Protein AF-A0A5D0SD54-F1 (afdb_monomer_lite)

Sequence (570 aa):
MKKSLKISLILIVTLVMVSTGFSITYADVASNHWAYDSIVRLSELGILSGIPREGELYFEGSEPLSRYQAAVLIDKLLTYVGDNYARKGEVEPEEVEPAEVKIPESLTNKIEKFDVALKDAQGNYVQMTTVLDRFNSLEKQIAELREEMEPVDVAPAGISTELRKLIISTSEDISIVSKKVDELETKTTELSKKDEDIMGSLSELSQDVVDLSMNVETANTNIKALSEDLSKILPKVNSNEDSITSITKTLESYKTSMQETNNELDALKNDFASFKETANTNYANIQDRVTNIENEFDNLIHSTEMSDKLAELTESMVTQEELAAKLEEMISVTDLNGILKLYAKVETVNELKNTVSELDVTLSNRIQSVEDSVNKDLGDISRRLAAVENSLAAISALEENVSSLESLYSEIKTEVSANKETIDSLNVRITSLETFEEKVNNELDSLKNVVTDVANLQEKTDKIEETVIANDSAIESLSGRIDTVENVLTDVASGTNANAQSIESLTATVSQNKSELENEIENVKKNTPTNDDVQSVRNAANTSAWIGGAGVVLGIIGIVIGVLLANEAL

Foldseek 3Di:
DPPVVVVVVVVVVVVPPPPPVPQQDAPPDDPPHPCNVVQSVCVVLVLDAFDDDPNGTHDPVVDDQDPVNVVSSVVSVVVSVVVVVVPPDDDDDDPPDPPPPPPPVVNVVVVVVVQVVQADPVSDGDDVVNVVVVVVVVVVVVVVVVVPDDDDPDDPPPPVVVVVVVVVVVVVVVVVVVVVVVVVVVVVVVVVVVVVVVVVVVVVVVVVVVVVVVVVVVVVVVVVVVVVVVVVVVVVVVVVVVVVVVVVVVVVVVVVVVVVVVVVVVVVVVVVVVVVVVVVVVVVVVVVVVVVVVVVVVCVVPPCVVVVVVVVVVVVVDDPPPPVVPPVPPPDPPPVVVVVVVVVVVVVVVVVVVVVVVVVVVVVVVVVVVVVVVVVVVVVVVVVVVVVVVVVVVVVVVVVVVVVVVVVVVVVVVVVVVVVVVVVVVVVVVVVVVVVVVVVVVVVVVVVVVVVVVVVVVVVVVVVVVVVVVVVVVVVVVVVVVVVVVVVVVVVVVVVVVVVVVVVVVVVVVVVVVVVVVVVVVVVVVVPQDVVNVVVVVVVVVPPDPPPVPVVVVVVVVVVVVVPPPDDDD

Structure (mmCIF, N/CA/C/O backbone):
data_AF-A0A5D0SD54-F1
#
_entry.id   AF-A0A5D0SD54-F1
#
loop_
_atom_site.group_PDB
_atom_site.id
_atom_site.type_symbol
_atom_site.label_atom_id
_atom_site.label_alt_id
_atom_site.label_comp_id
_atom_site.label_asym_id
_atom_site.label_entity_id
_atom_site.label_seq_id
_atom_site.pdbx_PDB_ins_code
_atom_site.Cartn_x
_atom_site.Cartn_y
_atom_site.Cartn_z
_atom_site.occupancy
_atom_site.B_iso_or_equiv
_atom_site.auth_seq_id
_atom_site.auth_comp_id
_atom_site.auth_asym_id
_atom_site.auth_atom_id
_atom_site.pdbx_PDB_model_num
ATOM 1 N N . MET A 1 1 ? -12.407 -44.760 -29.882 1.00 49.81 1 MET A N 1
ATOM 2 C CA . MET A 1 1 ? -12.838 -43.390 -29.505 1.00 49.81 1 MET A CA 1
ATOM 3 C C . MET A 1 1 ? -14.293 -43.306 -28.993 1.00 49.81 1 MET A C 1
ATOM 5 O O . MET A 1 1 ? -14.959 -42.314 -29.231 1.00 49.81 1 MET A O 1
ATOM 9 N N . LYS A 1 2 ? -14.815 -44.303 -28.251 1.00 46.59 2 LYS A N 1
ATOM 10 C CA . LYS A 1 2 ? -16.197 -44.273 -27.699 1.00 46.59 2 LYS A CA 1
ATOM 11 C C . LYS A 1 2 ? -16.271 -44.107 -26.169 1.00 46.59 2 LYS A C 1
ATOM 13 O O . LYS A 1 2 ? -17.363 -44.041 -25.620 1.00 46.59 2 LYS A O 1
ATOM 18 N N . LYS A 1 3 ? -15.122 -44.033 -25.481 1.00 41.53 3 LYS A N 1
ATOM 19 C CA . LYS A 1 3 ? -15.040 -43.814 -24.023 1.00 41.53 3 LYS A CA 1
ATOM 20 C C . LYS A 1 3 ? -14.791 -42.347 -23.636 1.00 41.53 3 LYS A C 1
ATOM 22 O O . LYS A 1 3 ? -15.213 -41.948 -22.563 1.00 41.53 3 LYS A O 1
ATOM 27 N N . SER A 1 4 ? -14.225 -41.528 -24.527 1.00 39.81 4 SER A N 1
ATOM 28 C CA . SER A 1 4 ? -14.020 -40.087 -24.299 1.00 39.81 4 SER A CA 1
ATOM 29 C C . SER A 1 4 ? -15.276 -39.236 -24.538 1.00 39.81 4 SER A C 1
ATOM 31 O O . SER A 1 4 ? -15.407 -38.169 -23.955 1.00 39.81 4 SER A O 1
ATOM 33 N N . LEU A 1 5 ? -16.248 -39.728 -25.319 1.00 41.97 5 LEU A N 1
ATOM 34 C CA . LEU A 1 5 ? -17.498 -39.003 -25.591 1.00 41.97 5 LEU A CA 1
ATOM 35 C C . LEU A 1 5 ? -18.498 -39.063 -24.418 1.00 41.97 5 LEU A C 1
ATOM 37 O O . LEU A 1 5 ? -19.310 -38.162 -24.255 1.00 41.97 5 LEU A O 1
ATOM 41 N N . LYS A 1 6 ? -18.422 -40.096 -23.564 1.00 42.66 6 LYS A N 1
ATOM 42 C CA . LYS A 1 6 ? -19.290 -40.221 -22.376 1.00 42.66 6 LYS A CA 1
ATOM 43 C C . LYS A 1 6 ? -18.840 -39.329 -21.215 1.00 42.66 6 LYS A C 1
ATOM 45 O O . LYS A 1 6 ? -19.679 -38.878 -20.449 1.00 42.66 6 LYS A O 1
ATOM 50 N N . ILE A 1 7 ? -17.543 -39.034 -21.125 1.00 47.44 7 ILE A N 1
ATOM 51 C CA . ILE A 1 7 ? -16.987 -38.148 -20.090 1.00 47.44 7 ILE A CA 1
ATOM 52 C C . ILE A 1 7 ? -17.294 -36.682 -20.430 1.00 47.44 7 ILE A C 1
ATOM 54 O O . ILE A 1 7 ? -17.649 -35.914 -19.545 1.00 47.44 7 ILE A O 1
ATOM 58 N N . SER A 1 8 ? -17.305 -36.325 -21.720 1.00 40.44 8 SER A N 1
ATOM 59 C CA . SER A 1 8 ? -17.730 -34.992 -22.169 1.00 40.44 8 SER A CA 1
ATOM 60 C C . SER A 1 8 ? -19.238 -34.744 -22.016 1.00 40.44 8 SER A C 1
ATOM 62 O O . SER A 1 8 ? -19.642 -33.598 -21.869 1.00 40.44 8 SER A O 1
ATOM 64 N N . LEU A 1 9 ? -20.076 -35.790 -22.024 1.00 37.69 9 LEU A N 1
ATOM 65 C CA . LEU A 1 9 ? -21.524 -35.655 -21.814 1.00 37.69 9 LEU A CA 1
ATOM 66 C C . LEU A 1 9 ? -21.888 -35.544 -20.323 1.00 37.69 9 LEU A C 1
ATOM 68 O O . LEU A 1 9 ? -22.814 -34.824 -19.974 1.00 37.69 9 LEU A O 1
ATOM 72 N N . ILE A 1 10 ? -21.132 -36.202 -19.437 1.00 48.19 10 ILE A N 1
ATOM 73 C CA . ILE A 1 10 ? -21.324 -36.098 -17.981 1.00 48.19 10 ILE A CA 1
ATOM 74 C C . ILE A 1 10 ? -20.863 -34.727 -17.464 1.00 48.19 10 ILE A C 1
ATOM 76 O O . ILE A 1 10 ? -21.530 -34.163 -16.605 1.00 48.19 10 ILE A O 1
ATOM 80 N N . LEU A 1 11 ? -19.813 -34.141 -18.054 1.00 36.41 11 LEU A N 1
ATOM 81 C CA . LEU A 1 11 ? -19.320 -32.807 -17.682 1.00 36.41 11 LEU A CA 1
ATOM 82 C C . LEU A 1 11 ? -20.257 -31.661 -18.123 1.00 36.41 11 LEU A C 1
ATOM 84 O O . LEU A 1 11 ? -20.276 -30.606 -17.499 1.00 36.41 11 LEU A O 1
ATOM 88 N N . ILE A 1 12 ? -21.057 -31.873 -19.176 1.00 44.47 12 ILE A N 1
ATOM 89 C CA . ILE A 1 12 ? -22.032 -30.889 -19.681 1.00 44.47 12 ILE A CA 1
ATOM 90 C C . ILE A 1 12 ? -23.378 -30.994 -18.938 1.00 44.47 12 ILE A C 1
ATOM 92 O O . ILE A 1 12 ? -24.067 -29.991 -18.787 1.00 44.47 12 ILE A O 1
ATOM 96 N N . VAL A 1 13 ? -23.730 -32.165 -18.392 1.00 40.25 13 VAL A N 1
ATOM 97 C CA . VAL A 1 13 ? -24.942 -32.334 -17.562 1.00 40.25 13 VAL A CA 1
ATOM 98 C C . VAL A 1 13 ? -24.742 -31.808 -16.132 1.00 40.25 13 VAL A C 1
ATOM 100 O O . VAL A 1 13 ? -25.704 -31.369 -15.511 1.00 40.25 13 VAL A O 1
ATOM 103 N N . THR A 1 14 ? -23.505 -31.735 -15.629 1.00 40.97 14 THR A N 1
ATOM 104 C CA . THR A 1 14 ? -23.191 -31.050 -14.358 1.00 40.97 14 THR A CA 1
ATOM 105 C C . THR A 1 14 ? -23.070 -29.525 -14.479 1.00 40.97 14 THR A C 1
ATOM 107 O O . THR A 1 14 ? -22.980 -28.853 -13.458 1.00 40.97 14 THR A O 1
ATOM 110 N N . LEU A 1 15 ? -23.102 -28.962 -15.696 1.00 36.19 15 LEU A N 1
ATOM 111 C CA . LEU A 1 15 ? -23.004 -27.513 -15.948 1.00 36.19 15 LEU A CA 1
ATOM 112 C C . LEU A 1 15 ? -24.372 -26.839 -16.193 1.00 36.19 15 LEU A C 1
ATOM 114 O O . LEU A 1 15 ? -24.436 -25.672 -16.566 1.00 36.19 15 LEU A O 1
ATOM 118 N N . VAL A 1 16 ? -25.480 -27.545 -15.944 1.00 39.03 16 VAL A N 1
ATOM 119 C CA . VAL A 1 16 ? -26.839 -26.972 -15.938 1.00 39.03 16 VAL A CA 1
ATOM 120 C C . VAL A 1 16 ? -27.504 -27.221 -14.581 1.00 39.03 16 VAL A C 1
ATOM 122 O O . VAL A 1 16 ? -28.567 -27.818 -14.473 1.00 39.03 16 VAL A O 1
ATOM 125 N N . MET A 1 17 ? -26.869 -26.743 -13.515 1.00 40.78 17 MET A N 1
ATOM 126 C CA . MET A 1 17 ? -27.616 -26.148 -12.409 1.00 40.78 17 MET A CA 1
ATOM 127 C C . MET A 1 17 ? -27.288 -24.663 -12.418 1.00 40.78 17 MET A C 1
ATOM 129 O O . MET A 1 17 ? -26.449 -24.171 -11.672 1.00 40.78 17 MET A O 1
ATOM 133 N N . VAL A 1 18 ? -27.962 -23.945 -13.317 1.00 37.31 18 VAL A N 1
ATOM 134 C CA . VAL A 1 18 ? -28.252 -22.539 -13.066 1.00 37.31 18 VAL A CA 1
ATOM 135 C C . VAL A 1 18 ? -29.134 -22.558 -11.824 1.00 37.31 18 VAL A C 1
ATOM 137 O O . VAL A 1 18 ? -30.328 -22.831 -11.911 1.00 37.31 18 VAL A O 1
ATOM 140 N N . SER A 1 19 ? -28.534 -22.357 -10.654 1.00 35.66 19 SER A N 1
ATOM 141 C CA . SER A 1 19 ? -29.263 -21.937 -9.469 1.00 35.66 19 SER A CA 1
ATOM 142 C C . SER A 1 19 ? -29.820 -20.553 -9.785 1.00 35.66 19 SER A C 1
ATOM 144 O O . SER A 1 19 ? -29.201 -19.529 -9.497 1.00 35.66 19 SER A O 1
ATOM 146 N N . THR A 1 20 ? -30.970 -20.510 -10.452 1.00 35.31 20 THR A N 1
ATOM 147 C CA . THR A 1 20 ? -31.863 -19.367 -10.331 1.00 35.31 20 THR A CA 1
ATOM 148 C C . THR A 1 20 ? -32.137 -19.250 -8.839 1.00 35.31 20 THR A C 1
ATOM 150 O O . THR A 1 20 ? -32.852 -20.085 -8.283 1.00 35.31 20 THR A O 1
ATOM 153 N N . GLY A 1 21 ? -31.485 -18.297 -8.175 1.00 40.22 21 GLY A N 1
ATOM 154 C CA . GLY A 1 21 ? -31.816 -17.920 -6.811 1.00 40.22 21 GLY A CA 1
ATOM 155 C C . GLY A 1 21 ? -33.237 -17.382 -6.828 1.00 40.22 21 GLY A C 1
ATOM 156 O O . GLY A 1 21 ? -33.453 -16.206 -7.104 1.00 40.22 21 GLY A O 1
ATOM 157 N N . PHE A 1 22 ? -34.215 -18.263 -6.631 1.00 49.12 22 PHE A N 1
ATOM 158 C CA . PHE A 1 22 ? -35.562 -17.849 -6.292 1.00 49.12 22 PHE A CA 1
ATOM 159 C C . PHE A 1 22 ? -35.479 -17.321 -4.865 1.00 49.12 22 PHE A C 1
ATOM 161 O O . PHE A 1 22 ? -35.424 -18.102 -3.920 1.00 49.12 22 PHE A O 1
ATOM 168 N N . SER A 1 23 ? -35.398 -15.998 -4.726 1.00 60.84 23 SER A N 1
ATOM 169 C CA . SER A 1 23 ? -35.618 -15.353 -3.435 1.00 60.84 23 SER A CA 1
ATOM 170 C C . SER A 1 23 ? -37.043 -15.688 -2.998 1.00 60.84 23 SER A C 1
ATOM 172 O O . SER A 1 23 ? -37.983 -15.544 -3.786 1.00 60.84 23 SER A O 1
ATOM 174 N N . ILE A 1 24 ? -37.192 -16.219 -1.785 1.00 73.44 24 ILE A N 1
ATOM 175 C CA . ILE A 1 24 ? -38.503 -16.555 -1.228 1.00 73.44 24 ILE A CA 1
ATOM 176 C C . ILE A 1 24 ? -39.261 -15.243 -1.022 1.00 73.44 24 ILE A C 1
ATOM 178 O O . ILE A 1 24 ? -38.856 -14.419 -0.207 1.00 73.44 24 ILE A O 1
ATOM 182 N N . THR A 1 25 ? -40.362 -15.048 -1.748 1.00 83.50 25 THR A N 1
ATOM 183 C CA . THR A 1 25 ? -41.237 -13.883 -1.592 1.00 83.50 25 THR A CA 1
ATOM 184 C C . THR A 1 25 ? -42.549 -14.277 -0.930 1.00 83.50 25 THR A C 1
ATOM 186 O O . THR A 1 25 ? -43.107 -15.343 -1.190 1.00 83.50 25 THR A O 1
ATOM 189 N N . TYR A 1 26 ? -43.039 -13.388 -0.072 1.00 88.50 26 TYR A N 1
ATOM 190 C CA . TYR A 1 26 ? -44.292 -13.551 0.649 1.00 88.50 26 TYR A CA 1
ATOM 191 C C . TYR A 1 26 ? -45.312 -12.526 0.153 1.00 88.50 26 TYR A C 1
ATOM 193 O O . TYR A 1 26 ? -45.004 -11.337 0.090 1.00 88.50 26 TYR A O 1
ATOM 201 N N . ALA A 1 27 ? -46.517 -12.969 -0.202 1.00 90.31 27 ALA A N 1
ATOM 202 C CA . ALA A 1 27 ? -47.559 -12.115 -0.776 1.00 90.31 27 ALA A CA 1
ATOM 203 C C . ALA A 1 27 ? -48.088 -11.056 0.210 1.00 90.31 27 ALA A C 1
ATOM 205 O O . ALA A 1 27 ? -48.552 -9.994 -0.202 1.00 90.31 27 ALA A O 1
ATOM 206 N N . ASP A 1 28 ? -47.998 -11.328 1.512 1.00 91.94 28 ASP A N 1
ATOM 207 C CA . ASP A 1 28 ? -48.473 -10.477 2.607 1.00 91.94 28 ASP A CA 1
ATOM 208 C C . ASP A 1 28 ? -47.367 -9.695 3.329 1.00 91.94 28 ASP A C 1
ATOM 210 O O . ASP A 1 28 ? -47.653 -8.980 4.291 1.00 91.94 28 ASP A O 1
ATOM 214 N N . VAL A 1 29 ? -46.114 -9.776 2.870 1.00 90.06 29 VAL A N 1
ATOM 215 C CA . VAL A 1 29 ? -44.996 -9.030 3.464 1.00 90.06 29 VAL A CA 1
ATOM 216 C C . VAL A 1 29 ? -44.420 -8.069 2.431 1.00 90.06 29 VAL A C 1
ATOM 218 O O . VAL A 1 29 ? -43.725 -8.464 1.499 1.00 90.06 29 VAL A O 1
ATOM 221 N N . ALA A 1 30 ? -44.696 -6.775 2.602 1.00 87.81 30 ALA A N 1
ATOM 222 C CA . ALA A 1 30 ? -44.136 -5.741 1.738 1.00 87.81 30 ALA A CA 1
ATOM 223 C C . ALA A 1 30 ? -42.602 -5.687 1.860 1.00 87.81 30 ALA A C 1
ATOM 225 O O . ALA A 1 30 ? -42.060 -5.812 2.957 1.00 87.81 30 ALA A O 1
ATOM 226 N N . SER A 1 31 ? -41.900 -5.421 0.754 1.00 86.00 31 SER A N 1
ATOM 227 C CA . SER A 1 31 ? -40.427 -5.377 0.712 1.00 86.00 31 SER A CA 1
ATOM 228 C C . SER A 1 31 ? -39.795 -4.282 1.580 1.00 86.00 31 SER A C 1
ATOM 230 O O . SER A 1 31 ? -38.593 -4.292 1.800 1.00 86.00 31 SER A O 1
ATOM 232 N N . ASN A 1 32 ? -40.586 -3.315 2.054 1.00 85.88 32 ASN A N 1
ATOM 233 C CA . ASN A 1 32 ? -40.171 -2.263 2.986 1.00 85.88 32 ASN A CA 1
ATOM 234 C C . ASN A 1 32 ? -40.610 -2.530 4.440 1.00 85.88 32 ASN A C 1
ATOM 236 O O . ASN A 1 32 ? -40.486 -1.644 5.286 1.00 85.88 32 ASN A O 1
ATOM 240 N N . HIS A 1 33 ? -41.167 -3.707 4.739 1.00 88.69 33 HIS A N 1
ATOM 241 C CA . HIS A 1 33 ? -41.561 -4.082 6.092 1.00 88.69 33 HIS A CA 1
ATOM 242 C C . HIS A 1 33 ? -40.316 -4.347 6.950 1.00 88.69 33 HIS A C 1
ATOM 244 O O . HIS A 1 33 ? -39.398 -5.032 6.511 1.00 88.69 33 HIS A O 1
ATOM 250 N N . TRP A 1 34 ? -40.293 -3.860 8.195 1.00 91.00 34 TRP A N 1
ATOM 251 C CA . TRP A 1 34 ? -39.117 -3.937 9.079 1.00 91.00 34 TRP A CA 1
ATOM 252 C C . TRP A 1 34 ? -38.583 -5.368 9.286 1.00 91.00 34 TRP A C 1
ATOM 254 O O . TRP A 1 34 ? -37.391 -5.564 9.491 1.00 91.00 34 TRP A O 1
ATOM 264 N N . ALA A 1 35 ? -39.464 -6.370 9.217 1.00 87.50 35 ALA A N 1
ATOM 265 C CA . ALA A 1 35 ? -39.113 -7.782 9.369 1.00 87.50 35 ALA A CA 1
ATOM 266 C C . ALA A 1 35 ? -38.830 -8.513 8.042 1.00 87.50 35 ALA A C 1
ATOM 268 O O . ALA A 1 35 ? -38.497 -9.695 8.085 1.00 87.50 35 ALA A O 1
ATOM 269 N N . TYR A 1 36 ? -38.973 -7.856 6.883 1.00 85.81 36 TYR A N 1
ATOM 270 C CA . TYR A 1 36 ? -38.910 -8.500 5.564 1.00 85.81 36 TYR A CA 1
ATOM 271 C C . TYR A 1 36 ? -37.613 -9.297 5.372 1.00 85.81 36 TYR A C 1
ATOM 273 O O . TYR A 1 36 ? -37.665 -10.508 5.169 1.00 85.81 36 TYR A O 1
ATOM 281 N N . ASP A 1 37 ? -36.453 -8.660 5.554 1.00 82.31 37 ASP A N 1
ATOM 282 C CA . ASP A 1 37 ? -35.151 -9.310 5.343 1.00 82.31 37 ASP A CA 1
ATOM 283 C C . ASP A 1 37 ? -34.916 -10.484 6.300 1.00 82.31 37 ASP A C 1
ATOM 285 O O . ASP A 1 37 ? -34.316 -11.494 5.934 1.00 82.31 37 ASP A O 1
ATOM 289 N N . SER A 1 38 ? -35.412 -10.383 7.535 1.00 82.69 38 SER A N 1
ATOM 290 C CA . SER A 1 38 ? -35.319 -11.461 8.524 1.00 82.69 38 SER A CA 1
ATOM 291 C C . SER A 1 38 ? -36.231 -12.635 8.180 1.00 82.69 38 SER A C 1
ATOM 293 O O . SER A 1 38 ? -35.812 -13.783 8.313 1.00 82.69 38 SER A O 1
ATOM 295 N N . ILE A 1 39 ? -37.442 -12.364 7.693 1.00 86.69 39 ILE A N 1
ATOM 296 C CA . ILE A 1 39 ? -38.390 -13.389 7.246 1.00 86.69 39 ILE A CA 1
ATOM 297 C C . ILE A 1 39 ? -37.823 -14.137 6.037 1.00 86.69 39 ILE A C 1
ATOM 299 O O . ILE A 1 39 ? -37.785 -15.369 6.051 1.00 86.69 39 ILE A O 1
ATOM 303 N N . VAL A 1 40 ? -37.336 -13.413 5.023 1.00 85.62 40 VAL A N 1
ATOM 304 C CA . VAL A 1 40 ? -36.740 -14.004 3.814 1.00 85.62 40 VAL A CA 1
ATOM 305 C C . VAL A 1 40 ? -35.519 -14.843 4.183 1.00 85.62 40 VAL A C 1
ATOM 307 O O . VAL A 1 40 ? -35.499 -16.039 3.895 1.00 85.62 40 VAL A O 1
ATOM 310 N N . ARG A 1 41 ? -34.564 -14.273 4.930 1.00 83.38 41 ARG A N 1
ATOM 311 C CA . ARG A 1 41 ? -33.339 -14.973 5.345 1.00 83.38 41 ARG A CA 1
ATOM 312 C C . ARG A 1 41 ? -33.643 -16.244 6.135 1.00 83.38 41 ARG A C 1
ATOM 314 O O . ARG A 1 41 ? -33.141 -17.309 5.802 1.00 83.38 41 ARG A O 1
ATOM 321 N N . LEU A 1 42 ? -34.482 -16.171 7.168 1.00 81.94 42 LEU A N 1
ATOM 322 C CA . LEU A 1 42 ? -34.801 -17.350 7.984 1.00 81.94 42 LEU A CA 1
ATOM 323 C C . LEU A 1 42 ? -35.590 -18.414 7.208 1.00 81.94 42 LEU A C 1
ATOM 325 O O . LEU A 1 42 ? -35.513 -19.596 7.549 1.00 81.94 42 LEU A O 1
ATOM 329 N N . SER A 1 43 ? -36.320 -18.019 6.165 1.00 85.12 43 SER A N 1
ATOM 330 C CA . SER A 1 43 ? -36.998 -18.955 5.264 1.00 85.12 43 SER A CA 1
ATOM 331 C C . SER A 1 43 ? -36.018 -19.641 4.315 1.00 85.12 43 SER A C 1
ATOM 333 O O . SER A 1 43 ? -36.116 -20.846 4.099 1.00 85.12 43 SER A O 1
ATOM 335 N N . GLU A 1 44 ? -35.035 -18.901 3.797 1.00 83.94 44 GLU A N 1
ATOM 336 C CA . GLU A 1 44 ? -33.956 -19.444 2.961 1.00 83.94 44 GLU A CA 1
ATOM 337 C C . GLU A 1 44 ? -33.072 -20.425 3.743 1.00 83.94 44 GLU A C 1
ATOM 339 O O . GLU A 1 44 ? -32.630 -21.434 3.195 1.00 83.94 44 GLU A O 1
ATOM 344 N N . LEU A 1 45 ? -32.888 -20.184 5.046 1.00 80.88 45 LEU A N 1
ATOM 345 C CA . LEU A 1 45 ? -32.215 -21.108 5.966 1.00 80.88 45 LEU A CA 1
ATOM 346 C C . LEU A 1 45 ? -33.084 -22.317 6.373 1.00 80.88 45 LEU A C 1
ATOM 348 O O . LEU A 1 45 ? -32.614 -23.193 7.096 1.00 80.88 45 LEU A O 1
ATOM 352 N N . GLY A 1 46 ? -34.352 -22.377 5.951 1.00 81.56 46 GLY A N 1
ATOM 353 C CA . GLY A 1 46 ? -35.290 -23.459 6.283 1.00 81.56 46 GLY A CA 1
ATOM 354 C C . GLY A 1 46 ? -35.815 -23.449 7.728 1.00 81.56 46 GLY A C 1
ATOM 355 O O . GLY A 1 46 ? -36.549 -24.364 8.129 1.00 81.56 46 GLY A O 1
ATOM 356 N N . ILE A 1 47 ? -35.466 -22.416 8.503 1.00 84.38 47 ILE A N 1
ATOM 357 C CA . ILE A 1 47 ? -35.877 -22.226 9.900 1.00 84.38 47 ILE A CA 1
ATOM 358 C C . ILE A 1 47 ? -37.356 -21.830 9.945 1.00 84.38 47 ILE A C 1
ATOM 360 O O . ILE A 1 47 ? -38.144 -22.440 10.671 1.00 84.38 47 ILE A O 1
ATOM 364 N N . LEU A 1 48 ? -37.746 -20.867 9.107 1.00 85.94 48 LEU A N 1
ATOM 365 C CA . LEU A 1 48 ? -39.137 -20.473 8.892 1.00 85.94 48 LEU A CA 1
ATOM 366 C C . LEU A 1 48 ? -39.694 -21.096 7.609 1.00 85.94 48 LEU A C 1
ATOM 368 O O . LEU A 1 48 ? -38.958 -21.488 6.707 1.00 85.94 48 LEU A O 1
ATOM 372 N N . SER A 1 49 ? -41.017 -21.199 7.534 1.00 81.12 49 SER A N 1
ATOM 373 C CA . SER A 1 49 ? -41.721 -21.648 6.335 1.00 81.12 49 SER A CA 1
ATOM 374 C C . SER A 1 49 ? -43.049 -20.925 6.209 1.00 81.12 49 SER A C 1
ATOM 376 O O . SER A 1 49 ? -43.796 -20.850 7.184 1.00 81.12 49 SER A O 1
ATOM 378 N N . GLY A 1 50 ? -43.354 -20.458 5.005 1.00 82.38 50 GLY A N 1
ATOM 379 C CA . GLY A 1 50 ? -44.645 -19.870 4.694 1.00 82.38 50 GLY A CA 1
ATOM 380 C C . GLY A 1 50 ? -45.758 -20.872 4.451 1.00 82.38 50 GLY A C 1
ATOM 381 O O . GLY A 1 50 ? -45.531 -22.068 4.258 1.00 82.38 50 GLY A O 1
ATOM 382 N N . ILE A 1 51 ? -46.975 -20.346 4.410 1.00 86.38 51 ILE A N 1
ATOM 383 C CA . ILE A 1 51 ? -48.194 -21.095 4.135 1.00 86.38 51 ILE A CA 1
ATOM 384 C C . ILE A 1 51 ? -48.543 -20.902 2.653 1.00 86.38 51 ILE A C 1
ATOM 386 O O . ILE A 1 51 ? -48.876 -19.785 2.252 1.00 86.38 51 ILE A O 1
ATOM 390 N N . PRO A 1 52 ? -48.477 -21.952 1.815 1.00 84.94 52 PRO A N 1
ATOM 391 C CA . PRO A 1 52 ? -48.846 -21.837 0.411 1.00 84.94 52 PRO A CA 1
ATOM 392 C C . PRO A 1 52 ? -50.370 -21.740 0.259 1.00 84.94 52 PRO A C 1
ATOM 394 O O . PRO A 1 52 ? -51.104 -22.626 0.709 1.00 84.94 52 PRO A O 1
ATOM 397 N N . ARG A 1 53 ? -50.856 -20.690 -0.409 1.00 86.75 53 ARG A N 1
ATOM 398 C CA . ARG A 1 53 ? -52.269 -20.503 -0.781 1.00 86.75 53 ARG A CA 1
ATOM 399 C C . ARG A 1 53 ? -52.353 -20.000 -2.216 1.00 86.75 53 ARG A C 1
ATOM 401 O O . ARG A 1 53 ? -51.684 -19.046 -2.578 1.00 86.75 53 ARG A O 1
ATOM 408 N N . GLU A 1 54 ? -53.143 -20.681 -3.044 1.00 85.38 54 GLU A N 1
ATOM 409 C CA . GLU A 1 54 ? -53.391 -20.307 -4.452 1.00 85.38 54 GLU A CA 1
ATOM 410 C C . GLU A 1 54 ? -52.129 -20.107 -5.323 1.00 85.38 54 GLU A C 1
ATOM 412 O O . GLU A 1 54 ? -52.170 -19.438 -6.349 1.00 85.38 54 GLU A O 1
ATOM 417 N N . GLY A 1 55 ? -51.011 -20.747 -4.963 1.00 81.69 55 GLY A N 1
ATOM 418 C CA . GLY A 1 55 ? -49.738 -20.626 -5.686 1.00 81.69 55 GLY A CA 1
ATOM 419 C C . GLY A 1 55 ? -48.820 -19.514 -5.172 1.00 81.69 55 GLY A C 1
ATOM 420 O O . GLY A 1 55 ? -47.701 -19.394 -5.665 1.00 81.69 55 GLY A O 1
ATOM 421 N N . GLU A 1 56 ? -49.250 -18.765 -4.158 1.00 83.31 56 GLU A N 1
ATOM 422 C CA . GLU A 1 56 ? -48.459 -17.752 -3.459 1.00 83.31 56 GLU A CA 1
ATOM 423 C C . GLU A 1 56 ? -48.134 -18.203 -2.027 1.00 83.31 56 GLU A C 1
ATOM 425 O O . GLU A 1 56 ? -48.794 -19.079 -1.462 1.00 83.31 56 GLU A O 1
ATOM 430 N N . LEU A 1 57 ? -47.081 -17.637 -1.438 1.00 86.50 57 LEU A N 1
ATOM 431 C CA . LEU A 1 57 ? -46.618 -17.966 -0.092 1.00 86.50 57 LEU A CA 1
ATOM 432 C C . LEU A 1 57 ? -47.001 -16.835 0.874 1.00 86.50 57 LEU A C 1
ATOM 434 O O . LEU A 1 57 ? -46.737 -15.675 0.577 1.00 86.50 57 LEU A O 1
ATOM 438 N N . TYR A 1 58 ? -47.596 -17.157 2.021 1.00 89.50 58 TYR A N 1
ATOM 439 C CA . TYR A 1 58 ? -48.014 -16.181 3.039 1.00 89.50 58 TYR A CA 1
ATOM 440 C C . TYR A 1 58 ? -47.265 -16.397 4.359 1.00 89.50 58 TYR A C 1
ATOM 442 O O . TYR A 1 58 ? -46.994 -17.543 4.729 1.00 89.50 58 TYR A O 1
ATOM 450 N N . PHE A 1 59 ? -46.903 -15.314 5.049 1.00 90.50 59 PHE A N 1
ATOM 451 C CA . PHE A 1 59 ? -46.176 -15.351 6.323 1.00 90.50 59 PHE A CA 1
ATOM 452 C C . PHE A 1 59 ? -47.109 -15.280 7.539 1.00 90.50 59 PHE A C 1
ATOM 454 O O . PHE A 1 59 ? -46.823 -15.901 8.558 1.00 90.50 59 PHE A O 1
ATOM 461 N N . GLU A 1 60 ? -48.220 -14.550 7.430 1.00 88.62 60 GLU A N 1
ATOM 462 C CA . GLU A 1 60 ? -49.217 -14.320 8.484 1.00 88.62 60 GLU A CA 1
ATOM 463 C C . GLU A 1 60 ? -48.630 -13.736 9.780 1.00 88.62 60 GLU A C 1
ATOM 465 O O . GLU A 1 60 ? -48.908 -14.197 10.884 1.00 88.62 60 GLU A O 1
ATOM 470 N N . GLY A 1 61 ? -47.833 -12.668 9.666 1.00 83.19 61 GLY A N 1
ATOM 471 C CA . GLY A 1 61 ? -47.083 -12.097 10.798 1.00 83.19 61 GLY A CA 1
ATOM 472 C C . GLY A 1 61 ? -47.921 -11.538 11.962 1.00 83.19 61 GLY A C 1
ATOM 473 O O . GLY A 1 61 ? -47.355 -11.183 12.993 1.00 83.19 61 GLY A O 1
ATOM 474 N N . SER A 1 62 ? -49.246 -11.440 11.817 1.00 83.56 62 SER A N 1
ATOM 475 C CA . SER A 1 62 ? -50.173 -11.038 12.885 1.00 83.56 62 SER A CA 1
ATOM 476 C C . SER A 1 62 ? -50.712 -12.203 13.722 1.00 83.56 62 SER A C 1
ATOM 478 O O . SER A 1 62 ? -51.343 -11.954 14.750 1.00 83.56 62 SER A O 1
ATOM 480 N N . GLU A 1 63 ? -50.498 -13.453 13.306 1.00 83.94 63 GLU A N 1
ATOM 481 C CA . GLU A 1 63 ? -50.999 -14.629 14.020 1.00 83.94 63 GLU A CA 1
ATOM 482 C C . GLU A 1 63 ? -50.120 -14.965 15.243 1.00 83.94 63 GLU A C 1
ATOM 484 O O . GLU A 1 63 ? -48.888 -14.939 15.157 1.00 83.94 63 GLU A O 1
ATOM 489 N N . PRO A 1 64 ? -50.713 -15.300 16.407 1.00 79.56 64 PRO A N 1
ATOM 490 C CA . PRO A 1 64 ? -49.945 -15.658 17.591 1.00 79.56 64 PRO A CA 1
ATOM 491 C C . PRO A 1 64 ? -49.235 -17.007 17.410 1.00 79.56 64 PRO A C 1
ATOM 493 O O . PRO A 1 64 ? -49.844 -18.019 17.062 1.00 79.56 64 PRO A O 1
ATOM 496 N N . LEU A 1 65 ? -47.940 -17.043 17.726 1.00 81.06 65 LEU A N 1
ATOM 497 C CA . LEU A 1 65 ? -47.128 -18.256 17.651 1.00 81.06 65 LEU A CA 1
ATOM 498 C C . LEU A 1 65 ? -47.561 -19.274 18.721 1.00 81.06 65 LEU A C 1
ATOM 500 O O . LEU A 1 65 ? -47.450 -19.018 19.923 1.00 81.06 65 LEU A O 1
ATOM 504 N N . SER A 1 66 ? -48.021 -20.459 18.312 1.00 83.19 66 SER A N 1
ATOM 505 C CA . SER A 1 66 ? -48.333 -21.531 19.267 1.00 83.19 66 SER A CA 1
ATOM 506 C C . SER A 1 66 ? -47.062 -22.116 19.895 1.00 83.19 66 SER A C 1
ATOM 508 O O . SER A 1 66 ? -45.999 -22.147 19.275 1.00 83.19 66 SER A O 1
ATOM 510 N N . ARG A 1 67 ? -47.171 -22.679 21.108 1.00 73.81 67 ARG A N 1
ATOM 511 C CA . ARG A 1 67 ? -46.039 -23.355 21.776 1.00 73.81 67 ARG A CA 1
ATOM 512 C C . ARG A 1 67 ? -45.439 -24.490 20.933 1.00 73.81 67 ARG A C 1
ATOM 514 O O . ARG A 1 67 ? -44.233 -24.693 20.974 1.00 73.81 67 ARG A O 1
ATOM 521 N N . TYR A 1 68 ? -46.257 -25.195 20.145 1.00 77.81 68 TYR A N 1
ATOM 522 C CA . TYR A 1 68 ? -45.783 -26.228 19.218 1.00 77.81 68 TYR A CA 1
ATOM 523 C C . TYR A 1 68 ? -44.953 -25.640 18.071 1.00 77.81 68 TYR A C 1
ATOM 525 O O . TYR A 1 68 ? -43.889 -26.166 17.758 1.00 77.81 68 TYR A O 1
ATOM 533 N N . GLN A 1 69 ? -45.400 -24.534 17.472 1.00 79.12 69 GLN A N 1
ATOM 534 C CA . GLN A 1 69 ? -44.645 -23.852 16.415 1.00 79.12 69 GLN A CA 1
ATOM 535 C C . GLN A 1 69 ? -43.352 -23.232 16.958 1.00 79.12 69 GLN A C 1
ATOM 537 O O . GLN A 1 69 ? -42.316 -23.339 16.309 1.00 79.12 69 GLN A O 1
ATOM 542 N N . ALA A 1 70 ? -43.390 -22.655 18.164 1.00 76.62 70 ALA A N 1
ATOM 543 C CA . ALA A 1 70 ? -42.201 -22.145 18.842 1.00 76.62 70 ALA A CA 1
ATOM 544 C C . ALA A 1 70 ? -41.169 -23.256 19.093 1.00 76.62 70 ALA A C 1
ATOM 546 O O . ALA A 1 70 ? -39.994 -23.068 18.797 1.00 76.62 70 ALA A O 1
ATOM 547 N N . ALA A 1 71 ? -41.604 -24.430 19.565 1.00 76.69 71 ALA A N 1
ATOM 548 C CA . ALA A 1 71 ? -40.715 -25.570 19.783 1.00 76.69 71 ALA A CA 1
ATOM 549 C C . ALA A 1 71 ? -40.036 -26.039 18.484 1.00 76.69 71 ALA A C 1
ATOM 551 O O . ALA A 1 71 ? -38.826 -26.235 18.471 1.00 76.69 71 ALA A O 1
ATOM 552 N N . VAL A 1 72 ? -40.786 -26.154 17.380 1.00 78.19 72 VAL A N 1
ATOM 553 C CA . VAL A 1 72 ? -40.232 -26.541 16.067 1.00 78.19 72 VAL A CA 1
ATOM 554 C C . VAL A 1 72 ? -39.263 -25.486 15.524 1.00 78.19 72 VAL A C 1
ATOM 556 O O . VAL A 1 72 ? -38.241 -25.831 14.937 1.00 78.19 72 VAL A O 1
ATOM 559 N N . LEU A 1 73 ? -39.565 -24.201 15.714 1.00 78.81 73 LEU A N 1
ATOM 560 C CA . LEU A 1 73 ? -38.694 -23.104 15.291 1.00 78.81 73 LEU A CA 1
ATOM 561 C C . LEU A 1 73 ? -37.366 -23.127 16.059 1.00 78.81 73 LEU A C 1
ATOM 563 O O . LEU A 1 73 ? -36.307 -23.025 15.441 1.00 78.81 73 LEU A O 1
ATOM 567 N N . ILE A 1 74 ? -37.419 -23.306 17.383 1.00 79.56 74 ILE A N 1
ATOM 568 C CA . ILE A 1 74 ? -36.230 -23.411 18.241 1.00 79.56 74 ILE A CA 1
ATOM 569 C C . ILE A 1 74 ? -35.403 -24.647 17.864 1.00 79.56 74 ILE A C 1
ATOM 571 O O . ILE A 1 74 ? -34.190 -24.536 17.724 1.00 79.56 74 ILE A O 1
ATOM 575 N N . ASP A 1 75 ? -36.042 -25.796 17.635 1.00 82.56 75 ASP A N 1
ATOM 576 C CA . ASP A 1 75 ? -35.368 -27.036 17.225 1.00 82.56 75 ASP A CA 1
ATOM 577 C C . ASP A 1 75 ? -34.625 -26.881 15.887 1.00 82.56 75 ASP A C 1
ATOM 579 O O . ASP A 1 75 ? -33.441 -27.209 15.775 1.00 82.56 75 ASP A O 1
ATOM 583 N N . LYS A 1 76 ? -35.272 -26.275 14.885 1.00 78.81 76 LYS A N 1
ATOM 584 C CA . LYS A 1 76 ? -34.641 -25.966 13.594 1.00 78.81 76 LYS A CA 1
ATOM 585 C C . LYS A 1 76 ? -33.490 -24.972 13.719 1.00 78.81 76 LYS A C 1
ATOM 587 O O . LYS A 1 76 ? -32.477 -25.133 13.042 1.00 78.81 76 LYS A O 1
ATOM 592 N N . LEU A 1 77 ? -33.634 -23.955 14.568 1.00 79.25 77 LEU A N 1
ATOM 593 C CA . LEU A 1 77 ? -32.575 -22.981 14.826 1.00 79.25 77 LEU A CA 1
ATOM 594 C C . LEU A 1 77 ? -31.363 -23.651 15.488 1.00 79.25 77 LEU A C 1
ATOM 596 O O . LEU A 1 77 ? -30.241 -23.459 15.026 1.00 79.25 77 LEU A O 1
ATOM 600 N N . LEU A 1 78 ? -31.583 -24.463 16.525 1.00 75.38 78 LEU A N 1
ATOM 601 C CA . LEU A 1 78 ? -30.520 -25.203 17.209 1.00 75.38 78 LEU A CA 1
ATOM 602 C C . LEU A 1 78 ? -29.848 -26.221 16.283 1.00 75.38 78 LEU A C 1
ATOM 604 O O . LEU A 1 78 ? -28.628 -26.341 16.315 1.00 75.38 78 LEU A O 1
ATOM 608 N N . THR A 1 79 ? -30.615 -26.890 15.420 1.00 80.31 79 THR A N 1
ATOM 609 C CA . THR A 1 79 ? -30.079 -27.799 14.394 1.00 80.31 79 THR A CA 1
ATOM 610 C C . THR A 1 79 ? -29.211 -27.042 13.391 1.00 80.31 79 THR A C 1
ATOM 612 O O . THR A 1 79 ? -28.076 -27.436 13.143 1.00 80.31 79 THR A O 1
ATOM 615 N N . TYR A 1 80 ? -29.691 -25.908 12.870 1.00 78.06 80 TYR A N 1
ATOM 616 C CA . TYR A 1 80 ? -28.918 -25.066 11.956 1.00 78.06 80 TYR A CA 1
ATOM 617 C C . TYR A 1 80 ? -27.616 -24.572 12.602 1.00 78.06 80 TYR A C 1
ATOM 619 O O . TYR A 1 80 ? -26.563 -24.589 11.966 1.00 78.06 80 TYR A O 1
ATOM 627 N N . VAL A 1 81 ? -27.662 -24.158 13.870 1.00 74.25 81 VAL A N 1
ATOM 628 C CA . VAL A 1 81 ? -26.465 -23.783 14.633 1.00 74.25 81 VAL A CA 1
ATOM 629 C C . VAL A 1 81 ? -25.545 -24.998 14.799 1.00 74.25 81 VAL A C 1
ATOM 631 O O . VAL A 1 81 ? -24.376 -24.920 14.443 1.00 74.25 81 VAL A O 1
ATOM 634 N N . GLY A 1 82 ? -26.047 -26.152 15.233 1.00 68.19 82 GLY A N 1
ATOM 635 C CA . GLY A 1 82 ? -25.243 -27.371 15.371 1.00 68.19 82 GLY A CA 1
ATOM 636 C C . GLY A 1 82 ? -24.519 -27.769 14.077 1.00 68.19 82 GLY A C 1
ATOM 637 O O . GLY A 1 82 ? -23.296 -27.924 14.071 1.00 68.19 82 GLY A O 1
ATOM 638 N N . ASP A 1 83 ? -25.245 -27.837 12.962 1.00 71.56 83 ASP A N 1
ATOM 639 C CA . ASP A 1 83 ? -24.718 -28.264 11.659 1.00 71.56 83 ASP A CA 1
ATOM 640 C C . ASP A 1 83 ? -23.683 -27.288 11.074 1.00 71.56 83 ASP A C 1
ATOM 642 O O . ASP A 1 83 ? -22.732 -27.702 10.402 1.00 71.56 83 ASP A O 1
ATOM 646 N N . ASN A 1 84 ? -23.843 -25.983 11.325 1.00 62.31 84 ASN A N 1
ATOM 647 C CA . ASN A 1 84 ? -22.931 -24.957 10.811 1.00 62.31 84 ASN A CA 1
ATOM 648 C C . ASN A 1 84 ? -21.732 -24.691 11.733 1.00 62.31 84 ASN A C 1
ATOM 650 O O . ASN A 1 84 ? -20.696 -24.225 11.252 1.00 62.31 84 ASN A O 1
ATOM 654 N N . TYR A 1 85 ? -21.820 -25.037 13.021 1.00 51.53 85 TYR A N 1
ATOM 655 C CA . TYR A 1 85 ? -20.688 -24.971 13.951 1.00 51.53 85 TYR A CA 1
ATOM 656 C C . TYR A 1 85 ? -19.824 -26.247 13.926 1.00 51.53 85 TYR A C 1
ATOM 658 O O . TYR A 1 85 ? -18.620 -26.158 14.153 1.00 51.53 85 TYR A O 1
ATOM 666 N N . ALA A 1 86 ? -20.361 -27.403 13.515 1.00 47.88 86 ALA A N 1
ATOM 667 C CA . ALA A 1 86 ? -19.587 -28.639 13.317 1.00 47.88 86 ALA A CA 1
ATOM 668 C C . ALA A 1 86 ? -18.642 -28.620 12.087 1.00 47.88 86 ALA A C 1
ATOM 670 O O . ALA A 1 86 ? -17.878 -29.560 11.871 1.00 47.88 86 ALA A O 1
ATOM 671 N N . ARG A 1 87 ? -18.670 -27.565 11.255 1.00 48.00 87 ARG A N 1
ATOM 672 C CA . ARG A 1 87 ? -17.893 -27.463 9.999 1.00 48.00 87 ARG A CA 1
ATOM 673 C C . ARG A 1 87 ? -16.681 -26.521 10.042 1.00 48.00 87 ARG A C 1
ATOM 675 O O . ARG A 1 87 ? -15.985 -26.396 9.034 1.00 48.00 87 ARG A O 1
ATOM 682 N N . LYS A 1 88 ? -16.387 -25.893 11.186 1.00 40.97 88 LYS A N 1
ATOM 683 C CA . LYS A 1 88 ? -15.158 -25.110 11.430 1.00 40.97 88 LYS A CA 1
ATOM 684 C C . LYS A 1 88 ? -14.467 -25.588 12.711 1.00 40.97 88 LYS A C 1
ATOM 686 O O . LYS A 1 88 ? -14.538 -24.942 13.748 1.00 40.97 88 LYS A O 1
ATOM 691 N N . GLY A 1 89 ? -13.774 -26.716 12.607 1.00 36.19 89 GLY A N 1
ATOM 692 C CA . GLY A 1 89 ? -12.887 -27.223 13.651 1.00 36.19 89 GLY A CA 1
ATOM 693 C C . GLY A 1 89 ? -12.689 -28.724 13.516 1.00 36.19 89 GLY A C 1
ATOM 694 O O . GLY A 1 89 ? -13.598 -29.490 13.809 1.00 36.19 89 GLY A O 1
ATOM 695 N N . GLU A 1 90 ? -11.510 -29.142 13.058 1.00 38.97 90 GLU A N 1
ATOM 696 C CA . GLU A 1 90 ? -11.025 -30.505 13.268 1.00 38.97 90 GLU A CA 1
ATOM 697 C C . GLU A 1 90 ? -10.910 -30.754 14.776 1.00 38.97 90 GLU A C 1
ATOM 699 O O . GLU A 1 90 ? -9.963 -30.297 15.411 1.00 38.97 90 GLU A O 1
ATOM 704 N N . VAL A 1 91 ? -11.865 -31.489 15.339 1.00 32.16 91 VAL A N 1
ATOM 705 C CA . VAL A 1 91 ? -11.634 -32.365 16.488 1.00 32.16 91 VAL A CA 1
ATOM 706 C C . VAL A 1 91 ? -12.423 -33.641 16.207 1.00 32.16 91 VAL A C 1
ATOM 708 O O . VAL A 1 91 ? -13.625 -33.591 15.947 1.00 32.16 91 VAL A O 1
ATOM 711 N N . GLU A 1 92 ? -11.725 -34.776 16.169 1.00 31.83 92 GLU A N 1
ATOM 712 C CA . GLU A 1 92 ? -12.338 -36.105 16.151 1.00 31.83 92 GLU A CA 1
ATOM 713 C C . GLU A 1 92 ? -13.366 -36.242 17.291 1.00 31.83 92 GLU A C 1
ATOM 715 O O . GLU A 1 92 ? -13.189 -35.639 18.351 1.00 31.83 92 GLU A O 1
ATOM 720 N N . PRO A 1 93 ? -14.441 -37.024 17.099 1.00 37.53 93 PRO A N 1
ATOM 721 C CA . PRO A 1 93 ? -15.483 -37.169 18.099 1.00 37.53 93 PRO A CA 1
ATOM 722 C C . PRO A 1 93 ? -14.941 -37.979 19.280 1.00 37.53 93 PRO A C 1
ATOM 724 O O . PRO A 1 93 ? -14.846 -39.203 19.211 1.00 37.53 93 PRO A O 1
ATOM 727 N N . GLU A 1 94 ? -14.615 -37.310 20.385 1.00 31.41 94 GLU A N 1
ATOM 728 C CA . GLU A 1 94 ? -14.737 -37.969 21.680 1.00 31.41 94 GLU A CA 1
ATOM 729 C C . GLU A 1 94 ? -16.229 -38.225 21.909 1.00 31.41 94 GLU A C 1
ATOM 731 O O . GLU A 1 94 ? -17.042 -37.299 21.953 1.00 31.41 94 GLU A O 1
ATOM 736 N N . GLU A 1 95 ? -16.589 -39.505 22.013 1.00 43.41 95 GLU A N 1
ATOM 737 C CA . GLU A 1 95 ? -17.817 -39.950 22.663 1.00 43.41 95 GLU A CA 1
ATOM 738 C C . GLU A 1 95 ? -17.866 -39.339 24.067 1.00 43.41 95 GLU A C 1
ATOM 740 O O . GLU A 1 95 ? -17.346 -39.899 25.031 1.00 43.41 95 GLU A O 1
ATOM 745 N N . VAL A 1 96 ? -18.500 -38.178 24.196 1.00 32.69 96 VAL A N 1
ATOM 746 C CA . VAL A 1 96 ? -18.986 -37.715 25.488 1.00 32.69 96 VAL A CA 1
ATOM 747 C C . VAL A 1 96 ? -20.417 -38.211 25.578 1.00 32.69 96 VAL A C 1
ATOM 749 O O . VAL A 1 96 ? -21.345 -37.618 25.025 1.00 32.69 96 VAL A O 1
ATOM 752 N N . GLU A 1 97 ? -20.573 -39.361 26.239 1.00 38.03 97 GLU A N 1
ATOM 753 C CA . GLU A 1 97 ? -21.854 -39.782 26.797 1.00 38.03 97 GLU A CA 1
ATOM 754 C C . GLU A 1 97 ? -22.556 -38.579 27.441 1.00 38.03 97 GLU A C 1
ATOM 756 O O . GLU A 1 97 ? -21.876 -37.726 28.022 1.00 38.03 97 GLU A O 1
ATOM 761 N N . PRO A 1 98 ? -23.896 -38.479 27.356 1.00 37.28 98 PRO A N 1
ATOM 762 C CA . PRO A 1 98 ? -24.616 -37.354 27.921 1.00 37.28 98 PRO A CA 1
ATOM 763 C C . PRO A 1 98 ? -24.254 -37.266 29.399 1.00 37.28 98 PRO A C 1
ATOM 765 O O . PRO A 1 98 ? -24.633 -38.125 30.195 1.00 37.28 98 PRO A O 1
ATOM 768 N N . ALA A 1 99 ? -23.483 -36.239 29.757 1.00 32.69 99 ALA A N 1
ATOM 769 C CA . ALA A 1 99 ? -23.227 -35.917 31.139 1.00 32.69 99 ALA A CA 1
ATOM 770 C C . ALA A 1 99 ? -24.594 -35.613 31.749 1.00 32.69 99 ALA A C 1
ATOM 772 O O . ALA A 1 99 ? -25.170 -34.548 31.526 1.00 32.69 99 ALA A O 1
ATOM 773 N N . GLU A 1 100 ? -25.133 -36.593 32.473 1.00 39.28 100 GLU A N 1
ATOM 774 C CA . GLU A 1 100 ? -26.182 -36.397 33.454 1.00 39.28 100 GLU A CA 1
ATOM 775 C C . GLU A 1 100 ? -25.777 -35.172 34.268 1.00 39.28 100 GLU A C 1
ATOM 777 O O . GLU A 1 100 ? -24.848 -35.218 35.082 1.00 39.28 100 GLU A O 1
ATOM 782 N N . VAL A 1 101 ? -26.451 -34.051 34.018 1.00 37.38 101 VAL A N 1
ATOM 783 C CA . VAL A 1 101 ? -26.383 -32.887 34.887 1.00 37.38 101 VAL A CA 1
ATOM 784 C C . VAL A 1 101 ? -26.976 -33.353 36.207 1.00 37.38 101 VAL A C 1
ATOM 786 O O . VAL A 1 101 ? -28.187 -33.317 36.419 1.00 37.38 101 VAL A O 1
ATOM 789 N N . LYS A 1 102 ? -26.119 -33.859 37.095 1.00 46.38 102 LYS A N 1
ATOM 790 C CA . LYS A 1 102 ? -26.474 -34.124 38.482 1.00 46.38 102 LYS A CA 1
ATOM 791 C C . LYS A 1 102 ? -26.688 -32.776 39.141 1.00 46.38 102 LYS A C 1
ATOM 793 O O . LYS A 1 102 ? -25.767 -32.179 39.697 1.00 46.38 102 LYS A O 1
ATOM 798 N N . ILE A 1 103 ? -27.927 -32.300 39.046 1.00 44.22 103 ILE A N 1
ATOM 799 C CA . ILE A 1 103 ? -28.450 -31.254 39.914 1.00 44.22 103 ILE A CA 1
ATOM 800 C C . ILE A 1 103 ? -28.106 -31.699 41.344 1.00 44.22 103 ILE A C 1
ATOM 802 O O . ILE A 1 103 ? -28.430 -32.836 41.706 1.00 44.22 103 ILE A O 1
ATOM 806 N N . PRO A 1 104 ? -27.394 -30.875 42.136 1.00 50.91 104 PRO A N 1
ATOM 807 C CA . PRO A 1 104 ? -27.001 -31.247 43.485 1.00 50.91 104 PRO A CA 1
ATOM 808 C C . PRO A 1 104 ? -28.224 -31.760 44.241 1.00 50.91 104 PRO A C 1
ATOM 810 O O . PRO A 1 104 ? -29.256 -31.096 44.245 1.00 50.91 104 PRO A O 1
ATOM 813 N N . GLU A 1 105 ? -28.124 -32.914 44.897 1.00 50.56 105 GLU A N 1
ATOM 814 C CA . GLU A 1 105 ? -29.251 -33.541 45.604 1.00 50.56 105 GLU A CA 1
ATOM 815 C C . GLU A 1 105 ? -29.882 -32.585 46.638 1.00 50.56 105 GLU A C 1
ATOM 817 O O . GLU A 1 105 ? -31.070 -32.665 46.935 1.00 50.56 105 GLU A O 1
ATOM 822 N N . SER A 1 106 ? -29.113 -31.607 47.135 1.00 47.03 106 SER A N 1
ATOM 823 C CA . SER A 1 106 ? -29.609 -30.535 48.003 1.00 47.03 106 SER A CA 1
ATOM 824 C C . SER A 1 106 ? -30.434 -29.467 47.273 1.00 47.03 106 SER A C 1
ATOM 826 O O . SER A 1 106 ? -31.340 -28.905 47.882 1.00 47.03 106 SER A O 1
ATOM 828 N N . LEU A 1 107 ? -30.161 -29.192 45.994 1.00 46.78 107 LEU A N 1
ATOM 829 C CA . LEU A 1 107 ? -30.955 -28.305 45.143 1.00 46.78 107 LEU A CA 1
ATOM 830 C C . LEU A 1 107 ? -32.217 -29.020 44.662 1.00 46.78 107 LEU A C 1
ATOM 832 O O . LEU A 1 107 ? -33.292 -28.443 44.758 1.00 46.78 107 LEU A O 1
ATOM 836 N N . THR A 1 108 ? -32.109 -30.287 44.252 1.00 50.47 108 THR A N 1
ATOM 837 C CA . THR A 1 108 ? -33.261 -31.118 43.870 1.00 50.47 108 THR A CA 1
ATOM 838 C C . THR A 1 108 ? -34.226 -31.274 45.043 1.00 50.47 108 THR A C 1
ATOM 840 O O . THR A 1 108 ? -35.394 -30.937 44.910 1.00 50.47 108 THR A O 1
ATOM 843 N N . ASN A 1 109 ? -33.732 -31.629 46.236 1.00 55.19 109 ASN A N 1
ATOM 844 C CA . ASN A 1 109 ? -34.572 -31.730 47.435 1.00 55.19 109 ASN A CA 1
ATOM 845 C C . ASN A 1 109 ? -35.155 -30.381 47.892 1.00 55.19 109 ASN A C 1
ATOM 847 O O . ASN A 1 109 ? -36.210 -30.357 48.524 1.00 55.19 109 ASN A O 1
ATOM 851 N N . LYS A 1 110 ? -34.479 -29.253 47.634 1.00 58.56 110 LYS A N 1
ATOM 852 C CA . LYS A 1 110 ? -35.013 -27.918 47.955 1.00 58.56 110 LYS A CA 1
ATOM 853 C C . LYS A 1 110 ? -36.078 -27.490 46.953 1.00 58.56 110 LYS A C 1
ATOM 855 O O . LYS A 1 110 ? -37.116 -27.010 47.386 1.00 58.56 110 LYS A O 1
ATOM 860 N N . ILE A 1 111 ? -35.851 -27.705 45.659 1.00 51.38 111 ILE A N 1
ATOM 861 C CA . ILE A 1 111 ? -36.804 -27.402 44.584 1.00 51.38 111 ILE A CA 1
ATOM 862 C C . ILE A 1 111 ? -38.038 -28.298 44.701 1.00 51.38 111 ILE A C 1
ATOM 864 O O . ILE A 1 111 ? -39.143 -27.796 44.583 1.00 51.38 111 ILE A O 1
ATOM 868 N N . GL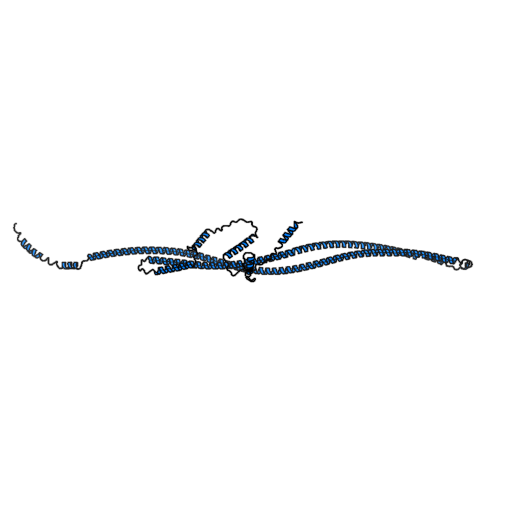U A 1 112 ? -37.881 -29.579 45.031 1.00 59.19 112 GLU A N 1
ATOM 869 C CA . GLU A 1 112 ? -38.997 -30.514 45.215 1.00 59.19 112 GLU A CA 1
ATOM 870 C C . GLU A 1 112 ? -39.825 -30.175 46.468 1.00 59.19 112 GLU A C 1
ATOM 872 O O . GLU A 1 112 ? -41.052 -30.155 46.419 1.00 59.19 112 GLU A O 1
ATOM 877 N N . LYS A 1 113 ? -39.181 -29.783 47.579 1.00 60.91 113 LYS A N 1
ATOM 878 C CA . LYS A 1 113 ? -39.893 -29.266 48.765 1.00 60.91 113 LYS A CA 1
ATOM 879 C C . LYS A 1 113 ? -40.590 -27.931 48.502 1.00 60.91 113 LYS A C 1
ATOM 881 O O . LYS A 1 113 ? -41.659 -27.697 49.060 1.00 60.91 113 LYS A O 1
ATOM 886 N N . PHE A 1 114 ? -40.003 -27.069 47.676 1.00 52.44 114 PHE A N 1
ATOM 887 C CA . PHE A 1 114 ? -40.589 -25.782 47.303 1.00 52.44 114 PHE A CA 1
ATOM 888 C C . PHE A 1 114 ? -41.758 -25.961 46.322 1.00 52.44 114 PHE A C 1
ATOM 890 O O . PHE A 1 114 ? -42.798 -25.334 46.483 1.00 52.44 114 PHE A O 1
ATOM 897 N N . ASP A 1 115 ? -41.639 -26.889 45.373 1.00 54.88 115 ASP A N 1
ATOM 898 C CA . ASP A 1 115 ? -42.686 -27.255 44.415 1.00 54.88 115 ASP A CA 1
ATOM 899 C C . ASP A 1 115 ? -43.895 -27.909 45.107 1.00 54.88 115 ASP A C 1
ATOM 901 O O . ASP A 1 115 ? -45.037 -27.584 44.791 1.00 54.88 115 ASP A O 1
ATOM 905 N N . VAL A 1 116 ? -43.659 -28.759 46.115 1.00 60.53 116 VAL A N 1
ATOM 906 C CA . VAL A 1 116 ? -44.718 -29.332 46.966 1.00 60.53 116 VAL A CA 1
ATOM 907 C C . VAL A 1 116 ? -45.360 -28.271 47.865 1.00 60.53 116 VAL A C 1
ATOM 909 O O . VAL A 1 116 ? -46.574 -28.288 48.046 1.00 60.53 116 VAL A O 1
ATOM 912 N N . ALA A 1 117 ? -44.584 -27.325 48.406 1.00 55.78 117 ALA A N 1
ATOM 913 C CA . ALA A 1 117 ? -45.111 -26.252 49.257 1.00 55.78 117 ALA A CA 1
ATOM 914 C C . ALA A 1 117 ? -45.994 -25.252 48.493 1.00 55.78 117 ALA A C 1
ATOM 916 O O . ALA A 1 117 ? -46.854 -24.607 49.092 1.00 55.78 117 ALA A O 1
ATOM 917 N N . LEU A 1 118 ? -45.793 -25.132 47.179 1.00 45.34 118 LEU A N 1
ATOM 918 C CA . LEU A 1 118 ? -46.574 -24.258 46.311 1.00 45.34 118 LEU A CA 1
ATOM 919 C C . LEU A 1 118 ? -47.802 -24.942 45.705 1.00 45.34 118 LEU A C 1
ATOM 921 O O . LEU A 1 118 ? -48.544 -24.264 45.003 1.00 45.34 118 LEU A O 1
ATOM 925 N N . LYS A 1 119 ? -48.044 -26.234 45.955 1.00 66.44 119 LYS A N 1
ATOM 926 C CA . LYS A 1 119 ? -49.179 -26.984 45.397 1.00 66.44 119 LYS A CA 1
ATOM 927 C C . LYS A 1 119 ? -50.222 -27.330 46.463 1.00 66.44 119 LYS A C 1
ATOM 929 O O . LYS A 1 119 ? -49.887 -27.616 47.609 1.00 66.44 119 LYS A O 1
ATOM 934 N N . ASP A 1 120 ? -51.501 -27.301 46.097 1.00 66.25 120 ASP A N 1
ATOM 935 C CA . ASP A 1 120 ? -52.585 -27.801 46.951 1.00 66.25 120 ASP A CA 1
ATOM 936 C C . ASP A 1 120 ? -52.612 -29.345 47.003 1.00 66.25 120 ASP A C 1
ATOM 938 O O . ASP A 1 120 ? -51.840 -30.035 46.334 1.00 66.25 120 ASP A O 1
ATOM 942 N N . ALA A 1 121 ? -53.530 -29.917 47.791 1.00 55.97 121 ALA A N 1
ATOM 943 C CA . ALA A 1 121 ? -53.704 -31.371 47.910 1.00 55.97 121 ALA A CA 1
ATOM 944 C C . ALA A 1 121 ? -54.127 -32.057 46.589 1.00 55.97 121 ALA A C 1
ATOM 946 O O . ALA A 1 121 ? -54.193 -33.285 46.527 1.00 55.97 121 ALA A O 1
ATOM 947 N N . GLN A 1 122 ? -54.425 -31.278 45.546 1.00 58.75 122 GLN A N 1
ATOM 948 C CA . GLN A 1 122 ? -54.808 -31.717 44.209 1.00 58.75 122 GLN A CA 1
ATOM 949 C C . GLN A 1 122 ? -53.683 -31.493 43.178 1.00 58.75 122 GLN A C 1
ATOM 951 O O . GLN A 1 122 ? -53.858 -31.848 42.012 1.00 58.75 122 GLN A O 1
ATOM 956 N N . GLY A 1 123 ? -52.522 -30.971 43.596 1.00 54.91 123 GLY A N 1
ATOM 957 C CA . GLY A 1 123 ? -51.332 -30.804 42.759 1.00 54.91 123 GLY A CA 1
ATOM 958 C C . GLY A 1 123 ? -51.289 -29.511 41.937 1.00 54.91 123 GLY A C 1
ATOM 959 O O . GLY A 1 123 ? -50.427 -29.394 41.062 1.00 54.91 123 GLY A O 1
ATOM 960 N N . ASN A 1 124 ? -52.175 -28.543 42.195 1.00 61.88 124 ASN A N 1
ATOM 961 C CA . ASN A 1 124 ? -52.210 -27.267 41.473 1.00 61.88 124 ASN A CA 1
ATOM 962 C C . ASN A 1 124 ? -51.447 -26.178 42.228 1.00 61.88 124 ASN A C 1
ATOM 964 O O . ASN A 1 124 ? -51.572 -26.079 43.446 1.00 61.88 124 ASN A O 1
ATOM 968 N N . TYR A 1 125 ? -50.706 -25.328 41.508 1.00 55.09 125 TYR A N 1
ATOM 969 C CA . TYR A 1 125 ? -50.001 -24.195 42.109 1.00 55.09 125 TYR A CA 1
ATOM 970 C C . TYR A 1 125 ? -50.989 -23.224 42.780 1.00 55.09 125 TYR A C 1
ATOM 972 O O . TYR A 1 125 ? -51.881 -22.681 42.122 1.00 55.09 125 TYR A O 1
ATOM 980 N N . VAL A 1 126 ? -50.834 -23.017 44.088 1.00 56.94 126 VAL A N 1
ATOM 981 C CA . VAL A 1 126 ? -51.688 -22.165 44.920 1.00 56.94 126 VAL A CA 1
ATOM 982 C C . VAL A 1 126 ? -51.468 -20.712 44.515 1.00 56.94 126 VAL A C 1
ATOM 984 O O . VAL A 1 126 ? -50.392 -20.150 44.704 1.00 56.94 126 VAL A O 1
ATOM 987 N N . GLN A 1 127 ? -52.496 -20.092 43.943 1.00 54.84 127 GLN A N 1
ATOM 988 C CA . GLN A 1 127 ? -52.450 -18.681 43.571 1.00 54.84 127 GLN A CA 1
ATOM 989 C C . GLN A 1 127 ? -52.468 -17.807 44.835 1.00 54.84 127 GLN A C 1
ATOM 991 O O . GLN A 1 127 ? -53.179 -18.107 45.794 1.00 54.84 127 GLN A O 1
ATOM 996 N N . MET A 1 128 ? -51.718 -16.697 44.835 1.00 48.91 128 MET A N 1
ATOM 997 C CA . MET A 1 128 ? -51.650 -15.737 45.955 1.00 48.91 128 MET A CA 1
ATOM 998 C C . MET A 1 128 ? -53.044 -15.230 46.382 1.00 48.91 128 MET A C 1
ATOM 1000 O O . MET A 1 128 ? -53.293 -14.978 47.557 1.00 48.91 128 MET A O 1
ATOM 1004 N N . THR A 1 129 ? -53.991 -15.177 45.444 1.00 48.47 129 THR A N 1
ATOM 1005 C CA . THR A 1 129 ? -55.408 -14.867 45.686 1.00 48.47 129 THR A CA 1
ATOM 1006 C C . THR A 1 129 ? -56.087 -15.880 46.614 1.00 48.47 129 THR A C 1
ATOM 1008 O O . THR A 1 129 ? -56.828 -15.483 47.502 1.00 48.47 129 THR A O 1
ATOM 1011 N N . THR A 1 130 ? -55.760 -17.171 46.513 1.00 54.97 130 THR A N 1
ATOM 1012 C CA . THR A 1 130 ? -56.275 -18.222 47.408 1.00 54.97 130 THR A CA 1
ATOM 1013 C C . THR A 1 130 ? -55.692 -18.120 48.821 1.00 54.97 130 THR A C 1
ATOM 1015 O O . THR A 1 130 ? -56.364 -18.460 49.794 1.00 54.97 130 THR A O 1
ATOM 1018 N N . VAL A 1 131 ? -54.454 -17.636 48.964 1.00 53.56 131 VAL A N 1
ATOM 1019 C CA . VAL A 1 131 ? -53.848 -17.359 50.280 1.00 53.56 131 VAL A CA 1
ATOM 1020 C C . VAL A 1 131 ? -54.529 -16.155 50.939 1.00 53.56 131 VAL A C 1
ATOM 1022 O O . VAL A 1 131 ? -54.886 -16.235 52.115 1.00 53.56 131 VAL A O 1
ATOM 1025 N N . LEU A 1 132 ? -54.805 -15.095 50.172 1.00 45.41 132 LEU A N 1
ATOM 1026 C CA . LEU A 1 132 ? -55.600 -13.946 50.619 1.00 45.41 132 LEU A CA 1
ATOM 1027 C C . LEU A 1 132 ? -57.038 -14.334 51.000 1.00 45.41 132 LEU A C 1
ATOM 1029 O O . LEU A 1 132 ? -57.531 -13.903 52.039 1.00 45.41 132 LEU A O 1
ATOM 1033 N N . ASP A 1 133 ? -57.694 -15.201 50.227 1.00 56.75 133 ASP A N 1
ATOM 1034 C CA . ASP A 1 133 ? -59.049 -15.675 50.534 1.00 56.75 133 ASP A CA 1
ATOM 1035 C C . ASP A 1 133 ? -59.089 -16.519 51.818 1.00 56.75 133 ASP A C 1
ATOM 1037 O O . ASP A 1 133 ? -60.029 -16.420 52.611 1.00 56.75 133 ASP A O 1
ATOM 1041 N N . ARG A 1 134 ? -58.042 -17.317 52.073 1.00 58.12 134 ARG A N 1
ATOM 1042 C CA . ARG A 1 134 ? -57.895 -18.070 53.330 1.00 58.12 134 ARG A CA 1
ATOM 1043 C C . ARG A 1 134 ? -57.607 -17.157 54.518 1.00 58.12 134 ARG A C 1
ATOM 1045 O O . ARG A 1 134 ? -58.120 -17.431 55.600 1.00 58.12 134 ARG A O 1
ATOM 1052 N N . PHE A 1 135 ? -56.844 -16.081 54.324 1.00 55.09 135 PHE A N 1
ATOM 1053 C CA . PHE A 1 135 ? -56.595 -15.072 55.355 1.00 55.09 135 PHE A CA 1
ATOM 1054 C C . PHE A 1 135 ? -57.883 -14.321 55.720 1.00 55.09 135 PHE A C 1
ATOM 1056 O O . PHE A 1 135 ? -58.261 -14.292 56.887 1.00 55.09 135 PHE A O 1
ATOM 1063 N N . ASN A 1 136 ? -58.637 -13.856 54.721 1.00 55.84 136 ASN A N 1
ATOM 1064 C CA . ASN A 1 136 ? -59.935 -13.201 54.920 1.00 55.84 136 ASN A CA 1
ATOM 1065 C C . ASN A 1 136 ? -60.973 -14.149 55.553 1.00 55.84 136 ASN A C 1
ATOM 1067 O O . ASN A 1 136 ? -61.786 -13.739 56.382 1.00 55.84 136 ASN A O 1
ATOM 1071 N N . SER A 1 137 ? -60.942 -15.441 55.204 1.00 55.38 137 SER A N 1
ATOM 1072 C CA . SER A 1 137 ? -61.783 -16.463 55.840 1.00 55.38 137 SER A CA 1
ATOM 1073 C C . SER A 1 137 ? -61.390 -16.730 57.296 1.00 55.38 137 SER A C 1
ATOM 1075 O O . SER A 1 137 ? -62.273 -17.006 58.106 1.00 55.38 137 SER A O 1
ATOM 1077 N N . LEU A 1 138 ? -60.100 -16.687 57.640 1.00 56.16 138 LEU A N 1
ATOM 1078 C CA . LEU A 1 138 ? -59.627 -16.820 59.022 1.00 56.16 138 LEU A CA 1
ATOM 1079 C C . LEU A 1 138 ? -59.986 -15.582 59.847 1.00 56.16 138 LEU A C 1
ATOM 1081 O O . LEU A 1 138 ? -60.440 -15.722 60.977 1.00 56.16 138 LEU A O 1
ATOM 1085 N N . GLU A 1 139 ? -59.869 -14.389 59.269 1.00 52.69 139 GLU A N 1
ATOM 1086 C CA . GLU A 1 139 ? -60.265 -13.129 59.902 1.00 52.69 139 GLU A CA 1
ATOM 1087 C C . GLU A 1 139 ? -61.777 -13.101 60.192 1.00 52.69 139 GLU A C 1
ATOM 1089 O O . GLU A 1 139 ? -62.205 -12.714 61.281 1.00 52.69 139 GLU A O 1
ATOM 1094 N N . LYS A 1 140 ? -62.586 -13.640 59.270 1.00 61.53 140 LYS A N 1
ATOM 1095 C CA . LYS A 1 140 ? -64.028 -13.836 59.462 1.00 61.53 140 LYS A CA 1
ATOM 1096 C C . LYS A 1 140 ? -64.355 -14.877 60.541 1.00 61.53 140 LYS A C 1
ATOM 1098 O O . LYS A 1 140 ? -65.222 -14.624 61.368 1.00 61.53 140 LYS A O 1
ATOM 1103 N N . GLN A 1 141 ? -63.644 -16.006 60.584 1.00 61.56 141 GLN A N 1
ATOM 1104 C CA . GLN A 1 141 ? -63.823 -17.019 61.638 1.00 61.56 141 GLN A CA 1
ATOM 1105 C C . GLN A 1 141 ? -63.400 -16.499 63.022 1.00 61.56 141 GLN A C 1
ATOM 1107 O O . GLN A 1 141 ? -64.041 -16.815 64.021 1.00 61.56 141 GLN A O 1
ATOM 1112 N N . ILE A 1 142 ? -62.361 -15.659 63.093 1.00 58.31 142 ILE A N 1
ATOM 1113 C CA . ILE A 1 142 ? -61.948 -14.970 64.325 1.00 58.31 142 ILE A CA 1
ATOM 1114 C C . ILE A 1 142 ? -63.011 -13.951 64.762 1.00 58.31 142 ILE A C 1
ATOM 1116 O O . ILE A 1 142 ? -63.272 -13.827 65.958 1.00 58.31 142 ILE A O 1
ATOM 1120 N N . ALA A 1 143 ? -63.649 -13.247 63.822 1.00 53.94 143 ALA A N 1
ATOM 1121 C CA . ALA A 1 143 ? -64.747 -12.326 64.116 1.00 53.94 143 ALA A CA 1
ATOM 1122 C C . ALA A 1 143 ? -66.010 -13.058 64.612 1.00 53.94 143 ALA A C 1
ATOM 1124 O O . ALA A 1 143 ? -66.600 -12.631 65.602 1.00 53.94 143 ALA A O 1
ATOM 1125 N N . GLU A 1 144 ? -66.368 -14.187 63.994 1.00 62.22 144 GLU A N 1
ATOM 1126 C CA . GLU A 1 144 ? -67.506 -15.033 64.393 1.00 62.22 144 GLU A CA 1
ATOM 1127 C C . GLU A 1 144 ? -67.284 -15.667 65.786 1.00 62.22 144 GLU A C 1
ATOM 1129 O O . GLU A 1 144 ? -68.175 -15.618 66.633 1.00 62.22 144 GLU A O 1
ATOM 1134 N N . LEU A 1 145 ? -66.065 -16.137 66.099 1.00 55.00 145 LEU A N 1
ATOM 1135 C CA . LEU A 1 145 ? -65.689 -16.617 67.445 1.00 55.00 145 LEU A CA 1
ATOM 1136 C C . LEU A 1 145 ? -65.737 -15.519 68.523 1.00 55.00 145 LEU A C 1
ATOM 1138 O O . LEU A 1 145 ? -65.898 -15.813 69.707 1.00 55.00 145 LEU A O 1
ATOM 1142 N N . ARG A 1 146 ? -65.586 -14.250 68.128 1.00 54.50 146 ARG A N 1
ATOM 1143 C CA . ARG A 1 146 ? -65.646 -13.086 69.027 1.00 54.50 146 ARG A CA 1
ATOM 1144 C C . ARG A 1 146 ? -67.082 -12.646 69.318 1.00 54.50 146 ARG A C 1
ATOM 1146 O O . ARG A 1 146 ? -67.312 -12.001 70.338 1.00 54.50 146 ARG A O 1
ATOM 1153 N N . GLU A 1 147 ? -68.020 -12.977 68.433 1.00 50.56 147 GLU A N 1
ATOM 1154 C CA . GLU A 1 147 ? -69.444 -12.639 68.536 1.00 50.56 147 GLU A CA 1
ATOM 1155 C C . GLU A 1 147 ? -70.242 -13.711 69.310 1.00 50.56 147 GLU A C 1
ATOM 1157 O O . GLU A 1 147 ? -71.249 -13.393 69.936 1.00 50.56 147 GLU A O 1
ATOM 1162 N N . GLU A 1 148 ? -69.747 -14.955 69.373 1.00 48.00 148 GLU A N 1
ATOM 1163 C CA . GLU A 1 148 ? -70.355 -16.061 70.138 1.00 48.00 148 GLU A CA 1
ATOM 1164 C C . GLU A 1 148 ? -69.989 -16.065 71.646 1.00 48.00 148 GLU A C 1
ATOM 1166 O O . GLU A 1 148 ? -70.464 -16.900 72.416 1.00 48.00 148 GLU A O 1
ATOM 1171 N N . MET A 1 149 ? -69.177 -15.104 72.107 1.00 40.84 149 MET A N 1
ATOM 1172 C CA . MET A 1 149 ? -68.867 -14.906 73.529 1.00 40.84 149 MET A CA 1
ATOM 1173 C C . MET A 1 149 ? -69.810 -13.869 74.171 1.00 40.84 149 MET A C 1
ATOM 1175 O O . MET A 1 149 ? -69.467 -12.694 74.301 1.00 40.84 149 MET A O 1
ATOM 1179 N N . GLU A 1 150 ? -70.992 -14.303 74.624 1.00 44.75 150 GLU A N 1
ATOM 1180 C CA . GLU A 1 150 ? -71.784 -13.558 75.624 1.00 44.75 150 GLU A CA 1
ATOM 1181 C C . GLU A 1 150 ? -71.008 -13.440 76.963 1.00 44.75 150 GLU A C 1
ATOM 1183 O O . GLU A 1 150 ? -70.152 -14.282 77.264 1.00 44.75 150 GLU A O 1
ATOM 1188 N N . PRO A 1 151 ? -71.262 -12.408 77.797 1.00 45.59 151 PRO A N 1
ATOM 1189 C CA . PRO A 1 151 ? -70.399 -12.068 78.921 1.00 45.59 151 PRO A CA 1
ATOM 1190 C C . PRO A 1 151 ? -70.588 -13.057 80.078 1.00 45.59 151 PRO A C 1
ATOM 1192 O O . PRO A 1 151 ? -71.550 -12.980 80.840 1.00 45.59 151 PRO A O 1
ATOM 1195 N N . VAL A 1 152 ? -69.640 -13.979 80.244 1.00 42.84 152 VAL A N 1
ATOM 1196 C CA . VAL A 1 152 ? -69.568 -14.842 81.429 1.00 42.84 152 VAL A CA 1
ATOM 1197 C C . VAL A 1 152 ? -68.974 -14.044 82.591 1.00 42.84 152 VAL A C 1
ATOM 1199 O O . VAL A 1 152 ? -67.765 -13.841 82.698 1.00 42.84 152 VAL A O 1
ATOM 1202 N N . ASP A 1 153 ? -69.864 -13.590 83.467 1.00 44.72 153 ASP A N 1
ATOM 1203 C CA . ASP A 1 153 ? -69.590 -12.912 84.732 1.00 44.72 153 ASP A CA 1
ATOM 1204 C C . ASP A 1 153 ? -69.156 -13.918 85.816 1.00 44.72 153 ASP A C 1
ATOM 1206 O O . ASP A 1 153 ? -69.895 -14.188 86.755 1.00 44.72 153 ASP A O 1
ATOM 1210 N N . VAL A 1 154 ? -67.975 -14.535 85.671 1.00 39.12 154 VAL A N 1
ATOM 1211 C CA . VAL A 1 154 ? -67.210 -15.094 86.803 1.00 39.12 154 VAL A CA 1
ATOM 1212 C C . VAL A 1 154 ? -65.726 -15.167 86.428 1.00 39.12 154 VAL A C 1
ATOM 1214 O O . VAL A 1 154 ? -65.312 -15.984 85.607 1.00 39.12 154 VAL A O 1
ATOM 1217 N N . ALA A 1 155 ? -64.893 -14.333 87.048 1.00 36.62 155 ALA A N 1
ATOM 1218 C CA . ALA A 1 155 ? -63.449 -14.539 87.027 1.00 36.62 155 ALA A CA 1
ATOM 1219 C C . ALA A 1 155 ? -63.073 -15.749 87.902 1.00 36.62 155 ALA A C 1
ATOM 1221 O O . ALA A 1 155 ? -63.525 -15.853 89.043 1.00 36.62 155 ALA A O 1
ATOM 1222 N N . PRO A 1 156 ? -62.099 -16.550 87.453 1.00 41.06 156 PRO A N 1
ATOM 1223 C CA . PRO A 1 156 ? -60.906 -16.794 88.239 1.00 41.06 156 PRO A CA 1
ATOM 1224 C C . PRO A 1 156 ? -59.766 -16.010 87.586 1.00 41.06 156 PRO A C 1
ATOM 1226 O O . PRO A 1 156 ? -59.482 -16.171 86.399 1.00 41.06 156 PRO A O 1
ATOM 1229 N N . ALA A 1 157 ? -59.107 -15.155 88.365 1.00 46.75 157 ALA A N 1
ATOM 1230 C CA . ALA A 1 157 ? -58.092 -14.185 87.940 1.00 46.75 157 ALA A CA 1
ATOM 1231 C C . ALA A 1 157 ? -56.852 -14.759 87.199 1.00 46.75 157 ALA A C 1
ATOM 1233 O O . ALA A 1 157 ? -55.983 -13.992 86.792 1.00 46.75 157 ALA A O 1
ATOM 1234 N N . GLY A 1 158 ? -56.763 -16.078 86.990 1.00 48.88 158 GLY A N 1
ATOM 1235 C CA . GLY A 1 158 ? -55.695 -16.731 86.224 1.00 48.88 158 GLY A CA 1
ATOM 1236 C C . GLY A 1 158 ? -55.977 -16.866 84.722 1.00 48.88 158 GLY A C 1
ATOM 1237 O O . GLY A 1 158 ? -55.092 -16.636 83.912 1.00 48.88 158 GLY A O 1
ATOM 1238 N N . ILE A 1 159 ? -57.212 -17.166 84.300 1.00 42.66 159 ILE A N 1
ATOM 1239 C CA . ILE A 1 159 ? -57.473 -17.490 82.879 1.00 42.66 159 ILE A CA 1
ATOM 1240 C C . ILE A 1 159 ? -57.464 -16.227 81.998 1.00 42.66 159 ILE A C 1
ATOM 1242 O O . ILE A 1 159 ? -56.961 -16.258 80.879 1.00 42.66 159 ILE A O 1
ATOM 1246 N N . SER A 1 160 ? -57.943 -15.083 82.503 1.00 52.09 160 SER A N 1
ATOM 1247 C CA . SER A 1 160 ? -57.919 -13.813 81.755 1.00 52.09 160 SER A CA 1
ATOM 1248 C C . SER A 1 160 ? -56.537 -13.146 81.717 1.00 52.09 160 SER A C 1
ATOM 1250 O O . SER A 1 160 ? -56.272 -12.347 80.816 1.00 52.09 160 SER A O 1
ATOM 1252 N N . THR A 1 161 ? -55.650 -13.484 82.658 1.00 55.03 161 THR A N 1
ATOM 1253 C CA . THR A 1 161 ? -54.278 -12.959 82.739 1.00 55.03 161 THR A CA 1
ATOM 1254 C C . THR A 1 161 ? -53.350 -13.709 81.786 1.00 55.03 161 THR A C 1
ATOM 1256 O O . THR A 1 161 ? -52.644 -13.076 81.001 1.00 55.03 161 THR A O 1
ATOM 1259 N N . GLU A 1 162 ? -53.409 -15.041 81.768 1.00 60.25 162 GLU A N 1
ATOM 1260 C CA . GLU A 1 162 ? -52.646 -15.871 80.829 1.00 60.25 162 GLU A CA 1
ATOM 1261 C C . GLU A 1 162 ? -53.109 -15.666 79.380 1.00 60.25 162 GLU A C 1
ATOM 1263 O O . GLU A 1 162 ? -52.271 -15.539 78.489 1.00 60.25 162 GLU A O 1
ATOM 1268 N N . LEU A 1 163 ? -54.418 -15.511 79.141 1.00 58.56 163 LEU A N 1
ATOM 1269 C CA . LEU A 1 163 ? -54.929 -15.167 77.812 1.00 58.56 163 LEU A CA 1
ATOM 1270 C C . LEU A 1 163 ? -54.459 -13.768 77.367 1.00 58.56 163 LEU A C 1
ATOM 1272 O O . LEU A 1 163 ? -54.096 -13.587 76.209 1.00 58.56 163 LEU A O 1
ATOM 1276 N N . ARG A 1 164 ? -54.383 -12.783 78.279 1.00 58.41 164 ARG A N 1
ATOM 1277 C CA . ARG A 1 164 ? -53.806 -11.455 77.983 1.00 58.41 164 ARG A CA 1
ATOM 1278 C C . ARG A 1 164 ? -52.311 -11.512 77.679 1.00 58.41 164 ARG A C 1
ATOM 1280 O O . ARG A 1 164 ? -51.886 -10.837 76.749 1.00 58.41 164 ARG A O 1
ATOM 1287 N N . LYS A 1 165 ? -51.521 -12.295 78.423 1.00 66.94 165 LYS A N 1
ATOM 1288 C CA . LYS A 1 165 ? -50.090 -12.490 78.126 1.00 66.94 165 LYS A CA 1
ATOM 1289 C C . LYS A 1 165 ? -49.892 -13.124 76.755 1.00 66.94 165 LYS A C 1
ATOM 1291 O O . LYS A 1 165 ? -49.065 -12.638 75.995 1.00 66.94 165 LYS A O 1
ATOM 1296 N N . LEU A 1 166 ? -50.678 -14.151 76.428 1.00 67.69 166 LEU A N 1
ATOM 1297 C CA . LEU A 1 166 ? -50.609 -14.810 75.127 1.00 67.69 166 LEU A CA 1
ATOM 1298 C C . LEU A 1 166 ? -50.983 -13.845 73.994 1.00 67.69 166 LEU A C 1
ATOM 1300 O O . LEU A 1 166 ? -50.299 -13.815 72.981 1.00 67.69 166 LEU A O 1
ATOM 1304 N N . ILE A 1 167 ? -52.008 -13.006 74.184 1.00 65.81 167 ILE A N 1
ATOM 1305 C CA . ILE A 1 167 ? -52.389 -11.959 73.220 1.00 65.81 167 ILE A CA 1
ATOM 1306 C C . ILE A 1 167 ? -51.268 -10.923 73.041 1.00 65.81 167 ILE A C 1
ATOM 1308 O O . ILE A 1 167 ? -51.004 -10.519 71.912 1.00 65.81 167 ILE A O 1
ATOM 1312 N N . ILE A 1 168 ? -50.598 -10.504 74.120 1.00 63.94 168 ILE A N 1
ATOM 1313 C CA . ILE A 1 168 ? -49.485 -9.542 74.053 1.00 63.94 168 ILE A CA 1
ATOM 1314 C C . ILE A 1 168 ? -48.273 -10.161 73.346 1.00 63.94 168 ILE A C 1
ATOM 1316 O O . ILE A 1 168 ? -47.780 -9.564 72.397 1.00 63.94 168 ILE A O 1
ATOM 1320 N N . SER A 1 169 ? -47.859 -11.372 73.728 1.00 63.69 169 SER A N 1
ATOM 1321 C CA . SER A 1 169 ? -46.747 -12.087 73.079 1.00 63.69 169 SER A CA 1
ATOM 1322 C C . SER A 1 169 ? -47.041 -12.361 71.603 1.00 63.69 169 SER A C 1
ATOM 1324 O O . SER A 1 169 ? -46.218 -12.056 70.750 1.00 63.69 169 SER A O 1
ATOM 1326 N N . THR A 1 170 ? -48.248 -12.826 71.274 1.00 63.03 170 THR A N 1
ATOM 1327 C CA . THR A 1 170 ? -48.641 -13.056 69.875 1.00 63.03 170 THR A CA 1
ATOM 1328 C C . THR A 1 170 ? -48.662 -11.740 69.088 1.00 63.03 170 THR A C 1
ATOM 1330 O O . THR A 1 170 ? -48.298 -11.713 67.917 1.00 63.03 170 THR A O 1
ATOM 1333 N N . SER A 1 171 ? -49.055 -10.625 69.715 1.00 55.53 171 SER A N 1
ATOM 1334 C CA . SER A 1 171 ? -49.008 -9.295 69.093 1.00 55.53 171 SER A CA 1
ATOM 1335 C C . SER A 1 171 ? -47.575 -8.802 68.865 1.00 55.53 171 SER A C 1
ATOM 1337 O O . SER A 1 171 ? -47.324 -8.135 67.861 1.00 55.53 171 SER A O 1
ATOM 1339 N N . GLU A 1 172 ? -46.647 -9.094 69.776 1.00 65.62 172 GLU A N 1
ATOM 1340 C CA . GLU A 1 172 ? -45.223 -8.778 69.616 1.00 65.62 172 GLU A CA 1
ATOM 1341 C C . GLU A 1 172 ? -44.592 -9.632 68.510 1.00 65.62 172 GLU A C 1
ATOM 1343 O O . GLU A 1 172 ? -43.930 -9.083 67.627 1.00 65.62 172 GLU A O 1
ATOM 1348 N N . ASP A 1 173 ? -44.893 -10.931 68.468 1.00 66.44 173 ASP A N 1
ATOM 1349 C CA . ASP A 1 173 ? -44.453 -11.836 67.402 1.00 66.44 173 ASP A CA 1
ATOM 1350 C C . ASP A 1 173 ? -44.975 -11.384 66.032 1.00 66.44 173 ASP A C 1
ATOM 1352 O O . ASP A 1 173 ? -44.207 -11.297 65.071 1.00 66.44 173 ASP A O 1
ATOM 1356 N N . ILE A 1 174 ? -46.258 -11.011 65.937 1.00 70.25 174 ILE A N 1
ATOM 1357 C CA . ILE A 1 174 ? -46.850 -10.443 64.714 1.00 70.25 174 ILE A CA 1
ATOM 1358 C C . ILE A 1 174 ? -46.133 -9.151 64.311 1.00 70.25 174 ILE A C 1
ATOM 1360 O O . ILE A 1 174 ? -45.866 -8.948 63.126 1.00 70.25 174 ILE A O 1
ATOM 1364 N N . SER A 1 175 ? -45.772 -8.291 65.267 1.00 64.94 175 SER A N 1
ATOM 1365 C CA . SER A 1 175 ? -45.040 -7.054 64.975 1.00 64.94 175 SER A CA 1
ATOM 1366 C C . SER A 1 175 ? -43.625 -7.323 64.452 1.00 64.94 175 SER A C 1
ATOM 1368 O O . SER A 1 175 ? -43.175 -6.622 63.544 1.00 64.94 175 SER A O 1
ATOM 1370 N N . ILE A 1 176 ? -42.920 -8.319 64.994 1.00 72.19 176 ILE A N 1
ATOM 1371 C CA . ILE A 1 176 ? -41.585 -8.722 64.521 1.00 72.19 176 ILE A CA 1
ATOM 1372 C C . ILE A 1 176 ? -41.682 -9.340 63.124 1.00 72.19 176 ILE A C 1
ATOM 1374 O O . ILE A 1 176 ? -40.869 -9.027 62.250 1.00 72.19 176 ILE A O 1
ATOM 1378 N N . VAL A 1 177 ? -42.686 -10.191 62.896 1.00 70.19 177 VAL A N 1
ATOM 1379 C CA . VAL A 1 177 ? -42.954 -10.796 61.586 1.00 70.19 177 VAL A CA 1
ATOM 1380 C C . VAL A 1 177 ? -43.283 -9.721 60.555 1.00 70.19 177 VAL A C 1
ATOM 1382 O O . VAL A 1 177 ? -42.685 -9.737 59.486 1.00 70.19 177 VAL A O 1
ATOM 1385 N N . SER A 1 178 ? -44.142 -8.751 60.881 1.00 65.25 178 SER A N 1
ATOM 1386 C CA . SER A 1 178 ? -44.460 -7.627 59.990 1.00 65.25 178 SER A CA 1
ATOM 1387 C C . SER A 1 178 ? -43.204 -6.849 59.607 1.00 65.25 178 SER A C 1
ATOM 1389 O O . SER A 1 178 ? -42.982 -6.580 58.435 1.00 65.25 178 SER A O 1
ATOM 1391 N N . LYS A 1 179 ? -42.321 -6.573 60.572 1.00 73.19 179 LYS A N 1
ATOM 1392 C CA . LYS A 1 179 ? -41.076 -5.847 60.306 1.00 73.19 179 LYS A CA 1
ATOM 1393 C C . LYS A 1 179 ? -40.119 -6.631 59.396 1.00 73.19 179 LYS A C 1
ATOM 1395 O O . LYS A 1 179 ? -39.501 -6.053 58.510 1.00 73.19 179 LYS A O 1
ATOM 1400 N N . LYS A 1 180 ? -40.033 -7.956 59.572 1.00 75.00 180 LYS A N 1
ATOM 1401 C CA . LYS A 1 180 ? -39.283 -8.841 58.662 1.00 75.00 180 LYS A CA 1
ATOM 1402 C C . LYS A 1 180 ? -39.908 -8.909 57.269 1.00 75.00 180 LYS A C 1
ATOM 1404 O O . LYS A 1 180 ? -39.177 -9.050 56.294 1.00 75.00 180 LYS A O 1
ATOM 1409 N N . VAL A 1 181 ? -41.236 -8.837 57.170 1.00 76.38 181 VAL A N 1
ATOM 1410 C CA . VAL A 1 181 ? -41.946 -8.759 55.886 1.00 76.38 181 VAL A CA 1
ATOM 1411 C C . VAL A 1 181 ? -41.608 -7.447 55.179 1.00 76.38 181 VAL A C 1
ATOM 1413 O O . VAL A 1 181 ? -41.234 -7.500 54.012 1.00 76.38 181 VAL A O 1
ATOM 1416 N N . ASP A 1 182 ? -41.601 -6.315 55.886 1.00 77.56 182 ASP A N 1
ATOM 1417 C CA . ASP A 1 182 ? -41.207 -5.014 55.323 1.00 77.56 182 ASP A CA 1
ATOM 1418 C C . ASP A 1 182 ? -39.734 -5.015 54.853 1.00 77.56 182 ASP A C 1
ATOM 1420 O O . ASP A 1 182 ? -39.395 -4.511 53.777 1.00 77.56 182 ASP A O 1
ATOM 1424 N N . GLU A 1 183 ? -38.833 -5.627 55.630 1.00 78.00 183 GLU A N 1
ATOM 1425 C CA . GLU A 1 183 ? -37.422 -5.803 55.250 1.00 78.00 183 GLU A CA 1
ATOM 1426 C C . GLU A 1 183 ? -37.264 -6.701 54.012 1.00 78.00 183 GLU A C 1
ATOM 1428 O O . GLU A 1 183 ? -36.458 -6.407 53.123 1.00 78.00 183 GLU A O 1
ATOM 1433 N N . LEU A 1 184 ? -38.041 -7.786 53.924 1.00 80.31 184 LEU A N 1
ATOM 1434 C CA . LEU A 1 184 ? -38.064 -8.668 52.756 1.00 80.31 184 LEU A CA 1
ATOM 1435 C C . LEU A 1 184 ? -38.634 -7.967 51.521 1.00 80.31 184 LEU A C 1
ATOM 1437 O O . LEU A 1 184 ? -38.101 -8.154 50.427 1.00 80.31 184 LEU A O 1
ATOM 1441 N N . GLU A 1 185 ? -39.674 -7.152 51.676 1.00 81.75 185 GLU A N 1
ATOM 1442 C CA . GLU A 1 185 ? -40.252 -6.353 50.593 1.00 81.75 185 GLU A CA 1
ATOM 1443 C C . GLU A 1 185 ? -39.234 -5.329 50.074 1.00 81.75 185 GLU A C 1
ATOM 1445 O O . GLU A 1 185 ? -39.016 -5.215 48.864 1.00 81.75 185 GLU A O 1
ATOM 1450 N N . THR A 1 186 ? -38.499 -4.680 50.980 1.00 85.69 186 THR A N 1
ATOM 1451 C CA . THR A 1 186 ? -37.413 -3.756 50.625 1.00 85.69 186 THR A CA 1
ATOM 1452 C C . THR A 1 186 ? -36.308 -4.471 49.838 1.00 85.69 186 THR A C 1
ATOM 1454 O O . THR A 1 186 ? -35.978 -4.049 48.728 1.00 85.69 186 THR A O 1
ATOM 1457 N N . LYS A 1 187 ? -35.801 -5.611 50.336 1.00 87.81 187 LYS A N 1
ATOM 1458 C CA . LYS A 1 187 ? -34.800 -6.430 49.620 1.00 87.81 187 LYS A CA 1
ATOM 1459 C C . LYS A 1 187 ? -35.298 -6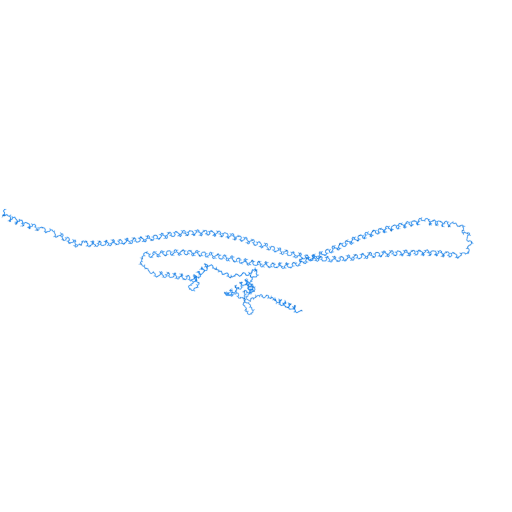.934 48.267 1.00 87.81 187 LYS A C 1
ATOM 1461 O O . LYS A 1 187 ? -34.529 -6.986 47.312 1.00 87.81 187 LYS A O 1
ATOM 1466 N N . THR A 1 188 ? -36.571 -7.309 48.174 1.00 85.94 188 THR A N 1
ATOM 1467 C CA . THR A 1 188 ? -37.189 -7.748 46.913 1.00 85.94 188 THR A CA 1
ATOM 1468 C C . THR A 1 188 ? -37.212 -6.606 45.900 1.00 85.94 188 THR A C 1
ATOM 1470 O O . THR A 1 188 ? -36.911 -6.813 44.726 1.00 85.94 188 THR A O 1
ATOM 1473 N N . THR A 1 189 ? -37.484 -5.383 46.356 1.00 86.19 189 THR A N 1
ATOM 1474 C CA . THR A 1 189 ? -37.481 -4.183 45.510 1.00 86.19 189 THR A CA 1
ATOM 1475 C C . THR A 1 189 ? -36.067 -3.824 45.036 1.00 86.19 189 THR A C 1
ATOM 1477 O O . THR A 1 189 ? -35.868 -3.483 43.870 1.00 86.19 189 THR A O 1
ATOM 1480 N N . GLU A 1 190 ? -35.065 -3.940 45.911 1.00 87.69 190 GLU A N 1
ATOM 1481 C CA . GLU A 1 190 ? -33.651 -3.744 45.557 1.00 87.69 190 GLU A CA 1
ATOM 1482 C C . GLU A 1 190 ? -33.161 -4.782 44.541 1.00 87.69 190 GLU A C 1
ATOM 1484 O O . GLU A 1 190 ? -32.510 -4.424 43.558 1.00 87.69 190 GLU A O 1
ATOM 1489 N N . LEU A 1 191 ? -33.512 -6.058 44.739 1.00 87.31 191 LEU A N 1
ATOM 1490 C CA . LEU A 1 191 ? -33.213 -7.123 43.781 1.00 87.31 191 LEU A CA 1
ATOM 1491 C C . LEU A 1 191 ? -33.883 -6.867 42.431 1.00 87.31 191 LEU A C 1
ATOM 1493 O O . LEU A 1 191 ? -33.224 -7.013 41.408 1.00 87.31 191 LEU A O 1
ATOM 1497 N N . SER A 1 192 ? -35.144 -6.427 42.425 1.00 84.00 192 SER A N 1
ATOM 1498 C CA . SER A 1 192 ? -35.861 -6.099 41.189 1.00 84.00 192 SER A CA 1
ATOM 1499 C C . SER A 1 192 ? -35.180 -4.979 40.403 1.00 84.00 192 SER A C 1
ATOM 1501 O O . SER A 1 192 ? -35.082 -5.081 39.185 1.00 84.00 192 SER A O 1
ATOM 1503 N N . LYS A 1 193 ? -34.677 -3.934 41.076 1.00 87.50 193 LYS A N 1
ATOM 1504 C CA . LYS A 1 193 ? -33.887 -2.879 40.416 1.00 87.50 193 LYS A CA 1
ATOM 1505 C C . LYS A 1 193 ? -32.587 -3.414 39.832 1.00 87.50 193 LYS A C 1
ATOM 1507 O O . LYS A 1 193 ? -32.226 -3.066 38.716 1.00 87.50 193 LYS A O 1
ATOM 1512 N N . LYS A 1 194 ? -31.894 -4.277 40.576 1.00 89.50 194 LYS A N 1
ATOM 1513 C CA . LYS A 1 194 ? -30.646 -4.885 40.110 1.00 89.50 194 LYS A CA 1
ATOM 1514 C C . LYS A 1 194 ? -30.869 -5.776 38.885 1.00 89.50 194 LYS A C 1
ATOM 1516 O O . LYS A 1 194 ? -30.025 -5.795 37.997 1.00 89.50 194 LYS A O 1
ATOM 1521 N N . ASP A 1 195 ? -31.995 -6.483 38.828 1.00 85.88 195 ASP A N 1
ATOM 1522 C CA . ASP A 1 195 ? -32.409 -7.262 37.655 1.00 85.88 195 ASP A CA 1
ATOM 1523 C C . ASP A 1 195 ? -32.669 -6.355 36.440 1.00 85.88 195 ASP A C 1
ATOM 1525 O O . ASP A 1 195 ? -32.262 -6.679 35.325 1.00 85.88 195 ASP A O 1
ATOM 1529 N N . GLU A 1 196 ? -33.286 -5.191 36.662 1.00 87.44 196 GLU A N 1
ATOM 1530 C CA . GLU A 1 196 ? -33.491 -4.158 35.639 1.00 87.44 196 GLU A CA 1
ATOM 1531 C C . GLU A 1 196 ? -32.159 -3.626 35.087 1.00 87.44 196 GLU A C 1
ATOM 1533 O O . GLU A 1 196 ? -31.968 -3.594 33.869 1.00 87.44 196 GLU A O 1
ATOM 1538 N N . ASP A 1 197 ? -31.209 -3.295 35.966 1.00 90.12 197 ASP A N 1
ATOM 1539 C CA . ASP A 1 197 ? -29.871 -2.830 35.580 1.00 90.12 197 ASP A CA 1
ATOM 1540 C C . ASP A 1 197 ? -29.102 -3.909 34.796 1.00 90.12 197 ASP A C 1
ATOM 1542 O O . ASP A 1 197 ? -28.509 -3.623 33.753 1.00 90.12 197 ASP A O 1
ATOM 1546 N N . ILE A 1 198 ? -29.149 -5.170 35.251 1.00 89.00 198 ILE A N 1
ATOM 1547 C CA . ILE A 1 198 ? -28.517 -6.305 34.557 1.00 89.00 198 ILE A CA 1
ATOM 1548 C C . ILE A 1 198 ? -29.128 -6.496 33.168 1.00 89.00 198 ILE A C 1
ATOM 1550 O O . ILE A 1 198 ? -28.390 -6.711 32.205 1.00 89.00 198 ILE A O 1
ATOM 1554 N N . MET A 1 199 ? -30.455 -6.414 33.041 1.00 89.88 199 MET A N 1
ATOM 1555 C CA . MET A 1 199 ? -31.115 -6.502 31.737 1.00 89.88 199 MET A CA 1
ATOM 1556 C C . MET A 1 199 ? -30.727 -5.337 30.821 1.00 89.88 199 MET A C 1
ATOM 1558 O O . MET A 1 199 ? -30.524 -5.559 29.625 1.00 89.88 199 MET A O 1
ATOM 1562 N N . GLY A 1 200 ? -30.552 -4.132 31.370 1.00 91.62 200 GLY A N 1
ATOM 1563 C CA . GLY A 1 200 ? -30.017 -2.979 30.644 1.00 91.62 200 GLY A CA 1
ATOM 1564 C C . GLY A 1 200 ? -28.617 -3.244 30.087 1.00 91.62 200 GLY A C 1
ATOM 1565 O O . GLY A 1 200 ? -28.412 -3.172 28.875 1.00 91.62 200 GLY A O 1
ATOM 1566 N N . SER A 1 201 ? -27.676 -3.654 30.942 1.00 92.94 201 SER A N 1
ATOM 1567 C CA . SER A 1 201 ? -26.309 -3.987 30.514 1.00 92.94 201 SER A CA 1
ATOM 1568 C C . SER A 1 201 ? -26.258 -5.163 29.535 1.00 92.94 201 SER A C 1
ATOM 1570 O O . SER A 1 201 ? -25.444 -5.165 28.614 1.00 92.94 201 SER A O 1
ATOM 1572 N N . LEU A 1 202 ? -27.127 -6.166 29.695 1.00 90.81 202 LEU A N 1
ATOM 1573 C CA . LEU A 1 202 ? -27.215 -7.288 28.759 1.00 90.81 202 LEU A CA 1
ATOM 1574 C C . LEU A 1 202 ? -27.720 -6.833 27.384 1.00 90.81 202 LEU A C 1
ATOM 1576 O O . LEU A 1 202 ? -27.243 -7.329 26.364 1.00 90.81 202 LEU A O 1
ATOM 1580 N N . SER A 1 203 ? -28.656 -5.882 27.349 1.00 89.25 203 SER A N 1
ATOM 1581 C CA . SER A 1 203 ? -29.141 -5.283 26.105 1.00 89.25 203 SER A CA 1
ATOM 1582 C C . SER A 1 203 ? -28.047 -4.481 25.400 1.00 89.25 203 SER A C 1
ATOM 1584 O O . SER A 1 203 ? -27.901 -4.615 24.186 1.00 89.25 203 SER A O 1
ATOM 1586 N N . GLU A 1 204 ? -27.271 -3.682 26.136 1.00 92.62 204 GLU A N 1
ATOM 1587 C CA . GLU A 1 204 ? -26.127 -2.940 25.585 1.00 92.62 204 GLU A CA 1
ATOM 1588 C C . GLU A 1 204 ? -25.068 -3.893 25.029 1.00 92.62 204 GLU A C 1
ATOM 1590 O O . GLU A 1 204 ? -24.691 -3.784 23.865 1.00 92.62 204 GLU A O 1
ATOM 1595 N N . LEU A 1 205 ? -24.683 -4.914 25.800 1.00 91.50 205 LEU A N 1
ATOM 1596 C CA . LEU A 1 205 ? -23.729 -5.922 25.342 1.00 91.50 205 LEU A CA 1
ATOM 1597 C C . LEU A 1 205 ? -24.238 -6.669 24.100 1.00 91.50 205 LEU A C 1
ATOM 1599 O O . LEU A 1 205 ? -23.471 -6.976 23.188 1.00 91.50 205 LEU A O 1
ATOM 1603 N N . SER A 1 206 ? -25.538 -6.969 24.047 1.00 88.75 206 SER A N 1
ATOM 1604 C CA . SER A 1 206 ? -26.144 -7.602 22.877 1.00 88.75 206 SER A CA 1
ATOM 1605 C C . SER A 1 206 ? -26.086 -6.693 21.647 1.00 88.75 206 SER A C 1
ATOM 1607 O O . SER A 1 206 ? -25.918 -7.206 20.541 1.00 88.75 206 SER A O 1
ATOM 1609 N N . GLN A 1 207 ? -26.204 -5.374 21.819 1.00 90.56 207 GLN A N 1
ATOM 1610 C CA . GLN A 1 207 ? -26.047 -4.412 20.729 1.00 90.56 207 GLN A CA 1
ATOM 1611 C C . GLN A 1 207 ? -24.585 -4.325 20.272 1.00 90.56 207 GLN A C 1
ATOM 1613 O O . GLN A 1 207 ? -24.323 -4.418 19.074 1.00 90.56 207 GLN A O 1
ATOM 1618 N N . ASP A 1 208 ? -23.633 -4.269 21.203 1.00 92.56 208 ASP A N 1
ATOM 1619 C CA . ASP A 1 208 ? -22.200 -4.251 20.887 1.00 92.56 208 ASP A CA 1
ATOM 1620 C C . ASP A 1 208 ? -21.773 -5.492 20.088 1.00 92.56 208 ASP A C 1
ATOM 1622 O O . ASP A 1 208 ? -20.987 -5.403 19.143 1.00 92.56 208 ASP A O 1
ATOM 1626 N N . VAL A 1 209 ? -22.320 -6.666 20.423 1.00 90.69 209 VAL A N 1
ATOM 1627 C CA . VAL A 1 209 ? -22.072 -7.911 19.676 1.00 90.69 209 VAL A CA 1
ATOM 1628 C C . VAL A 1 209 ? -22.613 -7.825 18.246 1.00 90.69 209 VAL A C 1
ATOM 1630 O O . VAL A 1 209 ? -21.955 -8.300 17.313 1.00 90.69 209 VAL A O 1
ATOM 1633 N N . VAL A 1 210 ? -23.785 -7.216 18.049 1.00 92.75 210 VAL A N 1
ATOM 1634 C CA . VAL A 1 210 ? -24.361 -6.996 16.712 1.00 92.75 210 VAL A CA 1
ATOM 1635 C C . VAL A 1 210 ? -23.481 -6.050 15.898 1.00 92.75 210 VAL A C 1
ATOM 1637 O O . VAL A 1 210 ? -23.127 -6.373 14.760 1.00 92.75 210 VAL A O 1
ATOM 1640 N N . ASP A 1 211 ? -23.062 -4.936 16.489 1.00 93.00 211 ASP A N 1
ATOM 1641 C CA . ASP A 1 211 ? -22.212 -3.942 15.831 1.00 93.00 211 ASP A CA 1
ATOM 1642 C C . ASP A 1 211 ? -20.839 -4.535 15.476 1.00 93.00 211 ASP A C 1
ATOM 1644 O O . ASP A 1 211 ? -20.326 -4.349 14.366 1.00 93.00 211 ASP A O 1
ATOM 1648 N N . LEU A 1 212 ? -20.258 -5.335 16.377 1.00 93.31 212 LEU A N 1
ATOM 1649 C CA . LEU A 1 212 ? -19.013 -6.053 16.117 1.00 93.31 212 LEU A CA 1
ATOM 1650 C C . LEU A 1 212 ? -19.173 -7.054 14.964 1.00 93.31 212 LEU A C 1
ATOM 1652 O O . LEU A 1 212 ? -18.293 -7.145 14.105 1.00 93.31 212 LEU A O 1
ATOM 1656 N N . SER A 1 213 ? -20.300 -7.768 14.903 1.00 91.19 213 SER A N 1
ATOM 1657 C CA . SER A 1 213 ? -20.605 -8.692 13.805 1.00 91.19 213 SER A CA 1
ATOM 1658 C C . SER A 1 213 ? -20.680 -7.962 12.460 1.00 91.19 213 SER A C 1
ATOM 1660 O O . SER A 1 213 ? -20.092 -8.428 11.480 1.00 91.19 213 SER A O 1
ATOM 1662 N N . MET A 1 214 ? -21.325 -6.792 12.407 1.00 92.38 214 MET A N 1
ATOM 1663 C CA . MET A 1 214 ? -21.379 -5.964 11.193 1.00 92.38 214 MET A CA 1
ATOM 1664 C C . MET A 1 214 ? -19.989 -5.476 10.763 1.00 92.38 214 MET A C 1
ATOM 1666 O O . MET A 1 214 ? -19.647 -5.492 9.573 1.00 92.38 214 MET A O 1
ATOM 1670 N N . ASN A 1 215 ? -19.154 -5.084 11.726 1.00 93.88 215 ASN A N 1
ATOM 1671 C CA . ASN A 1 215 ? -17.779 -4.667 11.458 1.00 93.88 215 ASN A CA 1
ATOM 1672 C C . ASN A 1 215 ? -16.934 -5.821 10.900 1.00 93.88 215 ASN A C 1
ATOM 1674 O O . ASN A 1 215 ? -16.183 -5.627 9.940 1.00 93.88 215 ASN A O 1
ATOM 1678 N N . VAL A 1 216 ? -17.086 -7.032 11.447 1.00 92.25 216 VAL A N 1
ATOM 1679 C CA . VAL A 1 216 ? -16.416 -8.242 10.943 1.00 92.25 216 VAL A CA 1
ATOM 1680 C C . VAL A 1 216 ? -16.857 -8.560 9.515 1.00 92.25 216 VAL A C 1
ATOM 1682 O O . VAL A 1 216 ? -16.018 -8.865 8.666 1.00 92.25 216 VAL A O 1
ATOM 1685 N N . GLU A 1 217 ? -18.148 -8.451 9.215 1.00 91.81 217 GLU A N 1
ATOM 1686 C CA . GLU A 1 217 ? -18.678 -8.701 7.873 1.00 91.81 217 GLU A CA 1
ATOM 1687 C C . GLU A 1 217 ? -18.161 -7.678 6.846 1.00 91.81 217 GLU A C 1
ATOM 1689 O O . GLU A 1 217 ? -17.719 -8.039 5.746 1.00 91.81 217 GLU A O 1
ATOM 1694 N N . THR A 1 218 ? -18.100 -6.406 7.244 1.00 94.44 218 THR A N 1
ATOM 1695 C CA . THR A 1 218 ? -17.502 -5.327 6.446 1.00 94.44 218 THR A CA 1
ATOM 1696 C C . THR A 1 218 ? -16.015 -5.580 6.196 1.00 94.44 218 THR A C 1
ATOM 1698 O O . THR A 1 218 ? -15.542 -5.491 5.058 1.00 94.44 218 THR A O 1
ATOM 1701 N N . ALA A 1 219 ? -15.261 -5.955 7.233 1.00 90.31 219 ALA A N 1
ATOM 1702 C CA . ALA A 1 219 ? -13.846 -6.290 7.109 1.00 90.31 219 ALA A CA 1
ATOM 1703 C C . ALA A 1 219 ? -13.627 -7.478 6.161 1.00 90.31 219 ALA A C 1
ATOM 1705 O O . ALA A 1 219 ? -12.744 -7.429 5.304 1.00 90.31 219 ALA A O 1
ATOM 1706 N N . ASN A 1 220 ? -14.463 -8.512 6.253 1.00 90.88 220 ASN A N 1
ATOM 1707 C CA . ASN A 1 220 ? -14.374 -9.688 5.395 1.00 90.88 220 ASN A CA 1
ATOM 1708 C C . ASN A 1 220 ? -14.654 -9.346 3.919 1.00 90.88 220 ASN A C 1
ATOM 1710 O O . ASN A 1 220 ? -13.954 -9.814 3.019 1.00 90.88 220 ASN A O 1
ATOM 1714 N N . THR A 1 221 ? -15.620 -8.459 3.670 1.00 93.50 221 THR A N 1
ATOM 1715 C CA . THR A 1 221 ? -15.908 -7.930 2.327 1.00 93.50 221 THR A CA 1
ATOM 1716 C C . THR A 1 221 ? -14.710 -7.162 1.764 1.00 93.50 221 THR A C 1
ATOM 1718 O O . THR A 1 221 ? -14.295 -7.400 0.628 1.00 93.50 221 THR A O 1
ATOM 1721 N N . ASN A 1 222 ? -14.089 -6.305 2.578 1.00 93.75 222 ASN A N 1
ATOM 1722 C CA . ASN A 1 222 ? -12.893 -5.557 2.188 1.00 93.75 222 ASN A CA 1
ATOM 1723 C C . ASN A 1 222 ? -11.694 -6.475 1.901 1.00 93.75 222 ASN A C 1
ATOM 1725 O O . ASN A 1 222 ? -10.981 -6.260 0.921 1.00 93.75 222 ASN A O 1
ATOM 1729 N N . ILE A 1 223 ? -11.477 -7.509 2.721 1.00 94.88 223 ILE A N 1
ATOM 1730 C CA . ILE A 1 223 ? -10.421 -8.512 2.510 1.00 94.88 223 ILE A CA 1
ATOM 1731 C C . ILE A 1 223 ? -10.629 -9.234 1.177 1.00 94.88 223 ILE A C 1
ATOM 1733 O O . ILE A 1 223 ? -9.673 -9.434 0.427 1.00 94.88 223 ILE A O 1
ATOM 1737 N N . LYS A 1 224 ? -11.875 -9.586 0.848 1.00 94.00 224 LYS A N 1
ATOM 1738 C CA . LYS A 1 224 ? -12.198 -10.235 -0.423 1.00 94.00 224 LYS A CA 1
ATOM 1739 C C . LYS A 1 224 ? -11.900 -9.327 -1.620 1.00 94.00 224 LYS A C 1
ATOM 1741 O O . LYS A 1 224 ? -11.243 -9.777 -2.555 1.00 94.00 224 LYS A O 1
ATOM 1746 N N . ALA A 1 225 ? -12.303 -8.058 -1.563 1.00 91.44 225 ALA A N 1
ATOM 1747 C CA . ALA A 1 225 ? -11.998 -7.082 -2.612 1.00 91.44 225 ALA A CA 1
ATOM 1748 C C . ALA A 1 225 ? -10.479 -6.899 -2.802 1.00 91.44 225 ALA A C 1
ATOM 1750 O O . ALA A 1 225 ? -9.979 -6.963 -3.923 1.00 91.44 225 ALA A O 1
ATOM 1751 N N . LEU A 1 226 ? -9.726 -6.785 -1.701 1.00 94.56 226 LEU A N 1
ATOM 1752 C CA . LEU A 1 226 ? -8.259 -6.731 -1.725 1.00 94.56 226 LEU A CA 1
ATOM 1753 C C . LEU A 1 226 ? -7.640 -7.990 -2.346 1.00 94.56 226 LEU A C 1
ATOM 1755 O O . LEU A 1 226 ? -6.691 -7.888 -3.119 1.00 94.56 226 LEU A O 1
ATOM 1759 N N . SER A 1 227 ? -8.175 -9.171 -2.033 1.00 91.19 227 SER A N 1
ATOM 1760 C CA . SER A 1 227 ? -7.715 -10.432 -2.619 1.00 91.19 227 SER A CA 1
ATOM 1761 C C . SER A 1 227 ? -7.964 -10.488 -4.130 1.00 91.19 227 SER A C 1
ATOM 1763 O O . SER A 1 227 ? -7.123 -11.002 -4.870 1.00 91.19 227 SER A O 1
ATOM 1765 N N . GLU A 1 228 ? -9.100 -9.972 -4.600 1.00 93.12 228 GLU A N 1
ATOM 1766 C CA . GLU A 1 228 ? -9.406 -9.884 -6.031 1.00 93.12 228 GLU A CA 1
ATOM 1767 C C . GLU A 1 228 ? -8.476 -8.903 -6.749 1.00 93.12 228 GLU A C 1
ATOM 1769 O O . GLU A 1 228 ? -7.966 -9.216 -7.827 1.00 93.12 228 GLU A O 1
ATOM 1774 N N . ASP A 1 229 ? -8.203 -7.744 -6.152 1.00 94.62 229 ASP A N 1
ATOM 1775 C CA . ASP A 1 229 ? -7.285 -6.763 -6.731 1.00 94.62 229 ASP A CA 1
ATOM 1776 C C . ASP A 1 229 ? -5.841 -7.274 -6.754 1.00 94.62 229 ASP A C 1
ATOM 1778 O O . ASP A 1 229 ? -5.163 -7.154 -7.779 1.00 94.62 229 ASP A O 1
ATOM 1782 N N . LEU A 1 230 ? -5.393 -7.957 -5.696 1.00 92.50 230 LEU A N 1
ATOM 1783 C CA . LEU A 1 230 ? -4.084 -8.613 -5.669 1.00 92.50 230 LEU A CA 1
ATOM 1784 C C . LEU A 1 230 ? -3.957 -9.657 -6.789 1.00 92.50 230 LEU A C 1
ATOM 1786 O O . LEU A 1 230 ? -2.928 -9.725 -7.467 1.00 92.50 230 LEU A O 1
ATOM 1790 N N . SER A 1 231 ? -5.025 -10.419 -7.046 1.00 91.00 231 SER A N 1
ATOM 1791 C CA . SER A 1 231 ? -5.061 -11.397 -8.137 1.00 91.00 231 SER A CA 1
ATOM 1792 C C . SER A 1 231 ? -4.980 -10.758 -9.529 1.00 91.00 231 SER A C 1
ATOM 1794 O O . SER A 1 231 ? -4.557 -11.435 -10.467 1.00 91.00 231 SER A O 1
ATOM 1796 N N . LYS A 1 232 ? -5.372 -9.487 -9.692 1.00 92.56 232 LYS A N 1
ATOM 1797 C CA . LYS A 1 232 ? -5.238 -8.739 -10.957 1.00 92.56 232 LYS A CA 1
ATOM 1798 C C . LYS A 1 232 ? -3.855 -8.104 -11.115 1.00 92.56 232 LYS A C 1
ATOM 1800 O O . LYS A 1 232 ? -3.392 -7.941 -12.241 1.00 92.56 232 LYS A O 1
ATOM 1805 N N . ILE A 1 233 ? -3.200 -7.739 -10.012 1.00 89.94 233 ILE A N 1
ATOM 1806 C CA . ILE A 1 233 ? -1.865 -7.118 -10.017 1.00 89.94 233 ILE A CA 1
ATOM 1807 C C . ILE A 1 233 ? -0.775 -8.152 -10.314 1.00 89.94 233 ILE A C 1
ATOM 1809 O O . ILE A 1 233 ? 0.112 -7.880 -11.121 1.00 89.94 233 ILE A O 1
ATOM 1813 N N . LEU A 1 234 ? -0.858 -9.347 -9.720 1.00 90.56 234 LEU A N 1
ATOM 1814 C CA . LEU A 1 234 ? 0.144 -10.405 -9.890 1.00 90.56 234 LEU A CA 1
ATOM 1815 C C . LEU A 1 234 ? 0.495 -10.716 -11.367 1.00 90.56 234 LEU A C 1
ATOM 1817 O O . LEU A 1 234 ? 1.678 -10.710 -11.704 1.00 90.56 234 LEU A O 1
ATOM 1821 N N . PRO A 1 235 ? -0.470 -10.929 -12.287 1.00 90.75 235 PRO A N 1
ATOM 1822 C CA . PRO A 1 235 ? -0.145 -11.180 -13.691 1.00 90.75 235 PRO A CA 1
ATOM 1823 C C . PRO A 1 235 ? 0.473 -9.969 -14.406 1.00 90.75 235 PRO A C 1
ATOM 1825 O O . PRO A 1 235 ? 1.286 -10.166 -15.305 1.00 90.75 235 PRO A O 1
ATOM 1828 N N . LYS A 1 236 ? 0.141 -8.731 -14.011 1.00 92.94 236 LYS A N 1
ATOM 1829 C CA . LYS A 1 236 ? 0.776 -7.528 -14.579 1.00 92.94 236 LYS A CA 1
ATOM 1830 C C . LYS A 1 236 ? 2.242 -7.423 -14.173 1.00 92.94 236 LYS A C 1
ATOM 1832 O O . LYS A 1 236 ? 3.082 -7.137 -15.015 1.00 92.94 236 LYS A O 1
ATOM 1837 N N . VAL A 1 237 ? 2.554 -7.715 -12.908 1.00 91.75 237 VAL A N 1
ATOM 1838 C CA . VAL A 1 237 ? 3.941 -7.754 -12.419 1.00 91.75 237 VAL A CA 1
ATOM 1839 C C . VAL A 1 237 ? 4.759 -8.774 -13.211 1.00 91.75 237 VAL A C 1
ATOM 1841 O O . VAL A 1 237 ? 5.836 -8.434 -13.692 1.00 91.75 237 VAL A O 1
ATOM 1844 N N . ASN A 1 238 ? 4.213 -9.972 -13.431 1.00 90.00 238 ASN A N 1
ATOM 1845 C CA . ASN A 1 238 ? 4.881 -10.998 -14.235 1.00 90.00 238 ASN A CA 1
ATOM 1846 C C . ASN A 1 238 ? 5.074 -10.549 -15.696 1.00 90.00 238 ASN A C 1
ATOM 1848 O O . ASN A 1 238 ? 6.152 -10.713 -16.256 1.00 90.00 238 ASN A O 1
ATOM 1852 N N . SER A 1 239 ? 4.061 -9.921 -16.304 1.00 90.88 239 SER A N 1
ATOM 1853 C CA . SER A 1 239 ? 4.179 -9.367 -17.661 1.00 90.88 239 SER A CA 1
ATOM 1854 C C . SER A 1 239 ? 5.262 -8.286 -17.751 1.00 90.88 239 SER A C 1
ATOM 1856 O O . SER A 1 239 ? 6.002 -8.225 -18.732 1.00 90.88 239 SER A O 1
ATOM 1858 N N . ASN A 1 240 ? 5.379 -7.437 -16.730 1.00 85.62 240 ASN A N 1
ATOM 1859 C CA . ASN A 1 240 ? 6.418 -6.415 -16.670 1.00 85.62 240 ASN A CA 1
ATOM 1860 C C . ASN A 1 240 ? 7.813 -7.041 -16.504 1.00 85.62 240 ASN A C 1
ATOM 1862 O O . ASN A 1 240 ? 8.763 -6.568 -17.126 1.00 85.62 240 ASN A O 1
ATOM 1866 N N . GLU A 1 241 ? 7.946 -8.123 -15.733 1.00 89.69 241 GLU A N 1
ATOM 1867 C CA . GLU A 1 241 ? 9.195 -8.890 -15.606 1.00 89.69 241 GLU A CA 1
ATOM 1868 C C . GLU A 1 241 ? 9.643 -9.496 -16.953 1.00 89.69 241 GLU A C 1
ATOM 1870 O O . GLU A 1 241 ? 10.818 -9.388 -17.331 1.00 89.69 241 GLU A O 1
ATOM 1875 N N . ASP A 1 242 ? 8.702 -10.034 -17.733 1.00 92.00 242 ASP A N 1
ATOM 1876 C CA . ASP A 1 242 ? 8.958 -10.550 -19.085 1.00 92.00 242 ASP A CA 1
ATOM 1877 C C . ASP A 1 242 ? 9.394 -9.436 -20.058 1.00 92.00 242 ASP A C 1
ATOM 1879 O O . ASP A 1 242 ? 10.351 -9.595 -20.833 1.00 92.00 242 ASP A O 1
ATOM 1883 N N . SER A 1 243 ? 8.735 -8.275 -19.993 1.00 90.44 243 SER A N 1
ATOM 1884 C CA . SER A 1 243 ? 9.100 -7.089 -20.778 1.00 90.44 243 SER A CA 1
ATOM 1885 C C . SER A 1 243 ? 10.501 -6.583 -20.427 1.00 90.44 243 SER A C 1
ATOM 1887 O O . SER A 1 243 ? 11.311 -6.343 -21.325 1.00 90.44 243 SER A O 1
ATOM 1889 N N . ILE A 1 244 ? 10.837 -6.486 -19.135 1.00 87.06 244 ILE A N 1
ATOM 1890 C CA . ILE A 1 244 ? 12.177 -6.095 -18.664 1.00 87.06 244 ILE A CA 1
ATOM 1891 C C . ILE A 1 244 ? 13.239 -7.071 -19.180 1.00 87.06 244 ILE A C 1
ATOM 1893 O O . ILE A 1 244 ? 14.301 -6.650 -19.653 1.00 87.06 244 ILE A O 1
ATOM 1897 N N . THR A 1 245 ? 12.950 -8.371 -19.140 1.00 91.75 245 THR A N 1
ATOM 1898 C CA . THR A 1 245 ? 13.849 -9.409 -19.660 1.00 91.75 245 THR A CA 1
ATOM 1899 C C . THR A 1 245 ? 14.087 -9.236 -21.163 1.00 91.75 245 THR A C 1
ATOM 1901 O O . THR A 1 245 ? 15.229 -9.296 -21.631 1.00 91.75 245 THR A O 1
ATOM 1904 N N . SER A 1 246 ? 13.030 -8.952 -21.925 1.00 89.31 246 SER A N 1
ATOM 1905 C CA . SER A 1 246 ? 13.117 -8.720 -23.372 1.00 89.31 246 SER A CA 1
ATOM 1906 C C . SER A 1 246 ? 13.929 -7.467 -23.708 1.00 89.31 246 SER A C 1
ATOM 1908 O O . SER A 1 246 ? 14.840 -7.529 -24.535 1.00 89.31 246 SER A O 1
ATOM 1910 N N . ILE A 1 247 ? 13.675 -6.356 -23.011 1.00 86.81 247 ILE A N 1
ATOM 1911 C CA . ILE A 1 247 ? 14.438 -5.106 -23.159 1.00 86.81 247 ILE A CA 1
ATOM 1912 C C . ILE A 1 247 ? 15.919 -5.339 -22.856 1.00 86.81 247 ILE A C 1
ATOM 1914 O O . ILE A 1 247 ? 16.780 -4.904 -23.621 1.00 86.81 247 ILE A O 1
ATOM 1918 N N . THR A 1 248 ? 16.226 -6.070 -21.781 1.00 88.19 248 THR A N 1
ATOM 1919 C CA . THR A 1 248 ? 17.606 -6.404 -21.398 1.00 88.19 248 THR A CA 1
ATOM 1920 C C . THR A 1 248 ? 18.330 -7.142 -22.526 1.00 88.19 248 THR A C 1
ATOM 1922 O O . THR A 1 248 ? 19.471 -6.814 -22.858 1.00 88.19 248 THR A O 1
ATOM 1925 N N . LYS A 1 249 ? 17.655 -8.093 -23.181 1.00 89.06 249 LYS A N 1
ATOM 1926 C CA . LYS A 1 249 ? 18.213 -8.842 -24.315 1.00 89.06 249 LYS A CA 1
ATOM 1927 C C . LYS A 1 249 ? 18.446 -7.962 -25.549 1.00 89.06 249 LYS A C 1
ATOM 1929 O O . LYS A 1 249 ? 19.479 -8.096 -26.213 1.00 89.06 249 LYS A O 1
ATOM 1934 N N . THR A 1 250 ? 17.516 -7.059 -25.854 1.00 88.56 250 THR A N 1
ATOM 1935 C CA . THR A 1 250 ? 17.673 -6.087 -26.948 1.00 88.56 250 THR A CA 1
ATOM 1936 C C . THR A 1 250 ? 18.856 -5.157 -26.688 1.00 88.56 250 THR A C 1
ATOM 1938 O O . THR A 1 250 ? 19.665 -4.918 -27.583 1.00 88.56 250 THR A O 1
ATOM 1941 N N . LEU A 1 251 ? 19.010 -4.688 -25.449 1.00 85.94 251 LEU A N 1
ATOM 1942 C CA . LEU A 1 251 ? 20.087 -3.780 -25.062 1.00 85.94 251 LEU A CA 1
ATOM 1943 C C . LEU A 1 251 ? 21.466 -4.444 -25.181 1.00 85.94 251 LEU A C 1
ATOM 1945 O O . LEU A 1 251 ? 22.403 -3.822 -25.683 1.00 85.94 251 LEU A O 1
ATOM 1949 N N . GLU A 1 252 ? 21.581 -5.724 -24.816 1.00 82.94 252 GLU A N 1
ATOM 1950 C CA . GLU A 1 252 ? 22.824 -6.477 -25.025 1.00 82.94 252 GLU A CA 1
ATOM 1951 C C . GLU A 1 252 ? 23.126 -6.672 -26.522 1.00 82.94 252 GLU A C 1
ATOM 1953 O O . GLU A 1 252 ? 24.266 -6.493 -26.947 1.00 82.94 252 GLU A O 1
ATOM 1958 N N . SER A 1 253 ? 22.106 -6.929 -27.348 1.00 87.12 253 SER A N 1
ATOM 1959 C CA . SER A 1 253 ? 22.27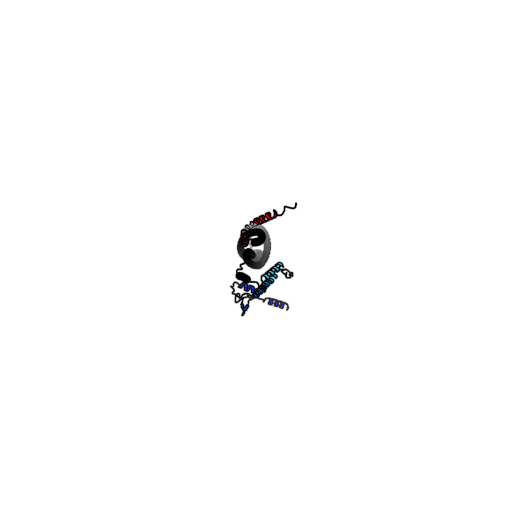1 -7.057 -28.809 1.00 87.12 253 SER A CA 1
ATOM 1960 C C . SER A 1 253 ? 22.759 -5.749 -29.449 1.00 87.12 253 SER A C 1
ATOM 1962 O O . SER A 1 253 ? 23.640 -5.749 -30.314 1.00 87.12 253 SER A O 1
ATOM 1964 N N . TYR A 1 254 ? 22.236 -4.611 -28.987 1.00 79.31 254 TYR A N 1
ATOM 1965 C CA . TYR A 1 254 ? 22.695 -3.294 -29.420 1.00 79.31 254 TYR A CA 1
ATOM 1966 C C . TYR A 1 254 ? 24.114 -2.971 -28.990 1.00 79.31 254 TYR A C 1
ATOM 1968 O O . TYR A 1 254 ? 24.883 -2.414 -29.773 1.00 79.31 254 TYR A O 1
ATOM 1976 N N . LYS A 1 255 ? 24.490 -3.352 -27.773 1.00 84.94 255 LYS A N 1
ATOM 1977 C CA . LYS A 1 255 ? 25.864 -3.215 -27.299 1.00 84.94 255 LYS A CA 1
ATOM 1978 C C . LYS A 1 255 ? 26.841 -4.004 -28.174 1.00 84.94 255 LYS A C 1
ATOM 1980 O O . LYS A 1 255 ? 27.880 -3.456 -28.540 1.00 84.94 255 LYS A O 1
ATOM 1985 N N . THR A 1 256 ? 26.493 -5.231 -28.571 1.00 88.25 256 THR A N 1
ATOM 1986 C CA . THR A 1 256 ? 27.293 -6.018 -29.525 1.00 88.25 256 THR A CA 1
ATOM 1987 C C . THR A 1 256 ? 27.404 -5.321 -30.881 1.00 88.25 256 THR A C 1
ATOM 1989 O O . THR A 1 256 ? 28.513 -5.123 -31.370 1.00 88.25 256 THR A O 1
ATOM 1992 N N . SER A 1 257 ? 26.284 -4.859 -31.441 1.00 84.62 257 SER A N 1
ATOM 1993 C CA . SER A 1 257 ? 26.266 -4.180 -32.749 1.00 84.62 257 SER A CA 1
ATOM 1994 C C . SER A 1 257 ? 27.092 -2.883 -32.751 1.00 84.62 257 SER A C 1
ATOM 1996 O O . SER A 1 257 ? 27.818 -2.590 -33.702 1.00 84.62 257 SER A O 1
ATOM 1998 N N . MET A 1 258 ? 27.038 -2.104 -31.662 1.00 80.75 258 MET A N 1
ATOM 1999 C CA . MET A 1 258 ? 27.880 -0.913 -31.493 1.00 80.75 258 MET A CA 1
ATOM 2000 C C . MET A 1 258 ? 29.367 -1.263 -31.424 1.00 80.75 258 MET A C 1
ATOM 2002 O O . MET A 1 258 ? 30.190 -0.546 -31.992 1.00 80.75 258 MET A O 1
ATOM 2006 N N . GLN A 1 259 ? 29.724 -2.355 -30.745 1.00 85.19 259 GLN A N 1
ATOM 2007 C CA . GLN A 1 259 ? 31.110 -2.810 -30.672 1.00 85.19 259 GLN A CA 1
ATOM 2008 C C . GLN A 1 259 ? 31.634 -3.229 -32.053 1.00 85.19 259 GLN A C 1
ATOM 2010 O O . GLN A 1 259 ? 32.751 -2.863 -32.413 1.00 85.19 259 GLN A O 1
ATOM 2015 N N . GLU A 1 260 ? 30.825 -3.937 -32.843 1.00 86.56 260 GLU A N 1
ATOM 2016 C CA . GLU A 1 260 ? 31.154 -4.305 -34.226 1.00 86.56 260 GLU A CA 1
ATOM 2017 C C . GLU A 1 260 ? 31.347 -3.069 -35.107 1.00 86.56 260 GLU A C 1
ATOM 2019 O O . GLU A 1 260 ? 32.396 -2.923 -35.732 1.00 86.56 260 GLU A O 1
ATOM 2024 N N . THR A 1 261 ? 30.409 -2.120 -35.056 1.00 82.88 261 THR A N 1
ATOM 2025 C CA . THR A 1 261 ? 30.510 -0.848 -35.794 1.00 82.88 261 THR A CA 1
ATOM 2026 C C . THR A 1 261 ? 31.775 -0.074 -35.412 1.00 82.88 261 THR A C 1
ATOM 2028 O O . THR A 1 261 ? 32.445 0.505 -36.265 1.00 82.88 261 THR A O 1
ATOM 2031 N N . ASN A 1 262 ? 32.140 -0.063 -34.126 1.00 74.44 262 ASN A N 1
ATOM 2032 C CA . ASN A 1 262 ? 33.352 0.615 -33.677 1.00 74.44 262 ASN A CA 1
ATOM 2033 C C . ASN A 1 262 ? 34.623 -0.078 -34.197 1.00 74.44 262 ASN A C 1
ATOM 2035 O O . ASN A 1 262 ? 35.569 0.601 -34.595 1.00 74.44 262 ASN A O 1
ATOM 2039 N N . ASN A 1 263 ? 34.629 -1.413 -34.258 1.00 86.12 263 ASN A N 1
ATOM 2040 C CA . ASN A 1 263 ? 35.730 -2.168 -34.858 1.00 86.12 263 ASN A CA 1
ATOM 2041 C C . ASN A 1 263 ? 35.861 -1.875 -36.362 1.00 86.12 263 ASN A C 1
ATOM 2043 O O . ASN A 1 263 ? 36.973 -1.680 -36.854 1.00 86.12 263 ASN A O 1
ATOM 2047 N N . GLU A 1 264 ? 34.743 -1.807 -37.090 1.00 90.31 264 GLU A N 1
ATOM 2048 C CA . GLU A 1 264 ? 34.726 -1.436 -38.511 1.00 90.31 264 GLU A CA 1
ATOM 2049 C C . GLU A 1 264 ? 35.218 -0.000 -38.733 1.00 90.31 264 GLU A C 1
ATOM 2051 O O . GLU A 1 264 ? 36.000 0.256 -39.650 1.00 90.31 264 GLU A O 1
ATOM 2056 N N . LEU A 1 265 ? 34.826 0.938 -37.865 1.00 84.00 265 LEU A N 1
ATOM 2057 C CA . LEU A 1 265 ? 35.304 2.319 -37.908 1.00 84.00 265 LEU A CA 1
ATOM 2058 C C . LEU A 1 265 ? 36.823 2.397 -37.714 1.00 84.00 265 LEU A C 1
ATOM 2060 O O . LEU A 1 265 ? 37.497 3.171 -38.398 1.00 84.00 265 LEU A O 1
ATOM 2064 N N . ASP A 1 266 ? 37.373 1.617 -36.788 1.00 87.81 266 ASP A N 1
ATOM 2065 C CA . ASP A 1 266 ? 38.815 1.577 -36.557 1.00 87.81 266 ASP A CA 1
ATOM 2066 C C . ASP A 1 266 ? 39.565 0.924 -37.727 1.00 87.81 266 ASP A C 1
ATOM 2068 O O . ASP A 1 266 ? 40.618 1.427 -38.130 1.00 87.81 266 ASP A O 1
ATOM 2072 N N . ALA A 1 267 ? 38.998 -0.114 -38.347 1.00 85.25 267 ALA A N 1
ATOM 2073 C CA . ALA A 1 267 ? 39.525 -0.673 -39.592 1.00 85.25 267 ALA A CA 1
ATOM 2074 C C . ALA A 1 267 ? 39.544 0.378 -40.716 1.00 85.25 267 ALA A C 1
ATOM 2076 O O . ALA A 1 267 ? 40.581 0.591 -41.345 1.00 85.25 267 ALA A O 1
ATOM 2077 N N . LEU A 1 268 ? 38.451 1.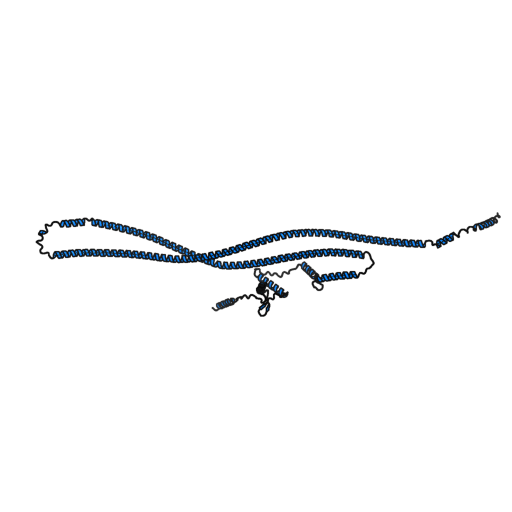125 -40.895 1.00 82.94 268 LEU A N 1
ATOM 2078 C CA . LEU A 1 268 ? 38.357 2.176 -41.908 1.00 82.94 268 LEU A CA 1
ATOM 2079 C C . LEU A 1 268 ? 39.369 3.310 -41.679 1.00 82.94 268 LEU A C 1
ATOM 2081 O O . LEU A 1 268 ? 39.949 3.826 -42.636 1.00 82.94 268 LEU A O 1
ATOM 2085 N N . LYS A 1 269 ? 39.617 3.703 -40.422 1.00 83.06 269 LYS A N 1
ATOM 2086 C CA . LYS A 1 269 ? 40.667 4.686 -40.093 1.00 83.06 269 LYS A CA 1
ATOM 2087 C C . LYS A 1 269 ? 42.050 4.189 -40.513 1.00 83.06 269 LYS A C 1
ATOM 2089 O O . LYS A 1 269 ? 42.836 4.975 -41.045 1.00 83.06 269 LYS A O 1
ATOM 2094 N N . ASN A 1 270 ? 42.339 2.908 -40.290 1.00 83.56 270 ASN A N 1
ATOM 2095 C CA . ASN A 1 270 ? 43.612 2.299 -40.676 1.00 83.56 270 ASN A CA 1
ATOM 2096 C C . ASN A 1 270 ? 43.761 2.218 -42.201 1.00 83.56 270 ASN A C 1
ATOM 2098 O O . ASN A 1 270 ? 44.820 2.561 -42.735 1.00 83.56 270 ASN A O 1
ATOM 2102 N N . ASP A 1 271 ? 42.695 1.850 -42.910 1.00 88.38 271 ASP A N 1
ATOM 2103 C CA . ASP A 1 271 ? 42.674 1.840 -44.374 1.00 88.38 271 ASP A CA 1
ATOM 2104 C C . ASP A 1 271 ? 42.883 3.249 -44.940 1.00 88.38 271 ASP A C 1
ATOM 2106 O O . ASP A 1 271 ? 43.686 3.447 -45.853 1.00 88.38 271 ASP A O 1
ATOM 2110 N N . PHE A 1 272 ? 42.231 4.262 -44.358 1.00 80.81 272 PHE A N 1
ATOM 2111 C CA . PHE A 1 272 ? 42.406 5.656 -44.765 1.00 80.81 272 PHE A CA 1
ATOM 2112 C C . PHE A 1 272 ? 43.833 6.163 -44.518 1.00 80.81 272 PHE A C 1
ATOM 2114 O O . PHE A 1 272 ? 44.395 6.870 -45.359 1.00 80.81 272 PHE A O 1
ATOM 2121 N N . ALA A 1 273 ? 44.445 5.789 -43.391 1.00 83.75 273 ALA A N 1
ATOM 2122 C CA . ALA A 1 273 ? 45.844 6.103 -43.115 1.00 83.75 273 ALA A CA 1
ATOM 2123 C C . ALA A 1 273 ? 46.777 5.464 -44.158 1.00 83.75 273 ALA A C 1
ATOM 2125 O O . ALA A 1 273 ? 47.628 6.156 -44.721 1.00 83.75 273 ALA A O 1
ATOM 2126 N N . SER A 1 274 ? 46.552 4.189 -44.483 1.00 87.94 274 SER A N 1
ATOM 2127 C CA . SER A 1 274 ? 47.323 3.446 -45.490 1.00 87.94 274 SER A CA 1
ATOM 2128 C C . SER A 1 274 ? 47.156 4.036 -46.895 1.00 87.94 274 SER A C 1
ATOM 2130 O O . SER A 1 274 ? 48.122 4.183 -47.651 1.00 87.94 274 SER A O 1
ATOM 2132 N N . PHE A 1 275 ? 45.934 4.445 -47.247 1.00 84.06 275 PHE A N 1
ATOM 2133 C CA . PHE A 1 275 ? 45.651 5.148 -48.496 1.00 84.06 275 PHE A CA 1
ATOM 2134 C C . PHE A 1 275 ? 46.390 6.487 -48.566 1.00 84.06 275 PHE A C 1
ATOM 2136 O O . PHE A 1 275 ? 47.013 6.791 -49.584 1.00 84.06 275 PHE A O 1
ATOM 2143 N N . LYS A 1 276 ? 46.360 7.276 -47.484 1.00 83.50 276 LYS A N 1
ATOM 2144 C CA . LYS A 1 276 ? 47.066 8.561 -47.397 1.00 83.50 276 LYS A CA 1
ATOM 2145 C C . LYS A 1 276 ? 48.574 8.387 -47.577 1.00 83.50 276 LYS A C 1
ATOM 2147 O O . LYS A 1 276 ? 49.188 9.170 -48.298 1.00 83.50 276 LYS A O 1
ATOM 2152 N N . GLU A 1 277 ? 49.162 7.374 -46.948 1.00 86.31 277 GLU A N 1
ATOM 2153 C CA . GLU A 1 277 ? 50.580 7.047 -47.112 1.00 86.31 277 GLU A CA 1
ATOM 2154 C C . GLU A 1 277 ? 50.898 6.693 -48.568 1.00 86.31 277 GLU A C 1
ATOM 2156 O O . GLU A 1 277 ? 51.760 7.322 -49.180 1.00 86.31 277 GLU A O 1
ATOM 2161 N N . THR A 1 278 ? 50.111 5.795 -49.165 1.00 89.88 278 THR A N 1
ATOM 2162 C CA . THR A 1 278 ? 50.258 5.398 -50.575 1.00 89.88 278 THR A CA 1
ATOM 2163 C C . THR A 1 278 ? 50.140 6.595 -51.526 1.00 89.88 278 THR A C 1
ATOM 2165 O O . THR A 1 278 ? 50.933 6.740 -52.458 1.00 89.88 278 THR A O 1
ATOM 2168 N N . ALA A 1 279 ? 49.166 7.480 -51.299 1.00 81.19 279 ALA A N 1
ATOM 2169 C CA . ALA A 1 279 ? 48.969 8.683 -52.104 1.00 81.19 279 ALA A CA 1
ATOM 2170 C C . ALA A 1 279 ? 50.168 9.639 -52.004 1.00 81.19 279 ALA A C 1
ATOM 2172 O O . ALA A 1 279 ? 50.620 10.154 -53.028 1.00 81.19 279 ALA A O 1
ATOM 2173 N N . ASN A 1 280 ? 50.722 9.828 -50.803 1.00 85.00 280 ASN A N 1
ATOM 2174 C CA . ASN A 1 280 ? 51.919 10.644 -50.595 1.00 85.00 280 ASN A CA 1
ATOM 2175 C C . ASN A 1 280 ? 53.147 10.048 -51.295 1.00 85.00 280 ASN A C 1
ATOM 2177 O O . ASN A 1 280 ? 53.886 10.784 -51.948 1.00 85.00 280 ASN A O 1
ATOM 2181 N N . THR A 1 281 ? 53.347 8.729 -51.213 1.00 90.69 281 THR A N 1
ATOM 2182 C CA . THR A 1 281 ? 54.430 8.038 -51.930 1.00 90.69 281 THR A CA 1
ATOM 2183 C C . THR A 1 281 ? 54.300 8.222 -53.440 1.00 90.69 281 THR A C 1
ATOM 2185 O O . THR A 1 281 ? 55.272 8.560 -54.112 1.00 90.69 281 THR A O 1
ATOM 2188 N N . ASN A 1 282 ? 53.093 8.066 -53.987 1.00 83.62 282 ASN A N 1
ATOM 2189 C CA . ASN A 1 282 ? 52.852 8.279 -55.413 1.00 83.62 282 ASN A CA 1
ATOM 2190 C C . ASN A 1 282 ? 53.097 9.734 -55.830 1.00 83.62 282 ASN A C 1
ATOM 2192 O O . ASN A 1 282 ? 53.699 9.968 -56.876 1.00 83.62 282 ASN A O 1
ATOM 2196 N N . TYR A 1 283 ? 52.668 10.703 -55.017 1.00 83.69 283 TYR A N 1
ATOM 2197 C CA . TYR A 1 283 ? 52.932 12.121 -55.260 1.00 83.69 283 TYR A CA 1
ATOM 2198 C C . TYR A 1 283 ? 54.438 12.420 -55.304 1.00 83.69 283 TYR A C 1
ATOM 2200 O O . TYR A 1 283 ? 54.894 13.088 -56.232 1.00 83.69 283 TYR A O 1
ATOM 2208 N N . ALA A 1 284 ? 55.212 11.876 -54.359 1.00 89.12 284 ALA A N 1
ATOM 2209 C CA . ALA A 1 284 ? 56.669 12.004 -54.344 1.00 89.12 284 ALA A CA 1
ATOM 2210 C C . ALA A 1 284 ? 57.308 11.400 -55.608 1.00 89.12 284 ALA A C 1
ATOM 2212 O O . ALA A 1 284 ? 58.070 12.073 -56.294 1.00 89.12 284 ALA A O 1
ATOM 2213 N N . ASN A 1 285 ? 56.903 10.189 -56.001 1.00 88.31 285 ASN A N 1
ATOM 2214 C CA . ASN A 1 285 ? 57.404 9.552 -57.224 1.00 88.31 285 ASN A CA 1
ATOM 2215 C C . ASN A 1 285 ? 57.087 10.369 -58.492 1.00 88.31 285 ASN A C 1
ATOM 2217 O O . ASN A 1 285 ? 57.883 10.409 -59.429 1.00 88.31 285 ASN A O 1
ATOM 2221 N N . ILE A 1 286 ? 55.909 11.002 -58.559 1.00 84.56 286 ILE A N 1
ATOM 2222 C CA . ILE A 1 286 ? 55.540 11.872 -59.686 1.00 84.56 286 ILE A CA 1
ATOM 2223 C C . ILE A 1 286 ? 56.416 13.129 -59.699 1.00 84.56 286 ILE A C 1
ATOM 2225 O O . ILE A 1 286 ? 56.898 13.497 -60.767 1.00 84.56 286 ILE A O 1
ATOM 2229 N N . GLN A 1 287 ? 56.653 13.757 -58.544 1.00 88.75 287 GLN A N 1
ATOM 2230 C CA . GLN A 1 287 ? 57.567 14.900 -58.415 1.00 88.75 287 GLN A CA 1
ATOM 2231 C C . GLN A 1 287 ? 58.982 14.558 -58.897 1.00 88.75 287 GLN A C 1
ATOM 2233 O O . GLN A 1 287 ? 59.555 15.311 -59.686 1.00 88.75 287 GLN A O 1
ATOM 2238 N N . ASP A 1 288 ? 59.509 13.397 -58.502 1.00 92.38 288 ASP A N 1
ATOM 2239 C CA . ASP A 1 288 ? 60.831 12.933 -58.937 1.00 92.38 288 ASP A CA 1
ATOM 2240 C C . ASP A 1 288 ? 60.890 12.759 -60.461 1.00 92.38 288 ASP A C 1
ATOM 2242 O O . ASP A 1 288 ? 61.836 13.199 -61.118 1.00 92.38 288 ASP A O 1
ATOM 2246 N N . ARG A 1 289 ? 59.844 12.170 -61.055 1.00 88.81 289 ARG A N 1
ATOM 2247 C CA . ARG A 1 289 ? 59.743 12.010 -62.514 1.00 88.81 289 ARG A CA 1
ATOM 2248 C C . ARG A 1 289 ? 59.639 13.344 -63.245 1.00 88.81 289 ARG A C 1
ATOM 2250 O O . ARG A 1 289 ? 60.277 13.492 -64.282 1.00 88.81 289 ARG A O 1
ATOM 2257 N N . VAL A 1 290 ? 58.843 14.286 -62.736 1.00 86.75 290 VAL A N 1
ATOM 2258 C CA . VAL A 1 290 ? 58.724 15.639 -63.307 1.00 86.75 290 VAL A CA 1
ATOM 2259 C C . VAL A 1 290 ? 60.081 16.331 -63.281 1.00 86.75 290 VAL A C 1
ATOM 2261 O O . VAL A 1 290 ? 60.529 16.788 -64.324 1.00 86.75 290 VAL A O 1
ATOM 2264 N N . THR A 1 291 ? 60.777 16.290 -62.145 1.00 91.12 291 THR A N 1
ATOM 2265 C CA . THR A 1 291 ? 62.127 16.855 -62.006 1.00 91.12 291 THR A CA 1
ATOM 2266 C C . THR A 1 291 ? 63.102 16.230 -63.009 1.00 91.12 291 THR A C 1
ATOM 2268 O O . THR A 1 291 ? 63.901 16.927 -63.629 1.00 91.12 291 THR A O 1
ATOM 2271 N N . ASN A 1 292 ? 63.041 14.909 -63.212 1.00 88.88 292 ASN A N 1
ATOM 2272 C CA . ASN A 1 292 ? 63.895 14.244 -64.196 1.00 88.88 292 ASN A CA 1
ATOM 2273 C C . ASN A 1 292 ? 63.584 14.689 -65.635 1.00 88.88 292 ASN A C 1
ATOM 2275 O O . ASN A 1 292 ? 64.509 14.940 -66.401 1.00 88.88 292 ASN A O 1
ATOM 2279 N N . ILE A 1 293 ? 62.303 14.831 -65.989 1.00 83.50 293 ILE A N 1
ATOM 2280 C CA . ILE A 1 293 ? 61.882 15.341 -67.304 1.00 83.50 293 ILE A CA 1
ATOM 2281 C C . ILE A 1 293 ? 62.327 16.794 -67.496 1.00 83.50 293 ILE A C 1
ATOM 2283 O O . ILE A 1 293 ? 62.811 17.136 -68.569 1.00 83.50 293 ILE A O 1
ATOM 2287 N N . GLU A 1 294 ? 62.189 17.643 -66.476 1.00 84.88 294 GLU A N 1
ATOM 2288 C CA . GLU A 1 294 ? 62.670 19.030 -66.511 1.00 84.88 294 GLU A CA 1
ATOM 2289 C C . GLU A 1 294 ? 64.182 19.075 -66.774 1.00 84.88 294 GLU A C 1
ATOM 2291 O O . GLU A 1 294 ? 64.620 19.787 -67.674 1.00 84.88 294 GLU A O 1
ATOM 2296 N N . ASN A 1 295 ? 64.969 18.233 -66.094 1.00 79.56 295 ASN A N 1
ATOM 2297 C CA . ASN A 1 295 ? 66.410 18.119 -66.341 1.00 79.56 295 ASN A CA 1
ATOM 2298 C C . ASN A 1 295 ? 66.735 17.622 -67.763 1.00 79.56 295 ASN A C 1
ATOM 2300 O O . ASN A 1 295 ? 67.658 18.126 -68.404 1.00 79.56 295 ASN A O 1
ATOM 2304 N N . GLU A 1 296 ? 66.007 16.623 -68.271 1.00 81.25 296 GLU A N 1
ATOM 2305 C CA . GLU A 1 296 ? 66.164 16.136 -69.650 1.00 81.25 296 GLU A CA 1
ATOM 2306 C C . GLU A 1 296 ? 65.835 17.231 -70.677 1.00 81.25 296 GLU A C 1
ATOM 2308 O O . GLU A 1 296 ? 66.556 17.395 -71.664 1.00 81.25 296 GLU A O 1
ATOM 2313 N N . PHE A 1 297 ? 64.787 18.016 -70.426 1.00 78.44 297 PHE A N 1
ATOM 2314 C CA . PHE A 1 297 ? 64.372 19.128 -71.275 1.00 78.44 297 PHE A CA 1
ATOM 2315 C C . PHE A 1 297 ? 65.383 20.283 -71.258 1.00 78.44 297 PHE A C 1
ATOM 2317 O O . PHE A 1 297 ? 65.743 20.800 -72.318 1.00 78.44 297 PHE A O 1
ATOM 2324 N N . ASP A 1 298 ? 65.911 20.640 -70.087 1.00 77.56 298 ASP A N 1
ATOM 2325 C CA . ASP A 1 298 ? 66.955 21.659 -69.953 1.00 77.56 298 ASP A CA 1
ATOM 2326 C C . ASP A 1 298 ? 68.246 21.252 -70.672 1.00 77.56 298 ASP A C 1
ATOM 2328 O O . ASP A 1 298 ? 68.858 22.083 -71.351 1.00 77.56 298 ASP A O 1
ATOM 2332 N N . ASN A 1 299 ? 68.631 19.973 -70.593 1.00 75.19 299 ASN A N 1
ATOM 2333 C CA . ASN A 1 299 ? 69.759 19.428 -71.353 1.00 75.19 299 ASN A CA 1
ATOM 2334 C C . ASN A 1 299 ? 69.524 19.509 -72.868 1.00 75.19 299 ASN A C 1
ATOM 2336 O O . ASN A 1 299 ? 70.456 19.800 -73.618 1.00 75.19 299 ASN A O 1
ATOM 2340 N N . LEU A 1 300 ? 68.291 19.281 -73.330 1.00 71.69 300 LEU A N 1
ATOM 2341 C CA . LEU A 1 300 ? 67.942 19.399 -74.745 1.00 71.69 300 LEU A CA 1
ATOM 2342 C C . LEU A 1 300 ? 68.045 20.853 -75.235 1.00 71.69 300 LEU A C 1
ATOM 2344 O O . LEU A 1 300 ? 68.566 21.092 -76.322 1.00 71.69 300 LEU A O 1
ATOM 2348 N N . ILE A 1 301 ? 67.602 21.823 -74.427 1.00 67.62 301 ILE A N 1
ATOM 2349 C CA . ILE A 1 301 ? 67.687 23.259 -74.747 1.00 67.62 301 ILE A CA 1
ATOM 2350 C C . ILE A 1 301 ? 69.136 23.763 -74.738 1.00 67.62 301 ILE A C 1
ATOM 2352 O O . ILE A 1 301 ? 69.504 24.583 -75.579 1.00 67.62 301 ILE A O 1
ATOM 2356 N N . HIS A 1 302 ? 69.963 23.282 -73.808 1.00 65.69 302 HIS A N 1
ATOM 2357 C CA . HIS A 1 302 ? 71.367 23.691 -73.679 1.00 65.69 302 HIS A CA 1
ATOM 2358 C C . HIS A 1 302 ? 72.335 22.860 -74.527 1.00 65.69 302 HIS A C 1
ATOM 2360 O O . HIS A 1 302 ? 73.541 23.113 -74.496 1.00 65.69 302 HIS A O 1
ATOM 2366 N N . SER A 1 303 ? 71.835 21.893 -75.301 1.00 62.16 303 SER A N 1
ATOM 2367 C CA . SER A 1 303 ? 72.636 21.192 -76.298 1.00 62.16 303 SER A CA 1
ATOM 2368 C C . SER A 1 303 ? 73.077 22.181 -77.379 1.00 62.16 303 SER A C 1
ATOM 2370 O O . SER A 1 303 ? 72.346 22.499 -78.321 1.00 62.16 303 SER A O 1
ATOM 2372 N N . THR A 1 304 ? 74.312 22.672 -77.253 1.00 56.81 304 THR A N 1
ATOM 2373 C CA . THR A 1 304 ? 74.975 23.500 -78.270 1.00 56.81 304 THR A CA 1
ATOM 2374 C C . THR A 1 304 ? 75.114 22.765 -79.596 1.00 56.81 304 THR A C 1
ATOM 2376 O O . THR A 1 304 ? 75.255 23.408 -80.623 1.00 56.81 304 THR A O 1
ATOM 2379 N N . GLU A 1 305 ? 74.949 21.443 -79.617 1.00 62.12 305 GLU A N 1
ATOM 2380 C CA . GLU A 1 305 ? 75.088 20.587 -80.793 1.00 62.12 305 GLU A CA 1
ATOM 2381 C C . GLU A 1 305 ? 74.138 20.972 -81.943 1.00 62.12 305 GLU A C 1
ATOM 2383 O O . GLU A 1 305 ? 74.498 20.853 -83.116 1.00 62.12 305 GLU A O 1
ATOM 2388 N N . MET A 1 306 ? 72.936 21.478 -81.636 1.00 59.56 306 MET A N 1
ATOM 2389 C CA . MET A 1 306 ? 71.992 21.940 -82.662 1.00 59.56 306 MET A CA 1
ATOM 2390 C C . MET A 1 306 ? 72.336 23.347 -83.173 1.00 59.56 306 MET A C 1
ATOM 2392 O O . MET A 1 306 ? 72.197 23.614 -84.365 1.00 59.56 306 MET A O 1
ATOM 2396 N N . SER A 1 307 ? 72.836 24.225 -82.298 1.00 59.56 307 SER A N 1
ATOM 2397 C CA . SER A 1 307 ? 73.326 25.564 -82.660 1.00 59.56 307 SER A CA 1
ATOM 2398 C C . SER A 1 307 ? 74.638 25.494 -83.447 1.00 59.56 307 SER A C 1
ATOM 2400 O O . SER A 1 307 ? 74.809 26.236 -84.410 1.00 59.56 307 SER A O 1
ATOM 2402 N N . ASP A 1 308 ? 75.530 24.575 -83.084 1.00 64.06 308 ASP A N 1
ATOM 2403 C CA . ASP A 1 308 ? 76.813 24.320 -83.738 1.00 64.06 308 ASP A CA 1
ATOM 2404 C C . ASP A 1 308 ? 76.589 23.721 -85.133 1.00 64.06 308 ASP A C 1
ATOM 2406 O O . ASP A 1 308 ? 77.184 24.188 -86.101 1.00 64.06 308 ASP A O 1
ATOM 2410 N N . LYS A 1 309 ? 75.631 22.792 -85.286 1.00 65.19 309 LYS A N 1
ATOM 2411 C CA . LYS A 1 309 ? 75.197 22.299 -86.609 1.00 65.19 309 LYS A CA 1
ATOM 2412 C C . LYS A 1 309 ? 74.540 23.381 -87.467 1.00 65.19 309 LYS A C 1
ATOM 2414 O O . LYS A 1 309 ? 74.698 23.375 -88.687 1.00 65.19 309 LYS A O 1
ATOM 2419 N N . LEU A 1 310 ? 73.800 24.314 -86.863 1.00 62.69 310 LEU A N 1
ATOM 2420 C CA . LEU A 1 310 ? 73.205 25.443 -87.585 1.00 62.69 310 LEU A CA 1
ATOM 2421 C C . LEU A 1 310 ? 74.268 26.477 -87.998 1.00 62.69 310 LEU A C 1
ATOM 2423 O O . LEU A 1 310 ? 74.157 27.079 -89.069 1.00 62.69 310 LEU A O 1
ATOM 2427 N N . ALA A 1 311 ? 75.306 26.661 -87.179 1.00 62.34 311 ALA A N 1
ATOM 2428 C CA . ALA A 1 311 ? 76.463 27.498 -87.480 1.00 62.34 311 ALA A CA 1
ATOM 2429 C C . ALA A 1 311 ? 77.333 26.882 -88.589 1.00 62.34 311 ALA A C 1
ATOM 2431 O O . ALA A 1 311 ? 77.635 27.590 -89.547 1.00 62.34 311 ALA A O 1
ATOM 2432 N N . GLU A 1 312 ? 77.614 25.571 -88.550 1.00 61.75 312 GLU A N 1
ATOM 2433 C CA . GLU A 1 312 ? 78.263 24.832 -89.652 1.00 61.75 312 GLU A CA 1
ATOM 2434 C C . GLU A 1 312 ? 77.468 24.958 -90.960 1.00 61.75 312 GLU A C 1
ATOM 2436 O O . GLU A 1 312 ? 78.035 25.204 -92.027 1.00 61.75 312 GLU A O 1
ATOM 2441 N N . LEU A 1 313 ? 76.136 24.852 -90.891 1.00 59.22 313 LEU A N 1
ATOM 2442 C CA . LEU A 1 313 ? 75.275 25.016 -92.060 1.00 59.22 313 LEU A CA 1
ATOM 2443 C C . LEU A 1 313 ? 75.307 26.457 -92.598 1.00 59.22 313 LEU A C 1
ATOM 2445 O O . LEU A 1 313 ? 75.349 26.656 -93.811 1.00 59.22 313 LEU A O 1
ATOM 2449 N N . THR A 1 314 ? 75.342 27.460 -91.720 1.00 61.09 314 THR A N 1
ATOM 2450 C CA . THR A 1 314 ? 75.397 28.885 -92.094 1.00 61.09 314 THR A CA 1
ATOM 2451 C C . THR A 1 314 ? 76.764 29.277 -92.666 1.00 61.09 314 THR A C 1
ATOM 2453 O O . THR A 1 314 ? 76.829 30.048 -93.625 1.00 61.09 314 THR A O 1
ATOM 2456 N N . GLU A 1 315 ? 77.851 28.700 -92.151 1.00 53.78 315 GLU A N 1
ATOM 2457 C CA . GLU A 1 315 ? 79.212 28.868 -92.673 1.00 53.78 315 GLU A CA 1
ATOM 2458 C C . GLU A 1 315 ? 79.380 28.174 -94.039 1.00 53.78 315 GLU A C 1
ATOM 2460 O O . GLU A 1 315 ? 80.032 28.715 -94.931 1.00 53.78 315 GLU A O 1
ATOM 2465 N N . SER A 1 316 ? 78.669 27.063 -94.280 1.00 57.16 316 SER A N 1
ATOM 2466 C CA . SER A 1 316 ? 78.596 26.415 -95.603 1.00 57.16 316 SER A CA 1
ATOM 2467 C C . SER A 1 316 ? 77.785 27.192 -96.661 1.00 57.16 316 SER A C 1
ATOM 2469 O O . SER A 1 316 ? 77.846 26.862 -97.846 1.00 57.16 316 SER A O 1
ATOM 2471 N N . MET A 1 317 ? 77.033 28.232 -96.267 1.00 52.09 317 MET A N 1
ATOM 2472 C CA . MET A 1 317 ? 76.175 29.028 -97.163 1.00 52.09 317 MET A CA 1
ATOM 2473 C C . MET A 1 317 ? 76.786 30.369 -97.615 1.00 52.09 317 MET A C 1
ATOM 2475 O O . MET A 1 317 ? 76.173 31.061 -98.433 1.00 52.09 317 MET A O 1
ATOM 2479 N N . VAL A 1 318 ? 77.988 30.746 -97.156 1.00 52.12 318 VAL A N 1
ATOM 2480 C CA . VAL A 1 318 ? 78.647 32.009 -97.543 1.00 52.12 318 VAL A CA 1
ATOM 2481 C C . VAL A 1 318 ? 79.893 31.756 -98.397 1.00 52.12 318 VAL A C 1
ATOM 2483 O O . VAL A 1 318 ? 80.987 31.536 -97.898 1.00 52.12 318 VAL A O 1
ATOM 2486 N N . THR A 1 319 ? 79.729 31.843 -99.716 1.00 49.41 319 THR A N 1
ATOM 2487 C CA . THR A 1 319 ? 80.474 32.749 -100.617 1.00 49.41 319 THR A CA 1
ATOM 2488 C C . THR A 1 319 ? 79.896 32.608 -102.024 1.00 49.41 319 THR A C 1
ATOM 2490 O O . THR A 1 319 ? 79.960 31.578 -102.688 1.00 49.41 319 THR A O 1
ATOM 2493 N N . GLN A 1 320 ? 79.272 33.690 -102.472 1.00 53.47 320 GLN A N 1
ATOM 2494 C CA . GLN A 1 320 ? 78.485 33.831 -103.694 1.00 53.47 320 GLN A CA 1
ATOM 2495 C C . GLN A 1 320 ? 79.368 33.963 -104.957 1.00 53.47 320 GLN A C 1
ATOM 2497 O O . GLN A 1 320 ? 78.995 34.653 -105.903 1.00 53.47 320 GLN A O 1
ATOM 2502 N N . GLU A 1 321 ? 80.546 33.329 -104.962 1.00 47.94 321 GLU A N 1
ATOM 2503 C CA . GLU A 1 321 ? 81.609 33.547 -105.957 1.00 47.94 321 GLU A CA 1
ATOM 2504 C C . GLU A 1 321 ? 81.954 32.283 -106.77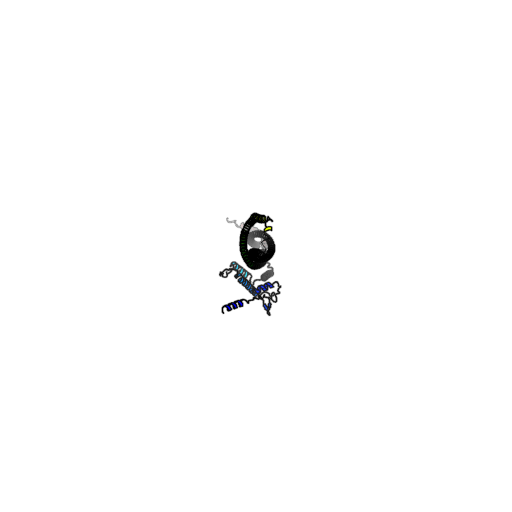5 1.00 47.94 321 GLU A C 1
ATOM 2506 O O . GLU A 1 321 ? 82.449 32.400 -107.891 1.00 47.94 321 GLU A O 1
ATOM 2511 N N . GLU A 1 322 ? 81.562 31.078 -106.330 1.00 51.44 322 GLU A N 1
ATOM 2512 C CA . GLU A 1 322 ? 81.735 29.836 -107.118 1.00 51.44 322 GLU A CA 1
ATOM 2513 C C . GLU A 1 322 ? 80.482 29.402 -107.913 1.00 51.44 322 GLU A C 1
ATOM 2515 O O . GLU A 1 322 ? 80.566 28.559 -108.810 1.00 51.44 322 GLU A O 1
ATOM 2520 N N . LEU A 1 323 ? 79.306 29.992 -107.653 1.00 50.22 323 LEU A N 1
ATOM 2521 C CA . LEU A 1 323 ? 78.039 29.573 -108.282 1.00 50.22 323 LEU A CA 1
ATOM 2522 C C . LEU A 1 323 ? 77.831 30.144 -109.702 1.00 50.22 323 LEU A C 1
ATOM 2524 O O . LEU A 1 323 ? 77.061 29.588 -110.484 1.00 50.22 323 LEU A O 1
ATOM 2528 N N . ALA A 1 324 ? 78.537 31.219 -110.067 1.00 48.03 324 ALA A N 1
ATOM 2529 C CA . ALA A 1 324 ? 78.404 31.859 -111.380 1.00 48.03 324 ALA A CA 1
ATOM 2530 C C . ALA A 1 324 ? 79.117 31.091 -112.513 1.00 48.03 324 ALA A C 1
ATOM 2532 O O . ALA A 1 324 ? 78.691 31.178 -113.660 1.00 48.03 324 ALA A O 1
ATOM 2533 N N . ALA A 1 325 ? 80.145 30.290 -112.207 1.00 48.31 325 ALA A N 1
ATOM 2534 C CA . ALA A 1 325 ? 80.893 29.525 -113.213 1.00 48.31 325 ALA A CA 1
ATOM 2535 C C . ALA A 1 325 ? 80.261 28.160 -113.557 1.00 48.31 325 ALA A C 1
ATOM 2537 O O . ALA A 1 325 ? 80.599 27.558 -114.571 1.00 48.31 325 ALA A O 1
ATOM 2538 N N . LYS A 1 326 ? 79.319 27.664 -112.742 1.00 51.44 326 LYS A N 1
ATOM 2539 C CA . LYS A 1 326 ? 78.697 26.334 -112.908 1.00 51.44 326 LYS A CA 1
ATOM 2540 C C . LYS A 1 326 ? 77.330 26.366 -113.606 1.00 51.44 326 LYS A C 1
ATOM 2542 O O . LYS A 1 326 ? 76.723 25.318 -113.819 1.00 51.44 326 LYS A O 1
ATOM 2547 N N . LEU A 1 327 ? 76.841 27.561 -113.953 1.00 48.31 327 LEU A N 1
ATOM 2548 C CA . LEU A 1 327 ? 75.525 27.779 -114.565 1.00 48.31 327 LEU A CA 1
ATOM 2549 C C . LEU A 1 327 ? 75.528 27.628 -116.099 1.00 48.31 327 LEU A C 1
ATOM 2551 O O . LEU A 1 327 ? 74.460 27.567 -116.703 1.00 48.31 327 LEU A O 1
ATOM 2555 N N . GLU A 1 328 ? 76.704 27.530 -116.727 1.00 45.12 328 GLU A N 1
ATOM 2556 C CA . GLU A 1 328 ? 76.843 27.394 -118.186 1.00 45.12 328 GLU A CA 1
ATOM 2557 C C . GLU A 1 328 ? 76.980 25.924 -118.654 1.00 45.12 328 GLU A C 1
ATOM 2559 O O . GLU A 1 328 ? 76.897 25.648 -119.847 1.00 45.12 328 GLU A O 1
ATOM 2564 N N . GLU A 1 329 ? 77.087 24.952 -117.732 1.00 47.41 329 GLU A N 1
ATOM 2565 C CA . GLU A 1 329 ? 77.316 23.525 -118.055 1.00 47.41 329 GLU A CA 1
ATOM 2566 C C . GLU A 1 329 ? 76.224 22.551 -117.551 1.00 47.41 329 GLU A C 1
ATOM 2568 O O . GLU A 1 329 ? 76.437 21.344 -117.482 1.00 47.41 329 GLU A O 1
ATOM 2573 N N . MET A 1 330 ? 75.016 23.015 -117.213 1.00 41.16 330 MET A N 1
ATOM 2574 C CA . MET A 1 330 ? 73.908 22.107 -116.851 1.00 41.16 330 MET A CA 1
ATOM 2575 C C . MET A 1 330 ? 72.592 22.459 -117.547 1.00 41.16 330 MET A C 1
ATOM 2577 O O . MET A 1 330 ? 71.552 22.684 -116.936 1.00 41.16 330 MET A O 1
ATOM 2581 N N . ILE A 1 331 ? 72.633 22.410 -118.878 1.00 45.22 331 ILE A N 1
ATOM 2582 C CA . ILE A 1 331 ? 71.459 22.388 -119.765 1.00 45.22 331 ILE A CA 1
ATOM 2583 C C . ILE A 1 331 ? 70.805 20.975 -119.838 1.00 45.22 331 ILE A C 1
ATOM 2585 O O . ILE A 1 331 ? 69.920 20.752 -120.655 1.00 45.22 331 ILE A O 1
ATOM 2589 N N . SER A 1 332 ? 71.140 20.002 -118.967 1.00 50.91 332 SER A N 1
ATOM 2590 C CA . SER A 1 332 ? 70.593 18.621 -119.063 1.00 50.91 332 SER A CA 1
ATOM 2591 C C . SER A 1 332 ? 69.848 18.045 -117.843 1.00 50.91 332 SER A C 1
ATOM 2593 O O . SER A 1 332 ? 69.544 16.854 -117.836 1.00 50.91 332 SER A O 1
ATOM 2595 N N . VAL A 1 333 ? 69.484 18.839 -116.827 1.00 48.97 333 VAL A N 1
ATOM 2596 C CA . VAL A 1 333 ? 68.914 18.302 -115.565 1.00 48.97 333 VAL A CA 1
ATOM 2597 C C . VAL A 1 333 ? 67.508 18.843 -115.262 1.00 48.97 333 VAL A C 1
ATOM 2599 O O . VAL A 1 333 ? 67.186 19.225 -114.138 1.00 48.97 333 VAL A O 1
ATOM 2602 N N . THR A 1 334 ? 66.627 18.891 -116.261 1.00 56.25 334 THR A N 1
ATOM 2603 C CA . THR A 1 334 ? 65.232 19.315 -116.032 1.00 56.25 334 THR A CA 1
ATOM 2604 C C . THR A 1 334 ? 64.394 18.243 -115.305 1.00 56.25 334 THR A C 1
ATOM 2606 O O . THR A 1 334 ? 63.433 18.602 -114.631 1.00 56.25 334 THR A O 1
ATOM 2609 N N . ASP A 1 335 ? 64.815 16.970 -115.286 1.00 55.50 335 ASP A N 1
ATOM 2610 C CA . ASP A 1 335 ? 64.057 15.883 -114.628 1.00 55.50 335 ASP A CA 1
ATOM 2611 C C . ASP A 1 335 ? 64.506 15.533 -113.192 1.00 55.50 335 ASP A C 1
ATOM 2613 O O . ASP A 1 335 ? 63.733 14.962 -112.422 1.00 55.50 335 ASP A O 1
ATOM 2617 N N . LEU A 1 336 ? 65.708 15.925 -112.752 1.00 55.44 336 LEU A N 1
ATOM 2618 C CA . LEU A 1 336 ? 66.215 15.536 -111.422 1.00 55.44 336 LEU A CA 1
ATOM 2619 C C . LEU A 1 336 ? 65.677 16.427 -110.288 1.00 55.44 336 LEU A C 1
ATOM 2621 O O . LEU A 1 336 ? 65.452 15.943 -109.184 1.00 55.44 336 LEU A O 1
ATOM 2625 N N . ASN A 1 337 ? 65.396 17.709 -110.551 1.00 58.25 337 ASN A N 1
ATOM 2626 C CA . ASN A 1 337 ? 64.853 18.644 -109.550 1.00 58.25 337 ASN A CA 1
ATOM 2627 C C . ASN A 1 337 ? 63.381 18.332 -109.189 1.00 58.25 337 ASN A C 1
ATOM 2629 O O . ASN A 1 337 ? 62.939 18.571 -108.065 1.00 58.25 337 ASN A O 1
ATOM 2633 N N . GLY A 1 338 ? 62.618 17.756 -110.126 1.00 61.22 338 GLY A N 1
ATOM 2634 C CA . GLY A 1 338 ? 61.268 17.245 -109.865 1.00 61.22 338 GLY A CA 1
ATOM 2635 C C . GLY A 1 338 ? 61.282 15.989 -108.989 1.00 61.22 338 GLY A C 1
ATOM 2636 O O . GLY A 1 338 ? 60.509 15.900 -108.034 1.00 61.22 338 GLY A O 1
ATOM 2637 N N . ILE A 1 339 ? 62.212 15.065 -109.260 1.00 57.69 339 ILE A N 1
ATOM 2638 C CA . ILE A 1 339 ? 62.414 13.835 -108.477 1.00 57.69 339 ILE A CA 1
ATOM 2639 C C . ILE A 1 339 ? 62.953 14.155 -107.074 1.00 57.69 339 ILE A C 1
ATOM 2641 O O . ILE A 1 339 ? 62.444 13.606 -106.101 1.00 57.69 339 ILE A O 1
ATOM 2645 N N . LEU A 1 340 ? 63.893 15.097 -106.933 1.00 56.25 340 LEU A N 1
ATOM 2646 C CA . LEU A 1 340 ? 64.450 15.508 -105.636 1.00 56.25 340 LEU A CA 1
ATOM 2647 C C . LEU A 1 340 ? 63.396 16.185 -104.735 1.00 56.25 340 LEU A C 1
ATOM 2649 O O . LEU A 1 340 ? 63.333 15.908 -103.539 1.00 56.25 340 LEU A O 1
ATOM 2653 N N . LYS A 1 341 ? 62.498 17.004 -105.307 1.00 60.75 341 LYS A N 1
ATOM 2654 C CA . LYS A 1 341 ? 61.340 17.569 -104.584 1.00 60.75 341 LYS A CA 1
ATOM 2655 C C . LYS A 1 341 ? 60.288 16.518 -104.216 1.00 60.75 341 LYS A C 1
ATOM 2657 O O . LYS A 1 341 ? 59.602 16.692 -103.211 1.00 60.75 341 LYS A O 1
ATOM 2662 N N . LEU A 1 342 ? 60.135 15.452 -105.008 1.00 58.53 342 LEU A N 1
ATOM 2663 C CA . LEU A 1 342 ? 59.274 14.317 -104.656 1.00 58.53 342 LEU A CA 1
ATOM 2664 C C . LEU A 1 342 ? 59.893 13.479 -103.528 1.00 58.53 342 LEU A C 1
ATOM 2666 O O . LEU A 1 342 ? 59.176 13.100 -102.610 1.00 58.53 342 LEU A O 1
ATOM 2670 N N . TYR A 1 343 ? 61.208 13.247 -103.558 1.00 57.31 343 TYR A N 1
ATOM 2671 C CA . TYR A 1 343 ? 61.937 12.497 -102.530 1.00 57.31 343 TYR A CA 1
ATOM 2672 C C . TYR A 1 343 ? 61.923 13.228 -101.177 1.00 57.31 343 TYR A C 1
ATOM 2674 O O . TYR A 1 343 ? 61.603 12.626 -100.159 1.00 57.31 343 TYR A O 1
ATOM 2682 N N . ALA A 1 344 ? 62.117 14.552 -101.170 1.00 60.44 344 ALA A N 1
ATOM 2683 C CA . ALA A 1 344 ? 61.971 15.375 -99.965 1.00 60.44 344 ALA A CA 1
ATOM 2684 C C . ALA A 1 344 ? 60.528 15.396 -99.409 1.00 60.44 344 ALA A C 1
ATOM 2686 O O . ALA A 1 344 ? 60.329 15.485 -98.198 1.00 60.44 344 ALA A O 1
ATOM 2687 N N . LYS A 1 345 ? 59.508 15.278 -100.277 1.00 65.31 345 LYS A N 1
ATOM 2688 C CA . LYS A 1 345 ? 58.104 15.098 -99.859 1.00 65.31 345 LYS A CA 1
ATOM 2689 C C . LYS A 1 345 ? 57.826 13.699 -99.304 1.00 65.31 345 LYS A C 1
ATOM 2691 O O . LYS A 1 345 ? 56.982 13.561 -98.429 1.00 65.31 345 LYS A O 1
ATOM 2696 N N . VAL A 1 346 ? 58.510 12.669 -99.801 1.00 68.25 346 VAL A N 1
ATOM 2697 C CA . VAL A 1 346 ? 58.424 11.303 -99.261 1.00 68.25 346 VAL A CA 1
ATOM 2698 C C . VAL A 1 346 ? 59.066 11.226 -97.873 1.00 68.25 346 VAL A C 1
ATOM 2700 O O . VAL A 1 346 ? 58.468 10.619 -96.989 1.00 68.25 346 VAL A O 1
ATOM 2703 N N . GLU A 1 347 ? 60.201 11.897 -97.654 1.00 69.38 347 GLU A N 1
ATOM 2704 C CA . GLU A 1 347 ? 60.844 12.022 -96.333 1.00 69.38 347 GLU A CA 1
ATOM 2705 C C . GLU A 1 347 ? 59.896 12.684 -95.316 1.00 69.38 347 GLU A C 1
ATOM 2707 O O . GLU A 1 347 ? 59.581 12.095 -94.286 1.00 69.38 347 GLU A O 1
ATOM 2712 N N . THR A 1 348 ? 59.319 13.844 -95.660 1.00 74.75 348 THR A N 1
ATOM 2713 C CA . THR A 1 348 ? 58.351 14.549 -94.790 1.00 74.75 348 THR A CA 1
ATOM 2714 C C . THR A 1 348 ? 57.058 13.761 -94.561 1.00 74.75 348 THR A C 1
ATOM 2716 O O . THR A 1 348 ? 56.479 13.827 -93.479 1.00 74.75 348 THR A O 1
ATOM 2719 N N . VAL A 1 349 ? 56.586 12.982 -95.541 1.00 74.94 349 VAL A N 1
ATOM 2720 C CA . VAL A 1 349 ? 55.447 12.064 -95.348 1.00 74.94 349 VAL A CA 1
ATOM 2721 C C . VAL A 1 349 ? 55.811 10.917 -94.400 1.00 74.94 349 VAL A C 1
ATOM 2723 O O . VAL A 1 349 ? 54.957 10.477 -93.629 1.00 74.94 349 VAL A O 1
ATOM 2726 N N . ASN A 1 350 ? 57.057 10.440 -94.425 1.00 73.69 350 ASN A N 1
ATOM 2727 C CA . ASN A 1 350 ? 57.528 9.384 -93.532 1.00 73.69 350 ASN A CA 1
ATOM 2728 C C . ASN A 1 350 ? 57.717 9.893 -92.092 1.00 73.69 350 ASN A C 1
ATOM 2730 O O . ASN A 1 350 ? 57.306 9.218 -91.152 1.00 73.69 350 ASN A O 1
ATOM 2734 N N . GLU A 1 351 ? 58.235 11.110 -91.919 1.00 77.62 351 GLU A N 1
ATOM 2735 C CA . GLU A 1 351 ? 58.272 11.806 -90.625 1.00 77.62 351 GLU A CA 1
ATOM 2736 C C . GLU A 1 351 ? 56.858 12.017 -90.068 1.00 77.62 351 GLU A C 1
ATOM 2738 O O . GLU A 1 351 ? 56.576 11.609 -88.943 1.00 77.62 351 GLU A O 1
ATOM 2743 N N . LEU A 1 352 ? 55.931 12.546 -90.879 1.00 75.06 352 LEU A N 1
ATOM 2744 C CA . LEU A 1 352 ? 54.535 12.738 -90.471 1.00 75.06 352 LEU A CA 1
ATOM 2745 C C . LEU A 1 352 ? 53.868 11.412 -90.081 1.00 75.06 352 LEU A C 1
ATOM 2747 O O . LEU A 1 352 ? 53.111 11.363 -89.114 1.00 75.06 352 LEU A O 1
ATOM 2751 N N . LYS A 1 353 ? 54.157 10.325 -90.804 1.00 77.31 353 LYS A N 1
ATOM 2752 C CA . LYS A 1 353 ? 53.671 8.980 -90.472 1.00 77.31 353 LYS A CA 1
ATOM 2753 C C . LYS A 1 353 ? 54.193 8.508 -89.111 1.00 77.31 353 LYS A C 1
ATOM 2755 O O . LYS A 1 353 ? 53.414 7.943 -88.344 1.00 77.31 353 LYS A O 1
ATOM 2760 N N . ASN A 1 354 ? 55.468 8.747 -88.804 1.00 80.75 354 ASN A N 1
ATOM 2761 C CA . ASN A 1 354 ? 56.049 8.400 -87.505 1.00 80.75 354 ASN A CA 1
ATOM 2762 C C . ASN A 1 354 ? 55.416 9.230 -86.381 1.00 80.75 354 ASN A C 1
ATOM 2764 O O . ASN A 1 354 ? 54.954 8.651 -85.402 1.00 80.75 354 ASN A O 1
ATOM 2768 N N . THR A 1 355 ? 55.265 10.547 -86.566 1.00 85.69 355 THR A N 1
ATOM 2769 C CA . THR A 1 355 ? 54.576 11.418 -85.598 1.00 85.69 355 THR A CA 1
ATOM 2770 C C . THR A 1 355 ? 53.125 10.988 -85.367 1.00 85.69 355 THR A C 1
ATOM 2772 O O . THR A 1 355 ? 52.661 10.967 -84.230 1.00 85.69 355 THR A O 1
ATOM 2775 N N . VAL A 1 356 ? 52.394 10.607 -86.421 1.00 77.88 356 VAL A N 1
ATOM 2776 C CA . VAL A 1 356 ? 51.024 10.081 -86.290 1.00 77.88 356 VAL A CA 1
ATOM 2777 C C . VAL A 1 356 ? 51.012 8.766 -85.504 1.00 77.88 356 VAL A C 1
ATOM 2779 O O . VAL A 1 356 ? 50.133 8.580 -84.667 1.00 77.88 356 VAL A O 1
ATOM 2782 N N . SER A 1 357 ? 51.992 7.883 -85.715 1.00 80.69 357 SER A N 1
ATOM 2783 C CA . SER A 1 357 ? 52.111 6.631 -84.958 1.00 80.69 357 SER A CA 1
ATOM 2784 C C . SER A 1 357 ? 52.439 6.868 -83.479 1.00 80.69 357 SER A C 1
ATOM 2786 O O . SER A 1 357 ? 51.884 6.196 -82.614 1.00 80.69 357 SER A O 1
ATOM 2788 N N . GLU A 1 358 ? 53.319 7.819 -83.166 1.00 87.06 358 GLU A N 1
ATOM 2789 C CA . GLU A 1 358 ? 53.641 8.204 -81.785 1.00 87.06 358 GLU A CA 1
ATOM 2790 C C . GLU A 1 358 ? 52.444 8.857 -81.084 1.00 87.06 358 GLU A C 1
ATOM 2792 O O . GLU A 1 358 ? 52.176 8.587 -79.907 1.00 87.06 358 GLU A O 1
ATOM 2797 N N . LEU A 1 359 ? 51.689 9.683 -81.816 1.00 86.38 359 LEU A N 1
ATOM 2798 C CA . LEU A 1 359 ? 50.464 10.290 -81.314 1.00 86.38 359 LEU A CA 1
ATOM 2799 C C . LEU A 1 359 ? 49.400 9.228 -81.022 1.00 86.38 359 LEU A C 1
ATOM 2801 O O . LEU A 1 359 ? 48.757 9.316 -79.982 1.00 86.38 359 LEU A O 1
ATOM 2805 N N . ASP A 1 360 ? 49.249 8.217 -81.880 1.00 83.88 360 ASP A N 1
ATOM 2806 C CA . ASP A 1 360 ? 48.314 7.099 -81.688 1.00 83.88 360 ASP A CA 1
ATOM 2807 C C . ASP A 1 360 ? 48.636 6.280 -80.424 1.00 83.88 360 ASP A C 1
ATOM 2809 O O . ASP A 1 360 ? 47.758 6.028 -79.593 1.00 83.88 360 ASP A O 1
ATOM 2813 N N . VAL A 1 361 ? 49.919 5.964 -80.205 1.00 89.31 361 VAL A N 1
ATOM 2814 C CA . VAL A 1 361 ? 50.389 5.299 -78.975 1.00 89.31 361 VAL A CA 1
ATOM 2815 C C . VAL A 1 361 ? 50.141 6.178 -77.747 1.00 89.31 361 VAL A C 1
ATOM 2817 O O . VAL A 1 361 ? 49.631 5.706 -76.728 1.00 89.31 361 VAL A O 1
ATOM 2820 N N . THR A 1 362 ? 50.453 7.473 -77.837 1.00 88.56 362 THR A N 1
ATOM 2821 C CA . THR A 1 362 ? 50.235 8.427 -76.739 1.00 88.56 362 THR A CA 1
ATOM 2822 C C . THR A 1 362 ? 48.752 8.552 -76.396 1.00 88.56 362 THR A C 1
ATOM 2824 O O . THR A 1 362 ? 48.385 8.556 -75.219 1.00 88.56 362 THR A O 1
ATOM 2827 N N . LEU A 1 363 ? 47.885 8.633 -77.408 1.00 85.62 363 LEU A N 1
ATOM 2828 C CA . LEU A 1 363 ? 46.441 8.729 -77.224 1.00 85.62 363 LEU A CA 1
ATOM 2829 C C . LEU A 1 363 ? 45.888 7.449 -76.593 1.00 85.62 363 LEU A C 1
ATOM 2831 O O . LEU A 1 363 ? 45.124 7.538 -75.636 1.00 85.62 363 LEU A O 1
ATOM 2835 N N . SER A 1 364 ? 46.335 6.282 -77.061 1.00 89.75 364 SER A N 1
ATOM 2836 C CA . SER A 1 364 ? 45.948 4.976 -76.515 1.00 89.75 364 SER A CA 1
ATOM 2837 C C . SER A 1 364 ? 46.328 4.840 -75.039 1.00 89.75 364 SER A C 1
ATOM 2839 O O . SER A 1 364 ? 45.490 4.478 -74.216 1.00 89.75 364 SER A O 1
ATOM 2841 N N . ASN A 1 365 ? 47.550 5.234 -74.670 1.00 88.81 365 ASN A N 1
ATOM 2842 C CA . ASN A 1 365 ? 47.995 5.217 -73.274 1.00 88.81 365 ASN A CA 1
ATOM 2843 C C . ASN A 1 365 ? 47.182 6.179 -72.392 1.00 88.81 365 ASN A C 1
ATOM 2845 O O . ASN A 1 365 ? 46.846 5.850 -71.254 1.00 88.81 365 ASN A O 1
ATOM 2849 N N . ARG A 1 366 ? 46.835 7.366 -72.909 1.00 88.62 366 ARG A N 1
ATOM 2850 C CA . ARG A 1 366 ? 45.978 8.321 -72.188 1.00 88.62 366 ARG A CA 1
ATOM 2851 C C . ARG A 1 366 ? 44.551 7.800 -72.025 1.00 88.62 366 ARG A C 1
ATOM 2853 O O . ARG A 1 366 ? 43.986 7.987 -70.953 1.00 88.62 366 ARG A O 1
ATOM 2860 N N . ILE A 1 367 ? 43.987 7.155 -73.048 1.00 85.06 367 ILE A N 1
ATOM 2861 C CA . ILE A 1 367 ? 42.660 6.524 -72.983 1.00 85.06 367 ILE A CA 1
ATOM 2862 C C . ILE A 1 367 ? 42.658 5.432 -71.913 1.00 85.06 367 ILE A C 1
ATOM 2864 O O . ILE A 1 367 ? 41.808 5.479 -71.029 1.00 85.06 367 ILE A O 1
ATOM 2868 N N . GLN A 1 368 ? 43.650 4.536 -71.925 1.00 89.12 368 GLN A N 1
ATOM 2869 C CA . GLN A 1 368 ? 43.754 3.471 -70.925 1.00 89.12 368 GLN A CA 1
ATOM 2870 C C . GLN A 1 368 ? 43.883 4.037 -69.507 1.00 89.12 368 GLN A C 1
ATOM 2872 O O . GLN A 1 368 ? 43.177 3.611 -68.602 1.00 89.12 368 GLN A O 1
ATOM 2877 N N . SER A 1 369 ? 44.724 5.058 -69.311 1.00 88.81 369 SER A N 1
ATOM 2878 C CA . SER A 1 369 ? 44.875 5.693 -67.998 1.00 88.81 369 SER A CA 1
ATOM 2879 C C . SER A 1 369 ? 43.580 6.343 -67.498 1.00 88.81 369 SER A C 1
ATOM 2881 O O . SER A 1 369 ? 43.331 6.340 -66.292 1.00 88.81 369 SER A O 1
ATOM 2883 N N . VAL A 1 370 ? 42.773 6.925 -68.392 1.00 82.50 370 VAL A N 1
ATOM 2884 C CA . VAL A 1 370 ? 41.456 7.474 -68.036 1.00 82.50 370 VAL A CA 1
ATOM 2885 C C . VAL A 1 370 ? 40.482 6.347 -67.701 1.00 82.50 370 VAL A C 1
ATOM 2887 O O . VAL A 1 370 ? 39.775 6.453 -66.704 1.00 82.50 370 VAL A O 1
ATOM 2890 N N . GLU A 1 371 ? 40.466 5.267 -68.481 1.00 85.12 371 GLU A N 1
ATOM 2891 C CA . GLU A 1 371 ? 39.615 4.098 -68.240 1.00 85.12 371 GLU A CA 1
ATOM 2892 C C . GLU A 1 371 ? 39.929 3.439 -66.888 1.00 85.12 371 GLU A C 1
ATOM 2894 O O . GLU A 1 371 ? 39.020 3.190 -66.096 1.00 85.12 371 GLU A O 1
ATOM 2899 N N . ASP A 1 372 ? 41.210 3.262 -66.565 1.00 89.81 372 ASP A N 1
ATOM 2900 C CA . ASP A 1 372 ? 41.659 2.725 -65.279 1.00 89.81 372 ASP A CA 1
ATOM 2901 C C . ASP A 1 372 ? 41.244 3.634 -64.108 1.00 89.81 372 ASP A C 1
ATOM 2903 O O . ASP A 1 372 ? 40.763 3.146 -63.080 1.00 89.81 372 ASP A O 1
ATOM 2907 N N . SER A 1 373 ? 41.378 4.959 -64.265 1.00 87.94 373 SER A N 1
ATOM 2908 C CA . SER A 1 373 ? 40.944 5.931 -63.250 1.00 87.94 373 SER A CA 1
ATOM 2909 C C . SER A 1 373 ? 39.431 5.889 -63.041 1.00 87.94 373 SER A C 1
ATOM 2911 O O . SER A 1 373 ? 38.976 5.836 -61.901 1.00 87.94 373 SER A O 1
ATOM 2913 N N . VAL A 1 374 ? 38.648 5.866 -64.123 1.00 87.06 374 VAL A N 1
ATOM 2914 C CA . VAL A 1 374 ? 37.180 5.802 -64.060 1.00 87.06 374 VAL A CA 1
ATOM 2915 C C . VAL A 1 374 ? 36.725 4.497 -63.414 1.00 87.06 374 VAL A C 1
ATOM 2917 O O . VAL A 1 374 ? 35.846 4.520 -62.557 1.00 87.06 374 VAL A O 1
ATOM 2920 N N . ASN A 1 375 ? 37.334 3.366 -63.771 1.00 85.31 375 ASN A N 1
ATOM 2921 C CA . ASN A 1 375 ? 36.997 2.069 -63.186 1.00 85.31 375 ASN A CA 1
ATOM 2922 C C . ASN A 1 375 ? 37.311 2.020 -61.688 1.00 85.31 375 ASN A C 1
ATOM 2924 O O . ASN A 1 375 ? 36.517 1.485 -60.907 1.00 85.31 375 ASN A O 1
ATOM 2928 N N . LYS A 1 376 ? 38.435 2.613 -61.272 1.00 89.94 376 LYS A N 1
ATOM 2929 C CA . LYS A 1 376 ? 38.771 2.759 -59.855 1.00 89.94 376 LYS A CA 1
ATOM 2930 C C . LYS A 1 376 ? 37.730 3.608 -59.123 1.00 89.94 376 LYS A C 1
ATOM 2932 O O . LYS A 1 376 ? 37.193 3.154 -58.112 1.00 89.94 376 LYS A O 1
ATOM 2937 N N . ASP A 1 377 ? 37.403 4.783 -59.656 1.00 84.19 377 ASP A N 1
ATOM 2938 C CA . ASP A 1 377 ? 36.420 5.689 -59.054 1.00 84.19 377 ASP A CA 1
ATOM 2939 C C . ASP A 1 377 ? 35.032 5.031 -58.961 1.00 84.19 377 ASP A C 1
ATOM 2941 O O . ASP A 1 377 ? 34.354 5.147 -57.938 1.00 84.19 377 ASP A O 1
ATOM 2945 N N . LEU A 1 378 ? 34.619 4.275 -59.985 1.00 86.44 378 LEU A N 1
ATOM 2946 C CA . LEU A 1 378 ? 33.352 3.539 -59.996 1.00 86.44 378 LEU A CA 1
ATOM 2947 C C . LEU A 1 378 ? 33.313 2.450 -58.913 1.00 86.44 378 LEU A C 1
ATOM 2949 O O . LEU A 1 378 ? 32.290 2.263 -58.245 1.00 86.44 378 LEU A O 1
ATOM 2953 N N . GLY A 1 379 ? 34.432 1.748 -58.714 1.00 88.31 379 GLY A N 1
ATOM 2954 C CA . GLY A 1 379 ? 34.589 0.760 -57.648 1.00 88.31 379 GLY A CA 1
ATOM 2955 C C . GLY A 1 379 ? 34.481 1.388 -56.257 1.00 88.31 379 GLY A C 1
ATOM 2956 O O . GLY A 1 379 ? 33.748 0.879 -55.404 1.00 88.31 379 GLY A O 1
ATOM 2957 N N . ASP A 1 380 ? 35.141 2.525 -56.039 1.00 89.31 380 ASP A N 1
ATOM 2958 C CA . ASP A 1 380 ? 35.089 3.244 -54.762 1.00 89.31 380 ASP A CA 1
ATOM 2959 C C . ASP A 1 380 ? 33.697 3.842 -54.494 1.00 89.31 380 ASP A C 1
ATOM 2961 O O . ASP A 1 380 ? 33.194 3.754 -53.369 1.00 89.31 380 ASP A O 1
ATOM 2965 N N . ILE A 1 381 ? 33.020 4.374 -55.518 1.00 87.25 381 ILE A N 1
ATOM 2966 C CA . ILE A 1 381 ? 31.621 4.823 -55.416 1.00 87.25 381 ILE A CA 1
ATOM 2967 C C . ILE A 1 381 ? 30.702 3.657 -55.044 1.00 87.25 381 ILE A C 1
ATOM 2969 O O . ILE A 1 381 ? 29.867 3.808 -54.155 1.00 87.25 381 ILE A O 1
ATOM 2973 N N . SER A 1 382 ? 30.877 2.490 -55.667 1.00 87.25 382 SER A N 1
ATOM 2974 C CA . SER A 1 382 ? 30.049 1.309 -55.389 1.00 87.25 382 SER A CA 1
ATOM 2975 C C . SER A 1 382 ? 30.197 0.837 -53.940 1.00 87.25 382 SER A C 1
ATOM 2977 O O . SER A 1 382 ? 29.204 0.544 -53.276 1.00 87.25 382 SER A O 1
ATOM 2979 N N . ARG A 1 383 ? 31.426 0.832 -53.404 1.00 90.88 383 ARG A N 1
ATOM 2980 C CA . ARG A 1 383 ? 31.676 0.509 -51.988 1.00 90.88 383 ARG A CA 1
ATOM 2981 C C . ARG A 1 383 ? 31.037 1.529 -51.047 1.00 90.88 383 ARG A C 1
ATOM 2983 O O . ARG A 1 383 ? 30.422 1.147 -50.055 1.00 90.88 383 ARG A O 1
ATOM 2990 N N . ARG A 1 384 ? 31.153 2.823 -51.365 1.00 88.69 384 ARG A N 1
ATOM 2991 C CA . ARG A 1 384 ? 30.525 3.897 -50.579 1.00 88.69 384 ARG A CA 1
ATOM 2992 C C . ARG A 1 384 ? 29.001 3.798 -50.599 1.00 88.69 384 ARG A C 1
ATOM 2994 O O . ARG A 1 384 ? 28.385 4.035 -49.566 1.00 88.69 384 ARG A O 1
ATOM 3001 N N . LEU A 1 385 ? 28.406 3.432 -51.734 1.00 84.50 385 LEU A N 1
ATOM 3002 C CA . LEU A 1 385 ? 26.964 3.220 -51.850 1.00 84.50 385 LEU A CA 1
ATOM 3003 C C . LEU A 1 385 ? 26.503 2.068 -50.951 1.00 84.50 385 LEU A C 1
ATOM 3005 O O . LEU A 1 385 ? 25.595 2.267 -50.152 1.00 84.50 385 LEU A O 1
ATOM 3009 N N . ALA A 1 386 ? 27.193 0.926 -50.992 1.00 87.75 386 ALA A N 1
ATOM 3010 C CA . ALA A 1 386 ? 26.877 -0.215 -50.133 1.00 87.75 386 ALA A CA 1
ATOM 3011 C C . ALA A 1 386 ? 26.971 0.131 -48.632 1.00 87.75 386 ALA A C 1
ATOM 3013 O O . ALA A 1 386 ? 26.121 -0.268 -47.838 1.00 87.75 386 ALA A O 1
ATOM 3014 N N . ALA A 1 387 ? 27.971 0.923 -48.230 1.00 86.19 387 ALA A N 1
ATOM 3015 C CA . ALA A 1 387 ? 28.096 1.388 -46.846 1.00 86.19 387 ALA A CA 1
ATOM 3016 C C . ALA A 1 387 ? 26.937 2.315 -46.425 1.00 86.19 387 ALA A C 1
ATOM 3018 O O . ALA A 1 387 ? 26.446 2.229 -45.296 1.00 86.19 387 ALA A O 1
ATOM 3019 N N . VAL A 1 388 ? 26.476 3.186 -47.332 1.00 84.12 388 VAL A N 1
ATOM 3020 C CA . VAL A 1 388 ? 25.306 4.049 -47.102 1.00 84.12 388 VAL A CA 1
ATOM 3021 C C . VAL A 1 388 ? 24.026 3.222 -46.997 1.00 84.12 388 VAL A C 1
ATOM 3023 O O . VAL A 1 388 ? 23.231 3.470 -46.095 1.00 84.12 388 VAL A O 1
ATOM 3026 N N . GLU A 1 389 ? 23.838 2.222 -47.857 1.00 88.12 389 GLU A N 1
ATOM 3027 C CA . GLU A 1 389 ? 22.690 1.307 -47.796 1.00 88.12 389 GLU A CA 1
ATOM 3028 C C . GLU A 1 389 ? 22.644 0.546 -46.464 1.00 88.12 389 GLU A C 1
ATOM 3030 O O . GLU A 1 389 ? 21.586 0.462 -45.840 1.00 88.12 389 GLU A O 1
ATOM 3035 N N . ASN A 1 390 ? 23.794 0.071 -45.975 1.00 88.75 390 ASN A N 1
ATOM 3036 C CA . ASN A 1 390 ? 23.876 -0.585 -44.669 1.00 88.75 390 ASN A CA 1
ATOM 3037 C C . ASN A 1 390 ? 23.555 0.386 -43.516 1.00 88.75 390 ASN A C 1
ATOM 3039 O O . ASN A 1 390 ? 22.784 0.069 -42.612 1.00 88.75 390 ASN A O 1
ATOM 3043 N N . SER A 1 391 ? 24.082 1.612 -43.585 1.00 85.81 391 SER A N 1
ATOM 3044 C CA . SER A 1 391 ? 23.773 2.658 -42.600 1.00 85.81 391 SER A CA 1
ATOM 3045 C C . SER A 1 391 ? 22.280 3.009 -42.588 1.00 85.81 391 SER A C 1
ATOM 3047 O O . SER A 1 391 ? 21.709 3.239 -41.525 1.00 85.81 391 SER A O 1
ATOM 3049 N N . LEU A 1 392 ? 21.628 3.017 -43.755 1.00 83.88 392 LEU A N 1
ATOM 3050 C CA . LEU A 1 392 ? 20.191 3.263 -43.872 1.00 83.88 392 LEU A CA 1
ATOM 3051 C C . LEU A 1 392 ? 19.372 2.141 -43.220 1.00 83.88 392 LEU A C 1
ATOM 3053 O O . LEU A 1 392 ? 18.424 2.426 -42.493 1.00 83.88 392 LEU A O 1
ATOM 3057 N N . ALA A 1 393 ? 19.771 0.881 -43.415 1.00 85.56 393 ALA A N 1
ATOM 3058 C CA . ALA A 1 393 ? 19.134 -0.256 -42.753 1.00 85.56 393 ALA A CA 1
ATOM 3059 C C . ALA A 1 393 ? 19.258 -0.172 -41.219 1.00 85.56 393 ALA A C 1
ATOM 3061 O O . ALA A 1 393 ? 18.282 -0.410 -40.504 1.00 85.56 393 ALA A O 1
ATOM 3062 N N . ALA A 1 394 ? 20.427 0.231 -40.711 1.00 88.81 394 ALA A N 1
ATOM 3063 C CA . ALA A 1 394 ? 20.635 0.443 -39.279 1.00 88.81 394 ALA A CA 1
ATOM 3064 C C . ALA A 1 394 ? 19.748 1.570 -38.715 1.00 88.81 394 ALA A C 1
ATOM 3066 O O . ALA A 1 394 ? 19.220 1.439 -37.610 1.00 88.81 394 ALA A O 1
ATOM 3067 N N . ILE A 1 395 ? 19.537 2.653 -39.475 1.00 85.06 395 ILE A N 1
ATOM 3068 C CA . ILE A 1 395 ? 18.630 3.746 -39.087 1.00 85.06 395 ILE A CA 1
ATOM 3069 C C . ILE A 1 395 ? 17.188 3.244 -38.979 1.00 85.06 395 ILE A C 1
ATOM 3071 O O . ILE A 1 395 ? 16.537 3.520 -37.976 1.00 85.06 395 ILE A O 1
ATOM 3075 N N . SER A 1 396 ? 16.704 2.460 -39.945 1.00 85.12 396 SER A N 1
ATOM 3076 C CA . SER A 1 396 ? 15.346 1.902 -39.880 1.00 85.12 396 SER A CA 1
ATOM 3077 C C . SER A 1 396 ? 15.137 0.998 -38.659 1.00 85.12 396 SER A C 1
ATOM 3079 O O . SER A 1 396 ? 14.102 1.080 -38.002 1.00 85.12 396 SER A O 1
ATOM 3081 N N . ALA A 1 397 ? 16.135 0.186 -38.293 1.00 89.25 397 ALA A N 1
ATOM 3082 C CA . ALA A 1 397 ? 16.072 -0.617 -37.069 1.00 89.25 397 ALA A CA 1
ATOM 3083 C C . ALA A 1 397 ? 16.055 0.250 -35.793 1.00 89.25 397 ALA A C 1
ATOM 3085 O O . ALA A 1 397 ? 15.442 -0.112 -34.788 1.00 89.25 397 ALA A O 1
ATOM 3086 N N . LEU A 1 398 ? 16.727 1.405 -35.811 1.00 87.38 398 LEU A N 1
ATOM 3087 C CA . LEU A 1 398 ? 16.694 2.350 -34.697 1.00 87.38 398 LEU A CA 1
ATOM 3088 C C . LEU A 1 398 ? 15.326 3.038 -34.574 1.00 87.38 398 LEU A C 1
ATOM 3090 O O . LEU A 1 398 ? 14.835 3.197 -33.459 1.00 87.38 398 LEU A O 1
ATOM 3094 N N . GLU A 1 399 ? 14.692 3.401 -35.691 1.00 84.50 399 GLU A N 1
ATOM 3095 C CA . GLU A 1 399 ? 13.337 3.977 -35.715 1.00 84.50 399 GLU A CA 1
ATOM 3096 C C . GLU A 1 399 ? 12.292 3.024 -35.110 1.00 84.50 399 GLU A C 1
ATOM 3098 O O . GLU A 1 399 ? 11.429 3.449 -34.333 1.00 84.50 399 GLU A O 1
ATOM 3103 N N . GLU A 1 400 ? 12.398 1.725 -35.398 1.00 89.69 400 GLU A N 1
ATOM 3104 C CA . GLU A 1 400 ? 11.526 0.697 -34.816 1.00 89.69 400 GLU A CA 1
ATOM 3105 C C . GLU A 1 400 ? 11.697 0.600 -33.291 1.00 89.69 400 GLU A C 1
ATOM 3107 O O . GLU A 1 400 ? 10.719 0.537 -32.534 1.00 89.69 400 GLU A O 1
ATOM 3112 N N . ASN A 1 401 ? 12.938 0.674 -32.811 1.00 91.69 401 ASN A N 1
ATOM 3113 C CA . ASN A 1 401 ? 13.213 0.612 -31.379 1.00 91.69 401 ASN A CA 1
ATOM 3114 C C . ASN A 1 401 ? 12.817 1.893 -30.641 1.00 91.69 401 ASN A C 1
ATOM 3116 O O . ASN A 1 401 ? 12.338 1.806 -29.509 1.00 91.69 401 ASN A O 1
ATOM 3120 N N . VAL A 1 402 ? 12.937 3.066 -31.272 1.00 88.56 402 VAL A N 1
ATOM 3121 C CA . VAL A 1 402 ? 12.381 4.319 -30.734 1.00 88.56 402 VAL A CA 1
ATOM 3122 C C . VAL A 1 402 ? 10.864 4.209 -30.607 1.00 88.56 402 VAL A C 1
ATOM 3124 O O . VAL A 1 402 ? 10.328 4.505 -29.542 1.00 88.56 402 VAL A O 1
ATOM 3127 N N . SER A 1 403 ? 10.186 3.690 -31.631 1.00 89.94 403 SER A N 1
ATOM 3128 C CA . SER A 1 403 ? 8.730 3.490 -31.602 1.00 89.94 403 SER A CA 1
ATOM 3129 C C . SER A 1 403 ? 8.306 2.542 -30.469 1.00 89.94 403 SER A C 1
ATOM 3131 O O . SER A 1 403 ? 7.342 2.797 -29.745 1.00 89.94 403 SER A O 1
ATOM 3133 N N . SER A 1 404 ? 9.066 1.463 -30.260 1.00 92.06 404 SER A N 1
ATOM 3134 C CA . SER A 1 404 ? 8.840 0.527 -29.151 1.00 92.06 404 SER A CA 1
ATOM 3135 C C . SER A 1 404 ? 9.037 1.196 -27.785 1.00 92.06 404 SER A C 1
ATOM 3137 O O . SER A 1 404 ? 8.254 0.972 -26.858 1.00 92.06 404 SER A O 1
ATOM 3139 N N . LEU A 1 405 ? 10.051 2.056 -27.656 1.00 88.12 405 LEU A N 1
ATOM 3140 C CA . LE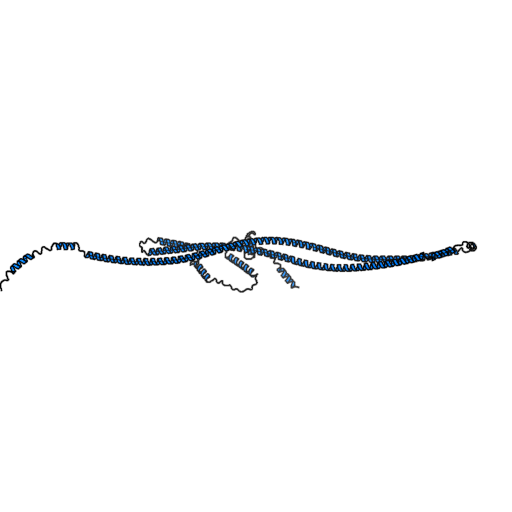U A 1 405 ? 10.328 2.799 -26.427 1.00 88.12 405 LEU A CA 1
ATOM 3141 C C . LEU A 1 405 ? 9.239 3.840 -26.122 1.00 88.12 405 LEU A C 1
ATOM 3143 O O . LEU A 1 405 ? 8.852 3.997 -24.964 1.00 88.12 405 LEU A O 1
ATOM 3147 N N . GLU A 1 406 ? 8.710 4.516 -27.143 1.00 86.12 406 GLU A N 1
ATOM 3148 C CA . GLU A 1 406 ? 7.575 5.438 -27.008 1.00 86.12 406 GLU A CA 1
ATOM 3149 C C . GLU A 1 406 ? 6.312 4.716 -26.518 1.00 86.12 406 GLU A C 1
ATOM 3151 O O . GLU A 1 406 ? 5.610 5.223 -25.636 1.00 86.12 406 GLU A O 1
ATOM 3156 N N . SER A 1 407 ? 6.059 3.504 -27.024 1.00 86.50 407 SER A N 1
ATOM 3157 C CA . SER A 1 407 ? 4.955 2.661 -26.554 1.00 86.50 407 SER A CA 1
ATOM 3158 C C . SER A 1 407 ? 5.112 2.302 -25.074 1.00 86.50 407 SER A C 1
ATOM 3160 O O . SER A 1 407 ? 4.192 2.531 -24.285 1.00 86.50 407 SER A O 1
ATOM 3162 N N . LEU A 1 408 ? 6.292 1.812 -24.675 1.00 91.69 408 LEU A N 1
ATOM 3163 C CA . LEU A 1 408 ? 6.593 1.486 -23.275 1.00 91.69 408 LEU A CA 1
ATOM 3164 C C . LEU A 1 408 ? 6.467 2.709 -22.359 1.00 91.69 408 LEU A C 1
ATOM 3166 O O . LEU A 1 408 ? 5.917 2.615 -21.264 1.00 91.69 408 LEU A O 1
ATOM 3170 N N . TYR A 1 409 ? 6.930 3.879 -22.805 1.00 86.56 409 TYR A N 1
ATOM 3171 C CA . TYR A 1 409 ? 6.782 5.123 -22.049 1.00 86.56 409 TYR A CA 1
ATOM 3172 C C . TYR A 1 409 ? 5.307 5.478 -21.811 1.00 86.56 409 TYR A C 1
ATOM 3174 O O . TYR A 1 409 ? 4.936 5.884 -20.706 1.00 86.56 409 TYR A O 1
ATOM 3182 N N . SER A 1 410 ? 4.453 5.309 -22.824 1.00 87.88 410 SER A N 1
ATOM 3183 C CA . SER A 1 410 ? 3.013 5.557 -22.699 1.00 87.88 410 SER A CA 1
ATOM 3184 C C . SER A 1 410 ? 2.336 4.588 -21.723 1.00 87.88 410 SER A C 1
ATOM 3186 O O . SER A 1 410 ? 1.470 4.995 -20.940 1.00 87.88 410 SER A O 1
ATOM 3188 N N . GLU A 1 411 ? 2.735 3.319 -21.743 1.00 92.00 411 GLU A N 1
ATOM 3189 C CA . GLU A 1 411 ? 2.232 2.298 -20.823 1.00 92.00 411 GLU A CA 1
ATOM 3190 C C . GLU A 1 411 ? 2.640 2.606 -19.377 1.00 92.00 411 GLU A C 1
ATOM 3192 O O . GLU A 1 411 ? 1.773 2.754 -18.513 1.00 92.00 411 GLU A O 1
ATOM 3197 N N . ILE A 1 412 ? 3.930 2.867 -19.139 1.00 87.44 412 ILE A N 1
ATOM 3198 C CA . ILE A 1 412 ? 4.455 3.268 -17.824 1.00 87.44 412 ILE A CA 1
ATOM 3199 C C . ILE A 1 412 ? 3.736 4.518 -17.305 1.00 87.44 412 ILE A C 1
ATOM 3201 O O . ILE A 1 412 ? 3.346 4.580 -16.139 1.00 87.44 412 ILE A O 1
ATOM 3205 N N . LYS A 1 413 ? 3.522 5.525 -18.159 1.00 88.50 413 LYS A N 1
ATOM 3206 C CA . LYS A 1 413 ? 2.796 6.744 -17.780 1.00 88.50 413 LYS A CA 1
ATOM 3207 C C . LYS A 1 413 ? 1.371 6.436 -17.312 1.00 88.50 413 LYS A C 1
ATOM 3209 O O . LYS A 1 413 ? 0.908 7.036 -16.343 1.00 88.50 413 LYS A O 1
ATOM 3214 N N . THR A 1 414 ? 0.697 5.502 -17.978 1.00 89.38 414 THR A N 1
ATOM 3215 C CA . THR A 1 414 ? -0.658 5.065 -17.617 1.00 89.38 414 THR A CA 1
ATOM 3216 C C . THR A 1 414 ? -0.664 4.338 -16.272 1.00 89.38 414 THR A C 1
ATOM 3218 O O . THR A 1 414 ? -1.496 4.644 -15.417 1.00 89.38 414 THR A O 1
ATOM 3221 N N . GLU A 1 415 ? 0.293 3.437 -16.036 1.00 91.56 415 GLU A N 1
ATOM 3222 C CA . GLU A 1 415 ? 0.426 2.741 -14.749 1.00 91.56 415 GLU A CA 1
ATOM 3223 C C . GLU A 1 415 ? 0.728 3.700 -13.592 1.00 91.56 415 GLU A C 1
ATOM 3225 O O . GLU A 1 415 ? 0.127 3.592 -12.523 1.00 91.56 415 GLU A O 1
ATOM 3230 N N . VAL A 1 416 ? 1.604 4.687 -13.801 1.00 85.94 416 VAL A N 1
ATOM 3231 C CA . VAL A 1 416 ? 1.907 5.715 -12.790 1.00 85.94 416 VAL A CA 1
ATOM 3232 C C . VAL A 1 416 ? 0.654 6.511 -12.415 1.00 85.94 416 VAL A C 1
ATOM 3234 O O . VAL A 1 416 ? 0.439 6.789 -11.233 1.00 85.94 416 VAL A O 1
ATOM 3237 N N . SER A 1 417 ? -0.196 6.849 -13.387 1.00 89.44 417 SER A N 1
ATOM 3238 C CA . SER A 1 417 ? -1.480 7.506 -13.119 1.00 89.44 417 SER A CA 1
ATOM 3239 C C . SER A 1 417 ? -2.430 6.621 -12.305 1.00 89.44 417 SER A C 1
ATOM 3241 O O . SER A 1 417 ? -2.986 7.096 -11.319 1.00 89.44 417 SER A O 1
ATOM 3243 N N . ALA A 1 418 ? -2.557 5.335 -12.640 1.00 89.81 418 ALA A N 1
ATOM 3244 C CA . ALA A 1 418 ? -3.390 4.401 -11.874 1.00 89.81 418 ALA A CA 1
ATOM 3245 C C . ALA A 1 418 ? -2.878 4.201 -10.432 1.00 89.81 418 ALA A C 1
ATOM 3247 O O . ALA A 1 418 ? -3.653 4.157 -9.471 1.00 89.81 418 ALA A O 1
ATOM 3248 N N . ASN A 1 419 ? -1.556 4.140 -10.255 1.00 87.25 419 ASN A N 1
ATOM 3249 C CA . ASN A 1 419 ? -0.943 4.057 -8.930 1.00 87.25 419 ASN A CA 1
ATOM 3250 C C . ASN A 1 419 ? -1.201 5.324 -8.106 1.00 87.25 419 ASN A C 1
ATOM 3252 O O . ASN A 1 419 ? -1.446 5.231 -6.904 1.00 87.25 419 ASN A O 1
ATOM 3256 N N . LYS A 1 420 ? -1.199 6.504 -8.739 1.00 88.25 420 LYS A N 1
ATOM 3257 C CA . LYS A 1 420 ? -1.560 7.763 -8.076 1.00 88.25 420 LYS A CA 1
ATOM 3258 C C . LYS A 1 420 ? -2.996 7.728 -7.543 1.00 88.25 420 LYS A C 1
ATOM 3260 O O . LYS A 1 420 ? -3.204 8.065 -6.384 1.00 88.25 420 LYS A O 1
ATOM 3265 N N . GLU A 1 421 ? -3.953 7.261 -8.342 1.00 90.69 421 GLU A N 1
ATOM 3266 C CA . GLU A 1 421 ? -5.353 7.116 -7.907 1.00 90.69 421 GLU A CA 1
ATOM 3267 C C . GLU A 1 421 ? -5.497 6.128 -6.738 1.00 90.69 421 GLU A C 1
ATOM 3269 O O . GLU A 1 421 ? -6.238 6.376 -5.786 1.00 90.69 421 GLU A O 1
ATOM 3274 N N . THR A 1 422 ? -4.732 5.033 -6.768 1.00 93.31 422 THR A N 1
ATOM 3275 C CA . THR A 1 422 ? -4.694 4.055 -5.668 1.00 93.31 422 THR A CA 1
ATOM 3276 C C . THR A 1 422 ? -4.166 4.685 -4.376 1.00 93.31 422 THR A C 1
ATOM 3278 O O . THR A 1 422 ? -4.746 4.484 -3.308 1.00 93.31 422 THR A O 1
ATOM 3281 N N . ILE A 1 423 ? -3.096 5.483 -4.459 1.00 89.31 423 ILE A N 1
ATOM 3282 C CA . ILE A 1 423 ? -2.545 6.227 -3.315 1.00 89.31 423 ILE A CA 1
ATOM 3283 C C . ILE A 1 423 ? -3.579 7.211 -2.758 1.00 89.31 423 ILE A C 1
ATOM 3285 O O . ILE A 1 423 ? -3.767 7.275 -1.543 1.00 89.31 423 ILE A O 1
ATOM 3289 N N . ASP A 1 424 ? -4.282 7.939 -3.626 1.00 92.25 424 ASP A N 1
ATOM 3290 C CA . ASP A 1 424 ? -5.309 8.892 -3.202 1.00 92.25 424 ASP A CA 1
ATOM 3291 C C . ASP A 1 424 ? -6.457 8.179 -2.456 1.00 92.25 424 ASP A C 1
ATOM 3293 O O . ASP A 1 424 ? -6.900 8.650 -1.406 1.00 92.25 424 ASP A O 1
ATOM 3297 N N . SER A 1 425 ? -6.874 6.992 -2.913 1.00 90.62 425 SER A N 1
ATOM 3298 C CA . SER A 1 425 ? -7.863 6.155 -2.213 1.00 90.62 425 SER A CA 1
ATOM 3299 C C . SER A 1 425 ? -7.370 5.659 -0.847 1.00 90.62 425 SER A C 1
ATOM 3301 O O . SER A 1 425 ? -8.115 5.693 0.139 1.00 90.62 425 SER A O 1
ATOM 3303 N N . LEU A 1 426 ? -6.109 5.225 -0.761 1.00 92.81 426 LEU A N 1
ATOM 3304 C CA . LEU A 1 426 ? -5.508 4.791 0.502 1.00 92.81 426 LEU A CA 1
ATOM 3305 C C . LEU A 1 426 ? -5.453 5.929 1.522 1.00 92.81 426 LEU A C 1
ATOM 3307 O O . LEU A 1 426 ? -5.776 5.701 2.686 1.00 92.81 426 LEU A O 1
ATOM 3311 N N . ASN A 1 427 ? -5.133 7.149 1.090 1.00 88.25 427 ASN A N 1
ATOM 3312 C CA . ASN A 1 427 ? -5.125 8.317 1.971 1.00 88.25 427 ASN A CA 1
ATOM 3313 C C . ASN A 1 427 ? -6.512 8.593 2.572 1.00 88.25 427 ASN A C 1
ATOM 3315 O O . ASN A 1 427 ? -6.620 8.829 3.771 1.00 88.25 427 ASN A O 1
ATOM 3319 N N . VAL A 1 428 ? -7.585 8.473 1.782 1.00 93.88 428 VAL A N 1
ATOM 3320 C CA . VAL A 1 428 ? -8.964 8.615 2.292 1.00 93.88 428 VAL A CA 1
ATOM 3321 C C . VAL A 1 428 ? -9.290 7.553 3.351 1.00 93.88 428 VAL A C 1
ATOM 3323 O O . VAL A 1 428 ? -9.917 7.853 4.373 1.00 93.88 428 VAL A O 1
ATOM 3326 N N . ARG A 1 429 ? -8.850 6.305 3.141 1.00 91.62 429 ARG A N 1
ATOM 3327 C CA . ARG A 1 429 ? -9.035 5.223 4.122 1.00 91.62 429 ARG A CA 1
ATOM 3328 C C . ARG A 1 429 ? -8.255 5.477 5.410 1.00 91.62 429 ARG A C 1
ATOM 3330 O O . ARG A 1 429 ? -8.794 5.210 6.479 1.00 91.62 429 ARG A O 1
ATOM 3337 N N . ILE A 1 430 ? -7.034 6.005 5.317 1.00 92.25 430 ILE A N 1
ATOM 3338 C CA . ILE A 1 430 ? -6.225 6.387 6.484 1.00 92.25 430 ILE A CA 1
ATOM 3339 C C . ILE A 1 430 ? -6.964 7.439 7.313 1.00 92.25 430 ILE A C 1
ATOM 3341 O O . ILE A 1 430 ? -7.177 7.218 8.498 1.00 92.25 430 ILE A O 1
ATOM 3345 N N . THR A 1 431 ? -7.473 8.503 6.689 1.00 94.38 431 THR A N 1
ATOM 3346 C CA . THR A 1 431 ? -8.252 9.532 7.401 1.00 94.38 431 THR A CA 1
ATOM 3347 C C . THR A 1 431 ? -9.503 8.964 8.084 1.00 94.38 431 THR A C 1
ATOM 3349 O O . THR A 1 431 ? -9.872 9.373 9.186 1.00 94.38 431 THR A O 1
ATOM 3352 N N . SER A 1 432 ? -10.155 7.982 7.458 1.00 91.75 432 SER A N 1
ATOM 3353 C CA . SER A 1 432 ? -11.309 7.303 8.063 1.00 91.75 432 SER A CA 1
ATOM 3354 C C . SER A 1 432 ? -10.911 6.477 9.294 1.00 91.75 432 SER A C 1
ATOM 3356 O O . SER A 1 432 ? -11.642 6.457 10.282 1.00 91.75 432 SER A O 1
ATOM 3358 N N . LEU A 1 433 ? -9.746 5.820 9.257 1.00 95.06 433 LEU A N 1
ATOM 3359 C CA . LEU A 1 433 ? -9.204 5.074 10.395 1.00 95.06 433 LEU A CA 1
ATOM 3360 C C . LEU A 1 433 ? -8.779 5.996 11.540 1.00 95.06 433 LEU A C 1
ATOM 3362 O O . LEU A 1 433 ? -9.075 5.679 12.685 1.00 95.06 433 LEU A O 1
ATOM 3366 N N . GLU A 1 434 ? -8.163 7.141 11.243 1.00 95.00 434 GLU A N 1
ATOM 3367 C CA . GLU A 1 434 ? -7.820 8.159 12.251 1.00 95.00 434 GLU A CA 1
ATOM 3368 C C . GLU A 1 434 ? -9.078 8.653 12.985 1.00 95.00 434 GLU A C 1
ATOM 3370 O O . GLU A 1 434 ? -9.099 8.761 14.209 1.00 95.00 434 GLU A O 1
ATOM 3375 N N . THR A 1 435 ? -10.173 8.866 12.248 1.00 94.69 435 THR A N 1
ATOM 3376 C CA . THR A 1 435 ? -11.467 9.252 12.839 1.00 94.69 435 THR A CA 1
ATOM 3377 C C . THR A 1 435 ? -12.044 8.139 13.723 1.00 94.69 435 THR A C 1
ATOM 3379 O O . THR A 1 435 ? -12.619 8.397 14.781 1.00 94.69 435 THR A O 1
ATOM 3382 N N . PHE A 1 436 ? -11.906 6.880 13.301 1.00 91.62 436 PHE A N 1
ATOM 3383 C CA . PHE A 1 436 ? -12.347 5.734 14.095 1.00 91.62 436 PHE A CA 1
ATOM 3384 C C . PHE A 1 436 ? -11.522 5.575 15.380 1.00 91.62 436 PHE A C 1
ATOM 3386 O O . PHE A 1 436 ? -12.095 5.341 16.443 1.00 91.62 436 PHE A O 1
ATOM 3393 N N . GLU A 1 437 ? -10.201 5.755 15.304 1.00 95.75 437 GLU A N 1
ATOM 3394 C CA . GLU A 1 437 ? -9.305 5.750 16.465 1.00 95.75 437 GLU A CA 1
ATOM 3395 C C . GLU A 1 437 ? -9.719 6.812 17.493 1.00 95.75 437 GLU A C 1
ATOM 3397 O O . GLU A 1 437 ? -9.801 6.519 18.687 1.00 95.75 437 GLU A O 1
ATOM 3402 N N . GLU A 1 438 ? -10.058 8.023 17.043 1.00 95.69 438 GLU A N 1
ATOM 3403 C CA . GLU A 1 438 ? -10.574 9.078 17.918 1.00 95.69 438 GLU A CA 1
ATOM 3404 C C . GLU A 1 438 ? -11.870 8.653 18.628 1.00 95.69 438 GLU A C 1
ATOM 3406 O O . GLU A 1 438 ? -12.001 8.833 19.842 1.00 95.69 438 GLU A O 1
ATOM 3411 N N . LYS A 1 439 ? -12.813 8.029 17.906 1.00 95.06 439 LYS A N 1
ATOM 3412 C CA . LYS A 1 439 ? -14.061 7.526 18.502 1.00 95.06 439 LYS A CA 1
ATOM 3413 C C . LYS A 1 439 ? -13.793 6.473 19.581 1.00 95.06 439 LYS A C 1
ATOM 3415 O O . LYS A 1 439 ? -14.344 6.584 20.674 1.00 95.06 439 LYS A O 1
ATOM 3420 N N . VAL A 1 440 ? -12.928 5.500 19.295 1.00 94.50 440 VAL A N 1
ATOM 3421 C CA . VAL A 1 440 ? -12.551 4.443 20.251 1.00 94.50 440 VAL A CA 1
ATOM 3422 C C . VAL A 1 440 ? -11.884 5.036 21.491 1.00 94.50 440 VAL A C 1
ATOM 3424 O O . VAL A 1 440 ? -12.183 4.619 22.608 1.00 94.50 440 VAL A O 1
ATOM 3427 N N . ASN A 1 441 ? -11.015 6.035 21.328 1.00 94.31 441 ASN A N 1
ATOM 3428 C CA . ASN A 1 441 ? -10.380 6.705 22.463 1.00 94.31 441 ASN A CA 1
ATOM 3429 C C . ASN A 1 441 ? -11.402 7.439 23.345 1.00 94.31 441 ASN A C 1
ATOM 3431 O O . ASN A 1 441 ? -11.325 7.350 24.571 1.00 94.31 441 ASN A O 1
ATOM 3435 N N . ASN A 1 442 ? -12.394 8.097 22.741 1.00 93.94 442 ASN A N 1
ATOM 3436 C CA . ASN A 1 442 ? -13.476 8.741 23.487 1.00 93.94 442 ASN A CA 1
ATOM 3437 C C . ASN A 1 442 ? -14.332 7.718 24.257 1.00 93.94 442 ASN A C 1
ATOM 3439 O O . ASN A 1 442 ? -14.648 7.933 25.428 1.00 93.94 442 ASN A O 1
ATOM 3443 N N . GLU A 1 443 ? -14.680 6.590 23.632 1.00 94.88 443 GLU A N 1
ATOM 3444 C CA . GLU A 1 443 ? -15.401 5.491 24.294 1.00 94.88 443 GLU A CA 1
ATOM 3445 C C . GLU A 1 443 ? -14.582 4.889 25.450 1.00 94.88 443 GLU A C 1
ATOM 3447 O O . GLU A 1 443 ? -15.119 4.644 26.533 1.00 94.88 443 GLU A O 1
ATOM 3452 N N . LEU A 1 444 ? -13.267 4.729 25.267 1.00 96.06 444 LEU A N 1
ATOM 3453 C CA . LEU A 1 444 ? -12.355 4.252 26.306 1.00 96.06 444 LEU A CA 1
ATOM 3454 C C . LEU A 1 444 ? -12.313 5.199 27.514 1.00 96.06 444 LEU A C 1
ATOM 3456 O O . LEU A 1 444 ? -12.269 4.740 28.658 1.00 96.06 444 LEU A O 1
ATOM 3460 N N . ASP A 1 445 ? -12.330 6.511 27.285 1.00 95.69 445 ASP A N 1
ATOM 3461 C CA . ASP A 1 445 ? -12.371 7.498 28.364 1.00 95.69 445 ASP A CA 1
ATOM 3462 C C . ASP A 1 445 ? -13.710 7.482 29.109 1.00 95.69 445 ASP A C 1
ATOM 3464 O O . ASP A 1 445 ? -13.723 7.529 30.344 1.00 95.69 445 ASP A O 1
ATOM 3468 N N . SER A 1 446 ? -14.830 7.314 28.400 1.00 94.50 446 SER A N 1
ATOM 3469 C CA . SER A 1 446 ? -16.128 7.075 29.043 1.00 94.50 446 SER A CA 1
ATOM 3470 C C . SER A 1 446 ? -16.114 5.806 29.902 1.00 94.50 446 SER A C 1
ATOM 3472 O O . SER A 1 446 ? -16.579 5.837 31.043 1.00 94.50 446 SER A O 1
ATOM 3474 N N . LEU A 1 447 ? -15.517 4.712 29.419 1.00 93.50 447 LEU A N 1
ATOM 3475 C CA . LEU A 1 447 ? -15.428 3.464 30.180 1.00 93.50 447 LEU A CA 1
ATOM 3476 C C . LEU A 1 447 ? -14.579 3.615 31.453 1.00 93.50 447 LEU A C 1
ATOM 3478 O O . LEU A 1 447 ? -14.935 3.072 32.499 1.00 93.50 447 LEU A O 1
ATOM 3482 N N . LYS A 1 448 ? -13.491 4.397 31.417 1.00 93.88 448 LYS A N 1
ATOM 3483 C CA . LYS A 1 448 ? -12.697 4.711 32.624 1.00 93.88 448 LYS A CA 1
ATOM 3484 C C . LYS A 1 448 ? -13.525 5.426 33.695 1.00 93.88 448 LYS A C 1
ATOM 3486 O O . LYS A 1 448 ? -13.332 5.167 34.887 1.00 93.88 448 LYS A O 1
ATOM 3491 N N . ASN A 1 449 ? -14.444 6.302 33.290 1.00 93.81 449 ASN A N 1
ATOM 3492 C CA . ASN A 1 449 ? -15.348 6.966 34.230 1.00 93.81 449 ASN A CA 1
ATOM 3493 C C . ASN A 1 449 ? -16.302 5.954 34.873 1.00 93.81 449 ASN A C 1
ATOM 3495 O O . ASN A 1 449 ? -16.404 5.921 36.096 1.00 93.81 449 ASN A O 1
ATOM 3499 N N . VAL A 1 450 ? -16.893 5.053 34.080 1.00 93.94 450 VAL A N 1
ATOM 3500 C CA . VAL A 1 450 ? -17.746 3.968 34.601 1.00 93.94 450 VAL A CA 1
ATOM 3501 C C . VAL A 1 450 ? -16.981 3.085 35.591 1.00 93.94 450 VAL A C 1
ATOM 3503 O O . VAL A 1 450 ? -17.486 2.789 36.670 1.00 93.94 450 VAL A O 1
ATOM 3506 N N . VAL A 1 451 ? -15.734 2.713 35.285 1.00 95.31 451 VAL A N 1
ATOM 3507 C CA . VAL A 1 451 ? -14.880 1.945 36.213 1.00 95.31 451 VAL A CA 1
ATOM 3508 C C . VAL A 1 451 ? -14.671 2.692 37.536 1.00 95.31 451 VAL A C 1
ATOM 3510 O O . VAL A 1 451 ? -14.692 2.078 38.605 1.00 95.31 451 VAL A O 1
ATOM 3513 N N . THR A 1 452 ? -14.505 4.014 37.483 1.00 94.19 452 THR A N 1
ATOM 3514 C CA . THR A 1 452 ? -14.378 4.855 38.682 1.00 94.19 452 THR A CA 1
ATOM 3515 C C . THR A 1 452 ? -15.675 4.871 39.493 1.00 94.19 452 THR A C 1
ATOM 3517 O O . THR A 1 452 ? -15.641 4.733 40.717 1.00 94.19 452 THR A O 1
ATOM 3520 N N . ASP A 1 453 ? -16.824 4.977 38.829 1.00 94.62 453 ASP A N 1
ATOM 3521 C CA . ASP A 1 453 ? -18.132 4.942 39.486 1.00 94.62 453 ASP A CA 1
ATOM 3522 C C . ASP A 1 453 ? -18.408 3.587 40.148 1.00 94.62 453 ASP A C 1
ATOM 3524 O O . ASP A 1 453 ? -18.868 3.545 41.292 1.00 94.62 453 ASP A O 1
ATOM 3528 N N . VAL A 1 454 ? -18.048 2.482 39.491 1.00 93.12 454 VAL A N 1
ATOM 3529 C CA . VAL A 1 454 ? -18.133 1.131 40.069 1.00 93.12 454 VAL A CA 1
ATOM 3530 C C . VAL A 1 454 ? -17.262 1.013 41.320 1.00 93.12 454 VAL A C 1
ATOM 3532 O O . VAL A 1 454 ? -17.725 0.493 42.335 1.00 93.12 454 VAL A O 1
ATOM 3535 N N . ALA A 1 455 ? -16.037 1.545 41.302 1.00 92.06 455 ALA A N 1
ATOM 3536 C CA . ALA A 1 455 ? -15.176 1.554 42.485 1.00 92.06 455 ALA A CA 1
ATOM 3537 C C . ALA A 1 455 ? -15.802 2.346 43.653 1.00 92.06 455 ALA A C 1
ATOM 3539 O O . ALA A 1 455 ? -15.773 1.894 44.798 1.00 92.06 455 ALA A O 1
ATOM 3540 N N . ASN A 1 456 ? -16.439 3.487 43.370 1.00 92.44 456 ASN A N 1
ATOM 3541 C CA . ASN A 1 456 ? -17.152 4.271 44.384 1.00 92.44 456 ASN A CA 1
ATOM 3542 C C . ASN A 1 456 ? -18.383 3.532 44.943 1.00 92.44 456 ASN A C 1
ATOM 3544 O O . ASN A 1 456 ? -18.704 3.652 46.130 1.00 92.44 456 ASN A O 1
ATOM 3548 N N . LEU A 1 457 ? -19.102 2.782 44.101 1.00 93.25 457 LEU A N 1
ATOM 3549 C CA . LEU A 1 457 ? -20.224 1.942 44.532 1.00 93.25 457 LEU A CA 1
ATOM 3550 C C . LEU A 1 457 ? -19.760 0.772 45.402 1.00 93.25 457 LEU A C 1
ATOM 3552 O O . LEU A 1 457 ? -20.431 0.452 46.386 1.00 93.25 457 LEU A O 1
ATOM 3556 N N . GLN A 1 458 ? -18.607 0.181 45.088 1.00 92.75 458 GLN A N 1
ATOM 3557 C CA . GLN A 1 458 ? -17.980 -0.847 45.915 1.00 92.75 458 GLN A CA 1
ATOM 3558 C C . GLN A 1 458 ? -17.703 -0.303 47.325 1.00 92.75 458 GLN A C 1
ATOM 3560 O O . GLN A 1 458 ? -18.176 -0.880 48.296 1.00 92.75 458 GLN A O 1
ATOM 3565 N N . GLU A 1 459 ? -17.077 0.874 47.445 1.00 93.69 459 GLU A N 1
ATOM 3566 C CA . GLU A 1 459 ? -16.794 1.489 48.755 1.00 93.69 459 GLU A CA 1
ATOM 3567 C C . GLU A 1 459 ? -18.076 1.755 49.570 1.00 93.69 459 GLU A C 1
ATOM 3569 O O . GLU A 1 459 ? -18.112 1.583 50.791 1.00 93.69 459 GLU A O 1
ATOM 3574 N N . LYS A 1 460 ? -19.161 2.183 48.910 1.00 93.62 460 LYS A N 1
ATOM 3575 C CA . LYS A 1 460 ? -20.464 2.350 49.576 1.00 93.62 460 LYS A CA 1
ATOM 3576 C C . LYS A 1 460 ? -21.050 1.015 50.030 1.00 93.62 460 LYS A C 1
ATOM 3578 O O . LYS A 1 460 ? -21.645 0.968 51.103 1.00 93.62 460 LYS A O 1
ATOM 3583 N N . THR A 1 461 ? -20.893 -0.034 49.227 1.00 94.12 461 THR A N 1
ATOM 3584 C CA . THR A 1 461 ? -21.359 -1.389 49.552 1.00 94.12 461 THR A CA 1
ATOM 3585 C C . THR A 1 461 ? -20.624 -1.925 50.775 1.00 94.12 461 THR A C 1
ATOM 3587 O O . THR A 1 461 ? -21.279 -2.373 51.713 1.00 94.12 461 THR A O 1
ATOM 3590 N N . ASP A 1 462 ? -19.302 -1.760 50.828 1.00 94.31 462 ASP A N 1
ATOM 3591 C CA . ASP A 1 462 ? -18.481 -2.172 51.971 1.00 94.31 462 ASP A CA 1
ATOM 3592 C C . ASP A 1 462 ? -18.932 -1.458 53.267 1.00 94.31 462 ASP A C 1
ATOM 3594 O O . ASP A 1 462 ? -19.101 -2.082 54.314 1.00 94.31 462 ASP A O 1
ATOM 3598 N N . LYS A 1 463 ? -19.246 -0.153 53.202 1.00 94.31 463 LYS A N 1
ATOM 3599 C CA . LYS A 1 463 ? -19.791 0.603 54.354 1.00 94.31 463 LYS A CA 1
ATOM 3600 C C . LYS A 1 463 ? -21.172 0.119 54.803 1.00 94.31 463 LYS A C 1
ATOM 3602 O O . LYS A 1 463 ? -21.491 0.158 55.997 1.00 94.31 463 LYS A O 1
ATOM 3607 N N . ILE A 1 464 ? -22.021 -0.286 53.860 1.00 91.50 464 ILE A N 1
ATOM 3608 C CA . ILE A 1 464 ? -23.327 -0.876 54.179 1.00 91.50 464 ILE A CA 1
ATOM 3609 C C . ILE A 1 464 ? -23.118 -2.215 54.887 1.00 91.50 464 ILE A C 1
ATOM 3611 O O . ILE A 1 464 ? -23.754 -2.448 55.913 1.00 91.50 464 ILE A O 1
ATOM 3615 N N . GLU A 1 465 ? -22.204 -3.053 54.397 1.00 94.00 465 GLU A N 1
ATOM 3616 C CA . GLU A 1 465 ? -21.862 -4.337 55.016 1.00 94.00 465 GLU A CA 1
ATOM 3617 C C . GLU A 1 465 ? -21.374 -4.158 56.463 1.00 94.00 465 GLU A C 1
ATOM 3619 O O . GLU A 1 465 ? -21.901 -4.806 57.371 1.00 94.00 465 GLU A O 1
ATOM 3624 N N . GLU A 1 466 ? -20.474 -3.201 56.716 1.00 93.19 466 GLU A N 1
ATOM 3625 C CA . GLU A 1 466 ? -20.043 -2.850 58.079 1.00 93.19 466 GLU A CA 1
ATOM 3626 C C . GLU A 1 466 ? -21.222 -2.449 58.984 1.00 93.19 466 GLU A C 1
ATOM 3628 O O . GLU A 1 466 ? -21.306 -2.868 60.143 1.00 93.19 466 GLU A O 1
ATOM 3633 N N . THR A 1 467 ? -22.161 -1.657 58.456 1.00 94.62 467 THR A N 1
ATOM 3634 C CA . THR A 1 467 ? -23.347 -1.208 59.204 1.00 94.62 467 THR A CA 1
ATOM 3635 C C . THR A 1 467 ? -24.290 -2.370 59.520 1.00 94.62 467 THR A C 1
ATOM 3637 O O . THR A 1 467 ? -24.839 -2.434 60.621 1.00 94.62 467 THR A O 1
ATOM 3640 N N . VAL A 1 468 ? -24.472 -3.306 58.585 1.00 90.69 468 VAL A N 1
ATOM 3641 C CA . VAL A 1 468 ? -25.290 -4.511 58.793 1.00 90.69 468 VAL A CA 1
ATOM 3642 C C . VAL A 1 468 ? -24.686 -5.384 59.890 1.00 90.69 468 VAL A C 1
ATOM 3644 O O . VAL A 1 468 ? -25.398 -5.742 60.825 1.00 90.69 468 VAL A O 1
ATOM 3647 N N . ILE A 1 469 ? -23.375 -5.635 59.854 1.00 94.00 469 ILE A N 1
ATOM 3648 C CA . ILE A 1 469 ? -22.674 -6.409 60.894 1.00 94.00 469 ILE A CA 1
ATOM 3649 C C . ILE A 1 469 ? -22.832 -5.754 62.278 1.00 94.00 469 ILE A C 1
ATOM 3651 O O . ILE A 1 469 ? -23.064 -6.436 63.286 1.00 94.00 469 ILE A O 1
ATOM 3655 N N . ALA A 1 470 ? -22.730 -4.422 62.347 1.00 90.75 470 ALA A N 1
ATOM 3656 C CA . ALA A 1 470 ? -22.933 -3.681 63.590 1.00 90.75 470 ALA A CA 1
ATOM 3657 C C . ALA A 1 470 ? -24.375 -3.807 64.113 1.00 90.75 470 ALA A C 1
ATOM 3659 O O . ALA A 1 470 ? -24.584 -3.998 65.315 1.00 90.75 470 ALA A O 1
ATOM 3660 N N . ASN A 1 471 ? -25.364 -3.738 63.219 1.00 88.31 471 ASN A N 1
ATOM 3661 C CA . ASN A 1 471 ? -26.770 -3.923 63.568 1.00 88.31 471 ASN A CA 1
ATOM 3662 C C . ASN A 1 471 ? -27.060 -5.352 64.042 1.00 88.31 471 ASN A C 1
ATOM 3664 O O . ASN A 1 471 ? -27.736 -5.506 65.058 1.00 88.31 471 ASN A O 1
ATOM 3668 N N . ASP A 1 472 ? -26.515 -6.376 63.383 1.00 90.25 472 ASP A N 1
ATOM 3669 C CA . ASP A 1 472 ? -26.653 -7.778 63.802 1.00 90.25 472 ASP A CA 1
ATOM 3670 C C . ASP A 1 472 ? -26.122 -7.983 65.227 1.00 90.25 472 ASP A C 1
ATOM 3672 O O . ASP A 1 472 ? -26.803 -8.557 66.079 1.00 90.25 472 ASP A O 1
ATOM 3676 N N . SER A 1 473 ? -24.956 -7.407 65.534 1.00 89.88 473 SER A N 1
ATOM 3677 C CA . SER A 1 473 ? -24.373 -7.445 66.885 1.00 89.88 473 SER A CA 1
ATOM 3678 C C . SER A 1 473 ? -25.267 -6.747 67.924 1.00 89.88 473 SER A C 1
ATOM 3680 O O . SER A 1 473 ? -25.412 -7.204 69.063 1.00 89.88 473 SER A O 1
ATOM 3682 N N . ALA A 1 474 ? -25.887 -5.623 67.550 1.00 90.56 474 ALA A N 1
ATOM 3683 C CA . ALA A 1 474 ? -26.819 -4.907 68.418 1.00 90.56 474 ALA A CA 1
ATOM 3684 C C . ALA A 1 474 ? -28.113 -5.705 68.659 1.00 90.56 474 ALA A C 1
ATOM 3686 O O . ALA A 1 474 ? -28.617 -5.723 69.785 1.00 90.56 474 ALA A O 1
ATOM 3687 N N . ILE A 1 475 ? -28.630 -6.385 67.631 1.00 90.69 475 ILE A N 1
ATOM 3688 C CA . ILE A 1 475 ? -29.790 -7.279 67.728 1.00 90.69 475 ILE A CA 1
ATOM 3689 C C . ILE A 1 475 ? -29.479 -8.452 68.660 1.00 90.69 475 ILE A C 1
ATOM 3691 O O . ILE A 1 475 ? -30.286 -8.747 69.540 1.00 90.69 475 ILE A O 1
ATOM 3695 N N . GLU A 1 476 ? -28.305 -9.069 68.538 1.00 91.00 476 GLU A N 1
ATOM 3696 C CA . GLU A 1 476 ? -27.877 -10.159 69.422 1.00 91.00 476 GLU A CA 1
ATOM 3697 C C . GLU A 1 476 ? -27.810 -9.701 70.891 1.00 91.00 476 GLU A C 1
ATOM 3699 O O . GLU A 1 476 ? -28.337 -10.363 71.790 1.00 91.00 476 GLU A O 1
ATOM 3704 N N . SER A 1 477 ? -27.264 -8.505 71.142 1.00 90.25 477 SER A N 1
ATOM 3705 C CA . SER A 1 477 ? -27.257 -7.902 72.482 1.00 90.25 477 SER A CA 1
ATOM 3706 C C . SER A 1 477 ? -28.668 -7.642 73.025 1.00 90.25 477 SER A C 1
ATOM 3708 O O . SER A 1 477 ? -28.937 -7.889 74.206 1.00 90.25 477 SER A O 1
ATOM 3710 N N . LEU A 1 478 ? -29.581 -7.145 72.183 1.00 91.50 478 LEU A N 1
ATOM 3711 C CA . LEU A 1 478 ? -30.980 -6.940 72.560 1.00 91.50 478 LEU A CA 1
ATOM 3712 C C . LEU A 1 478 ? -31.683 -8.265 72.863 1.00 91.50 478 LEU A C 1
ATOM 3714 O O . LEU A 1 478 ? -32.394 -8.329 73.864 1.00 91.50 478 LEU A O 1
ATOM 3718 N N . SER A 1 479 ? -31.436 -9.311 72.073 1.00 90.25 479 SER A N 1
ATOM 3719 C CA . SER A 1 479 ? -31.966 -10.656 72.318 1.00 90.25 479 SER A CA 1
ATOM 3720 C C . SER A 1 479 ? -31.554 -11.165 73.701 1.00 90.25 479 SER A C 1
ATOM 3722 O O . SER A 1 479 ? -32.414 -11.520 74.498 1.00 90.25 479 SER A O 1
ATOM 3724 N N . GLY A 1 480 ? -30.269 -11.071 74.064 1.00 88.00 480 GLY A N 1
ATOM 3725 C CA . GLY A 1 480 ? -29.816 -11.495 75.397 1.00 88.00 480 GLY A CA 1
ATOM 3726 C C . GLY A 1 480 ? -30.424 -10.678 76.552 1.00 88.00 480 GLY A C 1
ATOM 3727 O O . GLY A 1 480 ? -30.655 -11.190 77.653 1.00 88.00 480 GLY A O 1
ATOM 3728 N N . ARG A 1 481 ? -30.731 -9.394 76.321 1.00 90.44 481 ARG A N 1
ATOM 3729 C CA . ARG A 1 481 ? -31.471 -8.570 77.294 1.00 90.44 481 ARG A CA 1
ATOM 3730 C C . ARG A 1 481 ? -32.935 -8.998 77.409 1.00 90.44 481 ARG A C 1
ATOM 3732 O O . ARG A 1 481 ? -33.452 -8.968 78.524 1.00 90.44 481 ARG A O 1
ATOM 3739 N N . ILE A 1 482 ? -33.580 -9.381 76.306 1.00 91.00 482 ILE A N 1
ATOM 3740 C CA . ILE A 1 482 ? -34.944 -9.932 76.300 1.00 91.00 482 ILE A CA 1
ATOM 3741 C C . ILE A 1 482 ? -34.976 -11.239 77.093 1.00 91.00 482 ILE A C 1
ATOM 3743 O O . ILE A 1 482 ? -35.760 -11.326 78.034 1.00 91.00 482 ILE A O 1
ATOM 3747 N N . ASP A 1 483 ? -34.050 -12.167 76.839 1.00 91.81 483 ASP A N 1
ATOM 3748 C CA . ASP A 1 483 ? -33.941 -13.424 77.597 1.00 91.81 483 ASP A CA 1
ATOM 3749 C C . ASP A 1 483 ? -33.800 -13.158 79.106 1.00 91.81 483 ASP A C 1
ATOM 3751 O O . ASP A 1 483 ? -34.402 -13.819 79.955 1.00 91.81 483 ASP A O 1
ATOM 3755 N N . THR A 1 484 ? -33.010 -12.144 79.475 1.00 91.81 484 THR A N 1
ATOM 3756 C CA . THR A 1 484 ? -32.861 -11.730 80.879 1.00 91.81 484 THR A CA 1
ATOM 3757 C C . THR A 1 484 ? -34.190 -11.238 81.463 1.00 91.81 484 THR A C 1
ATOM 3759 O O . THR A 1 484 ? -34.534 -11.589 82.593 1.00 91.81 484 THR A O 1
ATOM 3762 N N . VAL A 1 485 ? -34.949 -10.435 80.711 1.00 88.38 485 VAL A N 1
ATOM 3763 C CA . VAL A 1 485 ? -36.264 -9.931 81.135 1.00 88.38 485 VAL A CA 1
ATOM 3764 C C . VAL A 1 485 ? -37.285 -11.062 81.253 1.00 88.38 485 VAL A C 1
ATOM 3766 O O . VAL A 1 485 ? -38.016 -11.095 82.242 1.00 88.38 485 VAL A O 1
ATOM 3769 N N . GLU A 1 486 ? -37.322 -12.003 80.310 1.00 91.50 486 GLU A N 1
ATOM 3770 C CA . GLU A 1 486 ? -38.209 -13.173 80.364 1.00 91.50 486 GLU A CA 1
ATOM 3771 C C . GLU A 1 486 ? -37.943 -14.040 81.600 1.00 91.50 486 GLU A C 1
ATOM 3773 O O . GLU A 1 486 ? -38.881 -14.456 82.290 1.00 91.50 486 GLU A O 1
ATOM 3778 N N . ASN A 1 487 ? -36.668 -14.247 81.941 1.00 88.25 487 ASN A N 1
ATOM 3779 C CA . ASN A 1 487 ? -36.283 -14.953 83.162 1.00 88.25 487 ASN A CA 1
ATOM 3780 C C . ASN A 1 487 ? -36.779 -14.217 84.417 1.00 88.25 487 ASN A C 1
ATOM 3782 O O . ASN A 1 487 ? -37.440 -14.818 85.264 1.00 88.25 487 ASN A O 1
ATOM 3786 N N . VAL A 1 488 ? -36.559 -12.898 84.506 1.00 89.88 488 VAL A N 1
ATOM 3787 C CA . VAL A 1 488 ? -37.075 -12.081 85.622 1.00 89.88 488 VAL A CA 1
ATOM 3788 C C . VAL A 1 488 ? -38.605 -12.139 85.701 1.00 89.88 488 VAL A C 1
ATOM 3790 O O . VAL A 1 488 ? -39.165 -12.228 86.795 1.00 89.88 488 VAL A O 1
ATOM 3793 N N . LEU A 1 489 ? -39.306 -12.107 84.566 1.00 89.81 489 LEU A N 1
ATOM 3794 C CA . LEU A 1 489 ? -40.767 -12.189 84.529 1.00 89.81 489 LEU A CA 1
ATOM 3795 C C . LEU A 1 489 ? -41.265 -13.550 85.042 1.00 89.81 489 LEU A C 1
ATOM 3797 O O . LEU A 1 489 ? -42.251 -13.606 85.782 1.00 89.81 489 LEU A O 1
ATOM 3801 N N . THR A 1 490 ? -40.563 -14.628 84.692 1.00 91.69 490 THR A N 1
ATOM 3802 C CA . THR A 1 490 ? -40.833 -15.989 85.179 1.00 91.69 490 THR A CA 1
ATOM 3803 C C . THR A 1 490 ? -40.627 -16.094 86.693 1.00 91.69 490 THR A C 1
ATOM 3805 O O . THR A 1 490 ? -41.478 -16.654 87.396 1.00 91.69 490 THR A O 1
ATOM 3808 N N . ASP A 1 491 ? -39.562 -15.487 87.220 1.00 90.81 491 ASP A N 1
ATOM 3809 C CA . ASP A 1 491 ? -39.299 -15.413 88.662 1.00 90.81 491 ASP A CA 1
ATOM 3810 C C . ASP A 1 491 ? -40.400 -14.634 89.398 1.00 90.81 491 ASP A C 1
ATOM 3812 O O . ASP A 1 491 ? -40.929 -15.096 90.415 1.00 90.81 491 ASP A O 1
ATOM 3816 N N . VAL A 1 492 ? -40.810 -13.477 88.866 1.00 88.75 492 VAL A N 1
ATOM 3817 C CA . VAL A 1 492 ? -41.903 -12.665 89.428 1.00 88.75 492 VAL A CA 1
ATOM 3818 C C . VAL A 1 492 ? -43.229 -13.424 89.406 1.00 88.75 492 VAL A C 1
ATOM 3820 O O . VAL A 1 492 ? -43.968 -13.392 90.396 1.00 88.75 492 VAL A O 1
ATOM 3823 N N . ALA A 1 493 ? -43.544 -14.123 88.312 1.00 90.19 493 ALA A N 1
ATOM 3824 C CA . ALA A 1 493 ? -44.752 -14.939 88.211 1.00 90.19 493 ALA A CA 1
ATOM 3825 C C . ALA A 1 493 ? -44.756 -16.057 89.267 1.00 90.19 493 ALA A C 1
ATOM 3827 O O . ALA A 1 493 ? -45.746 -16.230 89.984 1.00 90.19 493 ALA A O 1
ATOM 3828 N N . SER A 1 494 ? -43.625 -16.747 89.428 1.00 89.44 494 SER A N 1
ATOM 3829 C CA . SER A 1 494 ? -43.441 -17.799 90.435 1.00 89.44 494 SER A CA 1
ATOM 3830 C C . SER A 1 494 ? -43.594 -17.258 91.860 1.00 89.44 494 SER A C 1
ATOM 3832 O O . SER A 1 494 ? -44.332 -17.829 92.667 1.00 89.44 494 SER A O 1
ATOM 3834 N N . GLY A 1 495 ? -42.970 -16.115 92.162 1.00 91.88 495 GLY A N 1
ATOM 3835 C CA . GLY A 1 495 ? -43.100 -15.440 93.456 1.00 91.88 495 GLY A CA 1
ATOM 3836 C C . GLY A 1 495 ? -44.526 -14.959 93.746 1.00 91.88 495 GLY A C 1
ATOM 3837 O O . GLY A 1 495 ? -45.020 -15.110 94.863 1.00 91.88 495 GLY A O 1
ATOM 3838 N N . THR A 1 496 ? -45.230 -14.443 92.736 1.00 90.12 496 THR A N 1
ATOM 3839 C CA . THR A 1 496 ? -46.639 -14.031 92.860 1.00 90.12 496 THR A CA 1
ATOM 3840 C C . THR A 1 496 ? -47.539 -15.225 93.173 1.00 90.12 496 THR A C 1
ATOM 3842 O O . THR A 1 496 ? -48.392 -15.126 94.054 1.00 90.12 496 THR A O 1
ATOM 3845 N N . ASN A 1 497 ? -47.318 -16.370 92.522 1.00 90.56 497 ASN A N 1
ATOM 3846 C CA . ASN A 1 497 ? -48.067 -17.595 92.798 1.00 90.56 497 ASN A CA 1
ATOM 3847 C C . ASN A 1 497 ? -47.806 -18.126 94.222 1.00 90.56 497 ASN A C 1
ATOM 3849 O O . ASN A 1 497 ? -48.744 -18.484 94.932 1.00 90.56 497 ASN A O 1
ATOM 3853 N N . ALA A 1 498 ? -46.550 -18.101 94.683 1.00 90.06 498 ALA A N 1
ATOM 3854 C CA . ALA A 1 498 ? -46.202 -18.463 96.060 1.00 90.06 498 ALA A CA 1
ATOM 3855 C C . ALA A 1 498 ? -46.865 -17.531 97.095 1.00 90.06 498 ALA A C 1
ATOM 3857 O O . ALA A 1 498 ? -47.373 -17.984 98.127 1.00 90.06 498 ALA A O 1
ATOM 3858 N N . ASN A 1 499 ? -46.918 -16.229 96.804 1.00 88.69 499 ASN A N 1
ATOM 3859 C CA . ASN A 1 499 ? -47.628 -15.260 97.637 1.00 88.69 499 ASN A CA 1
ATOM 3860 C C . ASN A 1 499 ? -49.141 -15.520 97.650 1.00 88.69 499 ASN A C 1
ATOM 3862 O O . ASN A 1 499 ? -49.748 -15.463 98.717 1.00 88.69 499 ASN A O 1
ATOM 3866 N N . ALA A 1 500 ? -49.749 -15.844 96.505 1.00 90.88 500 ALA A N 1
ATOM 3867 C CA . ALA A 1 500 ? -51.170 -16.183 96.421 1.00 90.88 500 ALA A CA 1
ATOM 3868 C C . ALA A 1 500 ? -51.516 -17.413 97.280 1.00 90.88 500 ALA A C 1
ATOM 3870 O O . ALA A 1 500 ? -52.449 -17.349 98.077 1.00 90.88 500 ALA A O 1
ATOM 3871 N N . GLN A 1 501 ? -50.711 -18.479 97.209 1.00 90.44 501 GLN A N 1
ATOM 3872 C CA . GLN A 1 501 ? -50.854 -19.662 98.073 1.00 90.44 501 GLN A CA 1
ATOM 3873 C C . GLN A 1 501 ? -50.691 -19.320 99.560 1.00 90.44 501 GLN A C 1
ATOM 3875 O O . GLN A 1 501 ? -51.427 -19.820 100.413 1.00 90.44 501 GLN A O 1
ATOM 3880 N N . SER A 1 502 ? -49.741 -18.437 99.884 1.00 91.81 502 SER A N 1
ATOM 3881 C CA . SER A 1 502 ? -49.547 -17.955 101.257 1.00 91.81 502 SER A CA 1
ATOM 3882 C C . SER A 1 502 ? -50.777 -17.194 101.762 1.00 91.81 502 SER A C 1
ATOM 3884 O O . SER A 1 502 ? -51.212 -17.420 102.890 1.00 91.81 502 SER A O 1
ATOM 3886 N N . ILE A 1 503 ? -51.375 -16.335 100.927 1.00 90.75 503 ILE A N 1
ATOM 3887 C CA . ILE A 1 503 ? -52.622 -15.618 101.234 1.00 90.75 503 ILE A CA 1
ATOM 3888 C C . ILE A 1 503 ? -53.780 -16.601 101.423 1.00 90.75 503 ILE A C 1
ATOM 3890 O O . ILE A 1 503 ? -54.512 -16.465 102.396 1.00 90.75 503 ILE A O 1
ATOM 3894 N N . GLU A 1 504 ? -53.928 -17.600 100.554 1.00 91.12 504 GLU A N 1
ATOM 3895 C CA . GLU A 1 504 ? -54.979 -18.620 100.663 1.00 91.12 504 GLU A CA 1
ATOM 3896 C C . GLU A 1 504 ? -54.877 -19.398 101.987 1.00 91.12 504 GLU A C 1
ATOM 3898 O O . GLU A 1 504 ? -55.869 -19.550 102.702 1.00 91.12 504 GLU A O 1
ATOM 3903 N N . SER A 1 505 ? -53.659 -19.785 102.381 1.00 89.81 505 SER A N 1
ATOM 3904 C CA . SER A 1 505 ? -53.369 -20.401 103.685 1.00 89.81 505 SER A CA 1
ATOM 3905 C C . SER A 1 505 ? -53.713 -19.480 104.868 1.00 89.81 505 SER A C 1
ATOM 3907 O O . SER A 1 505 ? -54.360 -19.898 105.836 1.00 89.81 505 SER A O 1
ATOM 3909 N N . LEU A 1 506 ? -53.347 -18.196 104.783 1.00 91.06 506 LEU A N 1
ATOM 3910 C CA . LEU A 1 506 ? -53.724 -17.175 105.767 1.00 91.06 506 LEU A CA 1
ATOM 3911 C C . LEU A 1 506 ? -55.249 -17.003 105.849 1.00 91.06 506 LEU A C 1
ATOM 3913 O O . LEU A 1 506 ? -55.797 -16.956 106.950 1.00 91.06 506 LEU A O 1
ATOM 3917 N N . THR A 1 507 ? -55.954 -16.948 104.716 1.00 90.94 507 THR A N 1
ATOM 3918 C CA . THR A 1 507 ? -57.422 -16.860 104.655 1.00 90.94 507 THR A CA 1
ATOM 3919 C C . THR A 1 507 ? -58.086 -18.090 105.273 1.00 90.94 507 THR A C 1
ATOM 3921 O O . THR A 1 507 ? -59.045 -17.939 106.037 1.00 90.94 507 THR A O 1
ATOM 3924 N N . ALA A 1 508 ? -57.566 -19.292 105.007 1.00 90.00 508 ALA A N 1
ATOM 3925 C CA . ALA A 1 508 ? -58.033 -20.527 105.631 1.00 90.00 508 ALA A CA 1
ATOM 3926 C C . ALA A 1 508 ? -57.844 -20.487 107.156 1.00 90.00 508 ALA A C 1
ATOM 3928 O O . ALA A 1 508 ? -58.791 -20.745 107.899 1.00 90.00 508 ALA A O 1
ATOM 3929 N N . THR A 1 509 ? -56.666 -20.057 107.619 1.00 90.44 509 THR A N 1
ATOM 3930 C CA . THR A 1 509 ? -56.355 -19.896 109.050 1.00 90.44 509 THR A CA 1
ATOM 3931 C C . THR A 1 509 ? -57.300 -18.895 109.721 1.00 90.44 509 THR A C 1
ATOM 3933 O O . THR A 1 509 ? -57.867 -19.176 110.774 1.00 90.44 509 THR A O 1
ATOM 3936 N N . VAL A 1 510 ? -57.529 -17.730 109.108 1.00 89.69 510 VAL A N 1
ATOM 3937 C CA . VAL A 1 510 ? -58.462 -16.716 109.631 1.00 89.69 510 VAL A CA 1
ATOM 3938 C C . VAL A 1 510 ? -59.896 -17.248 109.680 1.00 89.69 510 VAL A C 1
ATOM 3940 O O . VAL A 1 510 ? -60.608 -16.990 110.650 1.00 89.69 510 VAL A O 1
ATOM 3943 N N . SER A 1 511 ? -60.323 -18.005 108.668 1.00 88.88 511 SER A N 1
ATOM 3944 C CA . SER A 1 511 ? -61.662 -18.606 108.621 1.00 88.88 511 SER A CA 1
ATOM 3945 C C . SER A 1 511 ? -61.850 -19.666 109.707 1.00 88.88 511 SER A C 1
ATOM 3947 O O . SER A 1 511 ? -62.893 -19.689 110.361 1.00 88.88 511 SER A O 1
ATOM 3949 N N . GLN A 1 512 ? -60.828 -20.495 109.943 1.00 90.62 512 GLN A N 1
ATOM 3950 C CA . GLN A 1 512 ? -60.809 -21.447 111.050 1.00 90.62 512 GLN A CA 1
ATOM 3951 C C . GLN A 1 512 ? -60.902 -20.719 112.396 1.00 90.62 512 GLN A C 1
ATOM 3953 O O . GLN A 1 512 ? -61.820 -20.995 113.164 1.00 90.62 512 GLN A O 1
ATOM 3958 N N . ASN A 1 513 ? -60.027 -19.738 112.643 1.00 90.81 513 ASN A N 1
ATOM 3959 C CA . ASN A 1 513 ? -60.043 -18.951 113.879 1.00 90.81 513 ASN A CA 1
ATOM 3960 C C . ASN A 1 513 ? -61.403 -18.274 114.105 1.00 90.81 513 ASN A C 1
ATOM 3962 O O . ASN A 1 513 ? -61.899 -18.235 115.227 1.00 90.81 513 ASN A O 1
ATOM 3966 N N . LYS A 1 514 ? -62.031 -17.751 113.042 1.00 91.12 514 LYS A N 1
ATOM 3967 C CA . LYS A 1 514 ? -63.378 -17.173 113.107 1.00 91.12 514 LYS A CA 1
ATOM 3968 C C . LYS A 1 514 ? -64.415 -18.213 113.544 1.00 91.12 514 LYS A C 1
ATOM 3970 O O . LYS A 1 514 ? -65.226 -17.903 114.409 1.00 91.12 514 LYS A O 1
ATOM 3975 N N . SER A 1 515 ? -64.389 -19.418 112.975 1.00 86.62 515 SER A N 1
ATOM 3976 C CA . SER A 1 515 ? -65.306 -20.503 113.352 1.00 86.62 515 SER A CA 1
ATOM 3977 C C . SER A 1 515 ? -65.097 -20.956 114.801 1.00 86.62 515 SER A C 1
ATOM 3979 O O . SER A 1 515 ? -66.067 -21.174 115.525 1.00 86.62 515 SER A O 1
ATOM 3981 N N . GLU A 1 516 ? -63.845 -21.047 115.254 1.00 88.69 516 GLU A N 1
ATOM 3982 C CA . GLU A 1 516 ? -63.506 -21.333 116.653 1.00 88.69 516 GLU A CA 1
ATOM 3983 C C . GLU A 1 516 ? -64.069 -20.257 117.596 1.00 88.69 516 GLU A C 1
ATOM 3985 O O . GLU A 1 516 ? -64.743 -20.591 118.570 1.00 88.69 516 GLU A O 1
ATOM 3990 N N . LEU A 1 517 ? -63.895 -18.974 117.258 1.00 87.38 517 LEU A N 1
ATOM 3991 C CA . LEU A 1 517 ? -64.487 -17.843 117.983 1.00 87.38 517 LEU A CA 1
ATOM 3992 C C . LEU A 1 517 ? -66.022 -17.880 117.989 1.00 87.38 517 LEU A C 1
ATOM 3994 O O . LEU A 1 517 ? -66.633 -17.616 119.022 1.00 87.38 517 LEU A O 1
ATOM 3998 N N . GLU A 1 518 ? -66.664 -18.198 116.863 1.00 86.94 518 GLU A N 1
ATOM 3999 C CA . GLU A 1 518 ? -68.123 -18.342 116.784 1.00 86.94 518 GLU A CA 1
ATOM 4000 C C . GLU A 1 518 ? -68.623 -19.468 117.704 1.00 86.94 518 GLU A C 1
ATOM 4002 O O . GLU A 1 518 ? -69.581 -19.256 118.454 1.00 86.94 518 GLU A O 1
ATOM 4007 N N . ASN A 1 519 ? -67.929 -20.612 117.734 1.00 84.06 519 ASN A N 1
ATOM 4008 C CA . ASN A 1 519 ? -68.217 -21.720 118.649 1.00 84.06 519 ASN A CA 1
ATOM 4009 C C . ASN A 1 519 ? -68.006 -21.329 120.123 1.00 84.06 519 ASN A C 1
ATOM 4011 O O . ASN A 1 519 ? -68.823 -21.672 120.981 1.00 84.06 519 ASN A O 1
ATOM 4015 N N . GLU A 1 520 ? -66.931 -20.602 120.446 1.00 83.81 520 GLU A N 1
ATOM 4016 C CA . GLU A 1 520 ? -66.712 -20.068 121.795 1.00 83.81 520 GLU A CA 1
ATOM 4017 C C . GLU A 1 520 ? -67.822 -19.092 122.204 1.00 83.81 520 GLU A C 1
ATOM 4019 O O . GLU A 1 520 ? -68.350 -19.196 123.311 1.00 83.81 520 GLU A O 1
ATOM 4024 N N . ILE A 1 521 ? -68.236 -18.186 121.313 1.00 81.31 521 ILE A N 1
ATOM 4025 C CA . ILE A 1 521 ? -69.343 -17.249 121.554 1.00 81.31 521 ILE A CA 1
ATOM 4026 C C . ILE A 1 521 ? -70.657 -18.002 121.790 1.00 81.31 521 ILE A C 1
ATOM 4028 O O . ILE A 1 521 ? -71.425 -17.627 122.680 1.00 81.31 521 ILE A O 1
ATOM 4032 N N . GLU A 1 522 ? -70.943 -19.053 121.022 1.00 78.81 522 GLU A N 1
ATOM 4033 C CA . GLU A 1 522 ? -72.144 -19.874 121.205 1.00 78.81 522 GLU A CA 1
ATOM 4034 C C . GLU A 1 522 ? -72.117 -20.639 122.537 1.00 78.81 522 GLU A C 1
ATOM 4036 O O . GLU A 1 522 ? -73.109 -20.637 123.274 1.00 78.81 522 GLU A O 1
ATOM 4041 N N . ASN A 1 523 ? -70.960 -21.189 122.914 1.00 76.06 523 ASN A N 1
ATOM 4042 C CA . ASN A 1 523 ? -70.747 -21.788 124.233 1.00 76.06 523 ASN A CA 1
ATOM 4043 C C . ASN A 1 523 ? -70.939 -20.773 125.370 1.00 76.06 523 ASN A C 1
ATOM 4045 O O . ASN A 1 523 ? -71.588 -21.086 126.372 1.00 76.06 523 ASN A O 1
ATOM 4049 N N . VAL A 1 524 ? -70.430 -19.545 125.220 1.00 74.94 524 VAL A N 1
ATOM 4050 C CA . VAL A 1 524 ? -70.648 -18.460 126.187 1.00 74.94 524 VAL A CA 1
ATOM 4051 C C . VAL A 1 524 ? -72.131 -18.103 126.267 1.00 74.94 524 VAL A C 1
ATOM 4053 O O . VAL A 1 524 ? -72.656 -18.025 127.373 1.00 74.94 524 VAL A O 1
ATOM 4056 N N . LYS A 1 525 ? -72.843 -17.960 125.140 1.00 70.25 525 LYS A N 1
ATOM 4057 C CA . LYS A 1 525 ? -74.296 -17.692 125.124 1.00 70.25 525 LYS A CA 1
ATOM 4058 C C . LYS A 1 525 ? -75.097 -18.777 125.841 1.00 70.25 525 LYS A C 1
ATOM 4060 O O . LYS A 1 525 ? -75.992 -18.449 126.614 1.00 70.25 525 LYS A O 1
ATOM 4065 N N . LYS A 1 526 ? -74.758 -20.052 125.631 1.00 67.00 526 LYS A N 1
ATOM 4066 C CA . LYS A 1 526 ? -75.409 -21.195 126.294 1.00 67.00 526 LYS A CA 1
ATOM 4067 C C . LYS A 1 526 ? -75.171 -21.218 127.809 1.00 67.00 526 LYS A C 1
ATOM 4069 O O . LYS A 1 526 ? -76.021 -21.699 128.549 1.00 67.00 526 LYS A O 1
ATOM 4074 N N . ASN A 1 527 ? -74.044 -20.662 128.253 1.00 61.12 527 ASN A N 1
ATOM 4075 C CA . ASN A 1 527 ? -73.666 -20.532 129.662 1.00 61.12 527 ASN A CA 1
ATOM 4076 C C . ASN A 1 527 ? -73.906 -19.118 130.230 1.00 61.12 527 ASN A C 1
ATOM 4078 O O . ASN A 1 527 ? -73.481 -18.829 131.350 1.00 61.12 527 ASN A O 1
ATOM 4082 N N . THR A 1 528 ? -74.563 -18.224 129.481 1.00 57.50 528 THR A N 1
ATOM 4083 C CA . THR A 1 528 ? -74.929 -16.890 129.969 1.00 57.50 528 THR A CA 1
ATOM 4084 C C . THR A 1 528 ? -76.221 -17.020 130.782 1.00 57.50 528 THR A C 1
ATOM 4086 O O . THR A 1 528 ? -77.206 -17.514 130.234 1.00 57.50 528 THR A O 1
ATOM 4089 N N . PRO A 1 529 ? -76.260 -16.584 132.057 1.00 59.06 529 PRO A N 1
ATOM 4090 C CA . PRO A 1 529 ? -77.471 -16.637 132.873 1.00 59.06 529 PRO A CA 1
ATOM 4091 C C . PRO A 1 529 ? -78.622 -15.907 132.179 1.00 59.06 529 PRO A C 1
ATOM 4093 O O . PRO A 1 529 ? -78.493 -14.738 131.802 1.00 59.06 529 PRO A O 1
ATOM 4096 N N . THR A 1 530 ? -79.751 -16.586 132.004 1.00 64.19 530 THR A N 1
ATOM 4097 C CA . THR A 1 530 ? -80.963 -15.973 131.460 1.00 64.19 530 THR A CA 1
ATOM 4098 C C . THR A 1 530 ? -81.559 -14.987 132.468 1.00 64.19 530 THR A C 1
ATOM 4100 O O . THR A 1 530 ? -81.284 -15.038 133.667 1.00 64.19 530 THR A O 1
ATOM 4103 N N . ASN A 1 531 ? -82.412 -14.067 132.011 1.00 61.59 531 ASN A N 1
ATOM 4104 C CA . ASN A 1 531 ? -83.113 -13.144 132.912 1.00 61.59 531 ASN A CA 1
ATOM 4105 C C . ASN A 1 531 ? -83.999 -13.900 133.934 1.00 61.59 531 ASN A C 1
ATOM 4107 O O . ASN A 1 531 ? -84.268 -13.383 135.016 1.00 61.59 531 ASN A O 1
ATOM 4111 N N . ASP A 1 532 ? -84.381 -15.144 133.626 1.00 60.47 532 ASP A N 1
ATOM 4112 C CA . ASP A 1 532 ? -85.086 -16.056 134.531 1.00 60.47 532 ASP A CA 1
ATOM 4113 C C . ASP A 1 532 ? -84.140 -16.663 135.587 1.00 60.47 532 ASP A C 1
ATOM 4115 O O . ASP A 1 532 ? -84.504 -16.756 136.763 1.00 60.47 532 ASP A O 1
ATOM 4119 N N . ASP A 1 533 ? -82.886 -16.965 135.228 1.00 58.75 533 ASP A N 1
ATOM 4120 C CA . ASP A 1 533 ? -81.831 -17.333 136.189 1.00 58.75 533 ASP A CA 1
ATOM 4121 C C . ASP A 1 533 ? -81.510 -16.160 137.135 1.00 58.75 533 ASP A C 1
ATOM 4123 O O . ASP A 1 533 ? -81.353 -16.329 138.345 1.00 58.75 533 ASP A O 1
ATOM 4127 N N . VAL A 1 534 ? -81.501 -14.927 136.620 1.00 59.78 534 VAL A N 1
ATOM 4128 C CA . VAL A 1 534 ? -81.305 -13.714 137.434 1.00 59.78 534 VAL A CA 1
ATOM 4129 C C . VAL A 1 534 ? -82.526 -13.425 138.327 1.00 59.78 534 VAL A C 1
ATOM 4131 O O . VAL A 1 534 ? -82.367 -13.006 139.479 1.00 59.78 534 VAL A O 1
ATOM 4134 N N . GLN A 1 535 ? -83.751 -13.684 137.856 1.00 57.97 535 GLN A N 1
ATOM 4135 C CA . GLN A 1 535 ? -84.975 -13.536 138.657 1.00 57.97 535 GLN A CA 1
ATOM 4136 C C . GLN A 1 535 ? -85.137 -14.628 139.718 1.00 57.97 535 GLN A C 1
ATOM 4138 O O . GLN A 1 535 ? -85.610 -14.332 140.817 1.00 57.97 535 GLN A O 1
ATOM 4143 N N . SER A 1 536 ? -84.708 -15.860 139.449 1.00 59.41 536 SER A N 1
ATOM 4144 C CA . SER A 1 536 ? -84.712 -16.936 140.447 1.00 59.41 536 SER A CA 1
ATOM 4145 C C . SER A 1 536 ? -83.714 -16.665 141.581 1.00 59.41 536 SER A C 1
ATOM 4147 O O . SER A 1 536 ? -84.068 -16.856 142.746 1.00 59.41 536 SER A O 1
ATOM 4149 N N . VAL A 1 537 ? -82.546 -16.071 141.297 1.00 61.03 537 VAL A N 1
ATOM 4150 C CA . VAL A 1 537 ? -81.618 -15.566 142.332 1.00 61.03 537 VAL A CA 1
ATOM 4151 C C . VAL A 1 537 ? -82.203 -14.366 143.096 1.00 61.03 537 VAL A C 1
ATOM 4153 O O . VAL A 1 537 ? -82.094 -14.305 144.323 1.00 61.03 537 VAL A O 1
ATOM 4156 N N . ARG A 1 538 ? -82.885 -13.430 142.419 1.00 55.78 538 ARG A N 1
ATOM 4157 C CA . ARG A 1 538 ? -83.534 -12.270 143.068 1.00 55.78 538 ARG A CA 1
ATOM 4158 C C . ARG A 1 538 ? -84.709 -12.671 143.971 1.00 55.78 538 ARG A C 1
ATOM 4160 O O . ARG A 1 538 ? -84.904 -12.066 145.024 1.00 55.78 538 ARG A O 1
ATOM 4167 N N . ASN A 1 539 ? -85.460 -13.703 143.593 1.00 56.72 539 ASN A N 1
ATOM 4168 C CA . ASN A 1 539 ? -86.557 -14.246 144.395 1.00 56.72 539 ASN A CA 1
ATOM 4169 C C . ASN A 1 539 ? -86.047 -15.125 145.550 1.00 56.72 539 ASN A C 1
ATOM 4171 O O . ASN A 1 539 ? -86.600 -15.045 146.649 1.00 56.72 539 ASN A O 1
ATOM 4175 N N . ALA A 1 540 ? -84.950 -15.868 145.354 1.00 56.81 540 ALA A N 1
ATOM 4176 C CA . ALA A 1 540 ? -84.260 -16.593 146.424 1.00 56.81 540 ALA A CA 1
ATOM 4177 C C . ALA A 1 540 ? -83.651 -15.646 147.479 1.00 56.81 540 ALA A C 1
ATOM 4179 O O . ALA A 1 540 ? -83.724 -15.931 148.672 1.00 56.81 540 ALA A O 1
ATOM 4180 N N . ALA A 1 541 ? -83.136 -14.478 147.074 1.00 52.81 541 ALA A N 1
ATOM 4181 C CA . ALA A 1 541 ? -82.574 -13.484 147.993 1.00 52.81 541 ALA A CA 1
ATOM 4182 C C . ALA A 1 541 ? -83.621 -12.789 148.895 1.00 52.81 541 ALA A C 1
ATOM 4184 O O . ALA A 1 541 ? -83.278 -12.328 149.981 1.00 52.81 541 ALA A O 1
ATOM 4185 N N . ASN A 1 542 ? -84.901 -12.744 148.497 1.00 50.66 542 ASN A N 1
ATOM 4186 C CA . ASN A 1 542 ? -85.969 -12.087 149.269 1.00 50.66 542 ASN A CA 1
ATOM 4187 C C . ASN A 1 542 ? -86.768 -13.027 150.200 1.00 50.66 542 ASN A C 1
ATOM 4189 O O . ASN A 1 542 ? -87.637 -12.552 150.928 1.00 50.66 542 ASN A O 1
ATOM 4193 N N . THR A 1 543 ? -86.486 -14.338 150.232 1.00 47.53 543 THR A N 1
ATOM 4194 C CA . THR A 1 543 ? -87.233 -15.316 151.062 1.00 47.53 543 THR A CA 1
ATOM 4195 C C . THR A 1 543 ? -86.405 -16.056 152.121 1.00 47.53 543 THR A C 1
ATOM 4197 O O . THR A 1 543 ? -86.940 -16.918 152.816 1.00 47.53 543 THR A O 1
ATOM 4200 N N . SER A 1 544 ? -85.138 -15.691 152.348 1.00 43.47 544 SER A N 1
ATOM 4201 C CA . SER A 1 544 ? -84.231 -16.476 153.204 1.00 43.47 544 SER A CA 1
ATOM 4202 C C . SER A 1 544 ? -83.551 -15.712 154.352 1.00 43.47 544 SER A C 1
ATOM 4204 O O . SER A 1 544 ? -82.346 -15.864 154.534 1.00 43.47 544 SER A O 1
ATOM 4206 N N . ALA A 1 545 ? -84.281 -14.931 155.166 1.00 37.84 545 ALA A N 1
ATOM 4207 C CA . ALA A 1 545 ? -83.757 -14.525 156.489 1.00 37.84 545 ALA A CA 1
ATOM 4208 C C . ALA A 1 545 ? -84.784 -14.093 157.567 1.00 37.84 545 ALA A C 1
ATOM 4210 O O . ALA A 1 545 ? -84.386 -13.495 158.560 1.00 37.84 545 ALA A O 1
ATOM 4211 N N . TRP A 1 546 ? -86.078 -14.430 157.450 1.00 43.19 546 TRP A N 1
ATOM 4212 C CA . TRP A 1 546 ? -87.038 -14.364 158.580 1.00 43.19 546 TRP A CA 1
ATOM 4213 C C . TRP A 1 546 ? -87.279 -15.732 159.261 1.00 43.19 546 TRP A C 1
ATOM 4215 O O . TRP A 1 546 ? -88.165 -15.860 160.099 1.00 43.19 546 TRP A O 1
ATOM 4225 N N . ILE A 1 547 ? -86.468 -16.760 158.966 1.00 50.09 547 ILE A N 1
ATOM 4226 C CA . ILE A 1 547 ? -86.651 -18.139 159.486 1.00 50.09 547 ILE A CA 1
ATOM 4227 C C . ILE A 1 547 ? -85.601 -18.536 160.555 1.00 50.09 547 ILE A C 1
ATOM 4229 O O . ILE A 1 547 ? -85.609 -19.645 161.073 1.00 50.09 547 ILE A O 1
ATOM 4233 N N . GLY A 1 548 ? -84.744 -17.613 161.003 1.00 43.69 548 GLY A N 1
ATOM 4234 C CA . GLY A 1 548 ? -83.859 -17.852 162.159 1.00 43.69 548 GLY A CA 1
ATOM 4235 C C . GLY A 1 548 ? -84.466 -17.495 163.526 1.00 43.69 548 GLY A C 1
ATOM 4236 O O . GLY A 1 548 ? -84.028 -18.009 164.552 1.00 43.69 548 GLY A O 1
ATOM 4237 N N . GLY A 1 549 ? -85.492 -16.635 163.557 1.00 46.94 549 GLY A N 1
ATOM 4238 C CA . GLY A 1 549 ? -86.063 -16.093 164.800 1.00 46.94 549 GLY A CA 1
ATOM 4239 C C . GLY A 1 549 ? -86.914 -17.072 165.621 1.00 46.94 549 GLY A C 1
ATOM 4240 O O . GLY A 1 549 ? -87.136 -16.834 166.804 1.00 46.94 549 GLY A O 1
ATOM 4241 N N . ALA A 1 550 ? -87.364 -18.191 165.044 1.00 49.19 550 ALA A N 1
ATOM 4242 C CA . ALA A 1 550 ? -88.252 -19.136 165.733 1.00 49.19 550 ALA A CA 1
ATOM 4243 C C . ALA A 1 550 ? -87.515 -20.223 166.545 1.00 49.19 550 ALA A C 1
ATOM 4245 O O . ALA A 1 550 ? -88.096 -20.802 167.461 1.00 49.19 550 ALA A O 1
ATOM 4246 N N . GLY A 1 551 ? -86.229 -20.484 166.274 1.00 46.00 551 GLY A N 1
ATOM 4247 C CA . GLY A 1 551 ? -85.464 -21.525 166.981 1.00 46.00 551 GLY A CA 1
ATOM 4248 C C . GLY A 1 551 ? -85.099 -21.158 168.424 1.00 46.00 551 GLY A C 1
ATOM 4249 O O . GLY A 1 551 ? -85.028 -22.023 169.295 1.00 46.00 551 GLY A O 1
ATOM 4250 N N . VAL A 1 552 ? -84.931 -19.864 168.710 1.00 54.16 552 VAL A N 1
ATOM 4251 C CA . VAL A 1 552 ? -84.490 -19.383 170.032 1.00 54.16 552 VAL A CA 1
ATOM 4252 C C . VAL A 1 552 ? -85.594 -19.522 171.090 1.00 54.16 552 VAL A C 1
ATOM 4254 O O . VAL A 1 552 ? -85.300 -19.729 172.265 1.00 54.16 552 VAL A O 1
ATOM 4257 N N . VAL A 1 553 ? -86.870 -19.517 170.687 1.00 54.75 553 VAL A N 1
ATOM 4258 C CA . VAL A 1 553 ? -88.006 -19.646 171.618 1.00 54.75 553 VAL A CA 1
ATOM 4259 C C . VAL A 1 553 ? -88.199 -21.093 172.106 1.00 54.75 553 VAL A C 1
ATOM 4261 O O . VAL A 1 553 ? -88.647 -21.300 173.231 1.00 54.75 553 VAL A O 1
ATOM 4264 N N . LEU A 1 554 ? -87.779 -22.106 171.338 1.00 50.16 554 LEU A N 1
ATOM 4265 C CA . LEU A 1 554 ? -87.853 -23.513 171.770 1.00 50.16 554 LEU A CA 1
ATOM 4266 C C . LEU A 1 554 ? -86.651 -23.954 172.626 1.00 50.16 554 LEU A C 1
ATOM 4268 O O . LEU A 1 554 ? -86.794 -24.845 173.463 1.00 50.16 554 LEU A O 1
ATOM 4272 N N . GLY A 1 555 ? -85.499 -23.283 172.513 1.00 48.59 555 GLY A N 1
ATOM 4273 C CA . GLY A 1 555 ? -84.333 -23.542 173.371 1.00 48.59 555 GLY A CA 1
ATOM 4274 C C . GLY A 1 555 ? -84.555 -23.186 174.849 1.00 48.59 555 GLY A C 1
ATOM 4275 O O . GLY A 1 555 ? -84.019 -23.849 175.735 1.00 48.59 555 GLY A O 1
ATOM 4276 N N . ILE A 1 556 ? -85.412 -22.199 175.134 1.00 56.06 556 ILE A N 1
ATOM 4277 C CA . ILE A 1 556 ? -85.724 -21.760 176.507 1.00 56.06 556 ILE A CA 1
ATOM 4278 C C . ILE A 1 556 ? -86.665 -22.752 177.226 1.00 56.06 556 ILE A C 1
ATOM 4280 O O . ILE A 1 556 ? -86.616 -22.867 178.447 1.00 56.06 556 ILE A O 1
ATOM 4284 N N . ILE A 1 557 ? -87.439 -23.564 176.494 1.00 54.66 557 ILE A N 1
ATOM 4285 C CA . ILE A 1 557 ? -88.312 -24.604 177.076 1.00 54.66 557 ILE A CA 1
ATOM 4286 C C . ILE A 1 557 ? -87.529 -25.901 177.385 1.00 54.66 557 ILE A C 1
ATOM 4288 O O . ILE A 1 557 ? -87.867 -26.614 178.328 1.00 54.66 557 ILE A O 1
ATOM 4292 N N . GLY A 1 558 ? -86.420 -26.168 176.683 1.00 52.88 558 GLY A N 1
ATOM 4293 C CA . GLY A 1 558 ? -85.537 -27.313 176.964 1.00 52.88 558 GLY A CA 1
ATOM 4294 C C . GLY A 1 558 ? -84.664 -27.151 178.218 1.00 52.88 558 GLY A C 1
ATOM 4295 O O . GLY A 1 558 ? -84.401 -28.127 178.919 1.00 52.88 558 GLY A O 1
ATOM 4296 N N . ILE A 1 559 ? -84.266 -25.921 178.559 1.00 55.78 559 ILE A N 1
ATOM 4297 C CA . ILE A 1 559 ? -83.409 -25.636 179.729 1.00 55.78 559 ILE A CA 1
ATOM 4298 C C . ILE A 1 559 ? -84.225 -25.574 181.039 1.00 55.78 559 ILE A C 1
ATOM 4300 O O . ILE A 1 559 ? -83.700 -25.887 182.105 1.00 55.78 559 ILE A O 1
ATOM 4304 N N . VAL A 1 560 ? -85.534 -25.297 180.974 1.00 54.28 560 VAL A N 1
ATOM 4305 C CA . VAL A 1 560 ? -86.436 -25.293 182.147 1.00 54.28 560 VAL A CA 1
ATOM 4306 C C . VAL A 1 560 ? -86.931 -26.703 182.531 1.00 54.28 560 VAL A C 1
ATOM 4308 O O . VAL A 1 560 ? -87.328 -26.919 183.672 1.00 54.28 560 VAL A O 1
ATOM 4311 N N . ILE A 1 561 ? -86.820 -27.699 181.641 1.00 55.41 561 ILE A N 1
ATOM 4312 C CA . ILE A 1 561 ? -87.151 -29.113 181.932 1.00 55.41 561 ILE A CA 1
ATOM 4313 C C . ILE A 1 561 ? -85.887 -29.957 182.224 1.00 55.41 561 ILE A C 1
ATOM 4315 O O . ILE A 1 561 ? -85.973 -30.969 182.915 1.00 55.41 561 ILE A O 1
ATOM 4319 N N . GLY A 1 562 ? -84.693 -29.501 181.818 1.00 51.16 562 GLY A N 1
ATOM 4320 C CA . GLY A 1 562 ? -83.405 -30.137 182.148 1.00 51.16 562 GLY A CA 1
ATOM 4321 C C . GLY A 1 562 ? -82.799 -29.769 183.515 1.00 51.16 562 GLY A C 1
ATOM 4322 O O . GLY A 1 562 ? -81.939 -30.493 184.002 1.00 51.16 562 GLY A O 1
ATOM 4323 N N . VAL A 1 563 ? -83.253 -28.685 184.163 1.00 54.59 563 VAL A N 1
ATOM 4324 C CA . VAL A 1 563 ? -82.740 -28.209 185.475 1.00 54.59 563 VAL A CA 1
ATOM 4325 C C . VAL A 1 563 ? -83.666 -28.587 186.655 1.00 54.59 563 VAL A C 1
ATOM 4327 O O . VAL A 1 563 ? -83.350 -28.311 187.806 1.00 54.59 563 VAL A O 1
ATOM 4330 N N . LEU A 1 564 ? -84.774 -29.305 186.408 1.00 50.19 564 LEU A N 1
ATOM 4331 C CA . LEU A 1 564 ? -85.717 -29.769 187.448 1.00 50.19 564 LEU A CA 1
ATOM 4332 C C . LEU A 1 564 ? -85.836 -31.302 187.596 1.00 50.19 564 LEU A C 1
ATOM 4334 O O . LEU A 1 564 ? -86.598 -31.752 188.445 1.00 50.19 564 LEU A O 1
ATOM 4338 N N . LEU A 1 565 ? -85.075 -32.112 186.842 1.00 52.06 565 LEU A N 1
ATOM 4339 C CA . LEU A 1 565 ? -85.062 -33.586 186.974 1.00 52.06 565 LEU A CA 1
ATOM 4340 C C . LEU A 1 565 ? -83.661 -34.217 186.825 1.00 52.06 565 LEU A C 1
ATOM 4342 O O . LEU A 1 565 ? -83.499 -35.267 186.208 1.00 52.06 565 LEU A O 1
ATOM 4346 N N . ALA A 1 566 ? -82.646 -33.594 187.423 1.00 45.16 566 ALA A N 1
ATOM 4347 C CA . ALA A 1 566 ? -81.382 -34.258 187.757 1.00 45.16 566 ALA A CA 1
ATOM 4348 C C . ALA A 1 566 ? -80.732 -33.598 188.985 1.00 45.16 566 ALA A C 1
ATOM 4350 O O . ALA A 1 566 ? -79.607 -33.114 188.934 1.00 45.16 566 ALA A O 1
ATOM 4351 N N . ASN A 1 567 ? -81.468 -33.566 190.096 1.00 38.34 567 ASN A N 1
ATOM 4352 C CA . ASN A 1 567 ? -80.868 -33.619 191.424 1.00 38.34 567 ASN A CA 1
ATOM 4353 C C . ASN A 1 567 ? -81.777 -34.476 192.309 1.00 38.34 567 ASN A C 1
ATOM 4355 O O . ASN A 1 567 ? -82.787 -33.988 192.803 1.00 38.34 567 ASN A O 1
ATOM 4359 N N . GLU A 1 568 ? -81.484 -35.775 192.375 1.00 40.62 568 GLU A N 1
ATOM 4360 C CA . GLU A 1 568 ? -81.221 -36.497 193.632 1.00 40.62 568 GLU A CA 1
ATOM 4361 C C . GLU A 1 568 ? -81.185 -38.014 193.402 1.00 40.62 568 GLU A C 1
ATOM 4363 O O . GLU A 1 568 ? -82.212 -38.686 193.310 1.00 40.62 568 GLU A O 1
ATOM 4368 N N . ALA A 1 569 ? -79.949 -38.507 193.285 1.00 41.28 569 ALA A N 1
ATOM 4369 C CA . ALA A 1 569 ? -79.390 -39.767 193.789 1.00 41.28 569 ALA A CA 1
ATOM 4370 C C . ALA A 1 569 ? -78.012 -39.895 193.103 1.00 41.28 569 ALA A C 1
ATOM 4372 O O . ALA A 1 569 ? -77.933 -40.392 191.983 1.00 41.28 569 ALA A O 1
ATOM 4373 N N . LEU A 1 570 ? -76.900 -39.378 193.629 1.00 39.81 570 LEU A N 1
ATOM 4374 C CA . LEU A 1 570 ? -76.492 -38.991 194.984 1.00 39.81 570 LEU A CA 1
ATOM 4375 C C . LEU A 1 570 ? -75.514 -37.809 194.882 1.00 39.81 570 LEU A C 1
ATOM 4377 O O . LEU A 1 570 ? -74.755 -37.796 193.884 1.00 39.81 570 LEU A O 1
#

Secondary structure (DSSP, 8-state):
--SHHHHHHHHHHTT-----------TTS-TTSTTHHHHHHHHHTTSS--EEETTEEE--TTSPPPHHHHHHHHHHHHHHHHHHHTTS----------------HHHHHHHHHHHHHTB-TTS-B--HHHHHHHHHHHHHHHHHHHHS--------TTHHHHHHHHHHHHHHHHHHHHHHHHHHHHHHHHHHHHHHHHHHHHHHHHHHHHHHHHHHHHHHHHHHHHHHHHHHHHHHHHHHHHHHHHHHHHHHHHHHHHHHHHHHHHHHHHHHHHHHHHHHHHHHHHHHHHHHHHHHHHHHHT-HHHHHHHHHHHHTT--TTSSSSSSSS-TT-TTHHHHHHHHHHHHHHHHHHHHHHHHHHHHHHHHHHHHHHHHHHHHHHHHHHHHHHHHHHHHHHHHHHHHHHHHHHHHHHHHHHHHHHHHHHHHHHHHHHHHHHHHHHHHHHHHHHHHHHHHHHHHHHHHHHHHHHHHHHHHHHHHHHHHHHHHHHHHHHHHHHHHHHHHHHHHHHHHHHHHHHHHHHHHHHHTSPPHHHHHHHHHHHTSSSSSSTTHHHHHHHHHHHHSSSS----

Radius of gyration: 85.71 Å; chains: 1; bounding box: 170×78×315 Å

pLDDT: mean 74.41, std 18.39, range [31.41, 96.06]